Protein AF-0000000085069476 (afdb_homodimer)

Nearest PDB structures (foldseek):
  8sbf-assembly1_D  TM=5.264E-01  e=6.376E-17  Acinetobacter baylyi ADP1
  7yhj-assembly1_E  TM=8.141E-01  e=7.544E-13  Escherichia coli
  6g1d-assembly1_B  TM=4.824E-01  e=1.711E-16  Corynebacterium glutamicum
  6g1b-assembly1_J-2  TM=4.291E-01  e=4.234E-15  Corynebacterium glutamicum
  7l4s-assembly2_B  TM=7.242E-01  e=7.565E-10  Shewanella oneidensis MR-1

pLDDT: mean 84.02, std 13.68, range [27.53, 98.62]

Solvent-accessible surface area (backbone atoms only — not comparable to full-atom values): 31191 Å² total; per-residue (Å²): 131,90,49,66,68,35,42,49,47,45,50,35,25,62,73,55,28,27,59,60,57,19,10,61,73,68,74,47,52,43,68,55,43,53,48,35,43,51,50,46,23,59,73,72,70,45,68,34,64,44,79,55,98,87,35,48,43,72,33,73,58,22,53,55,45,50,54,48,39,52,49,51,53,33,47,52,48,34,53,49,38,69,70,36,76,67,77,74,68,44,74,46,31,38,35,32,36,59,84,42,51,64,57,46,40,73,69,46,48,50,56,47,49,65,44,37,73,54,31,27,39,33,42,44,66,41,48,32,47,53,46,52,54,36,32,75,71,61,70,25,36,33,34,41,34,59,32,73,60,80,64,53,89,90,67,37,43,83,64,46,65,39,54,49,37,42,29,28,17,49,91,48,55,28,79,70,41,75,60,29,31,25,33,38,45,42,84,52,19,56,67,38,47,43,42,59,71,46,49,52,87,90,33,56,50,75,38,64,37,36,31,29,70,45,62,65,56,50,49,51,39,15,58,66,35,57,15,25,30,77,37,49,59,74,71,65,49,90,53,39,36,81,50,57,32,76,84,65,37,44,46,60,68,68,60,32,29,38,28,40,36,70,30,85,89,55,74,42,72,66,53,50,49,51,52,51,50,50,65,72,56,36,77,65,67,66,46,68,63,85,78,67,65,44,99,130,89,50,67,68,37,42,50,45,45,50,35,25,62,72,55,29,27,58,62,54,19,10,61,73,67,73,47,52,42,67,56,44,53,48,34,44,50,50,47,22,60,74,70,71,42,70,34,65,44,79,54,100,88,34,49,43,71,34,73,58,22,54,56,46,50,54,48,40,51,48,50,54,32,48,52,48,33,53,47,38,68,70,35,75,67,77,73,67,44,74,46,32,37,33,31,36,61,85,41,50,64,59,44,41,72,67,46,49,52,56,48,48,65,43,37,74,55,31,26,41,33,41,44,66,41,49,31,46,54,46,54,53,37,33,74,71,60,70,26,37,32,34,42,34,59,32,72,60,80,64,54,88,89,66,37,42,85,64,46,68,39,53,50,38,42,30,28,18,49,92,50,55,28,78,70,40,75,59,29,31,25,34,40,46,41,84,52,19,56,67,39,47,43,41,59,71,47,48,52,87,91,34,57,52,74,39,64,36,35,30,30,72,46,62,66,55,49,50,51,40,14,58,66,36,57,16,25,29,76,37,50,59,73,72,65,50,91,53,40,36,80,48,58,30,76,85,65,37,46,46,60,68,67,60,33,29,36,29,40,36,71,30,86,89,56,74,41,73,67,51,50,50,52,51,50,49,51,66,72,55,34,78,64,66,66,46,67,62,85,75,68,64,50,93

Sequence (590 aa):
MLKIELLESFIAVVECGNLSKAAEKLCRTQSTISLQIKKLEESVGKPLLLRDNKGVTMTDAGKTLLNYAYKMLQLSSQAIDELKDCQNREVIRLGVPTDYINRYLGSFLLEFIREFTCIELVIDTDVSGNLYKRLHNGEFDVIVATHWQTPAAGHGELLFERRFHWVAAKGGSAHKRETVPMALYPENCPIRAQVFANHQISMRPMSVLLSTPSPTAMCMAVENDLVIAPIAEFRINDKMQIIDPIEHNIPPLPSFNESLYINPETQTAATNQLINLIKANVQGLGEVNKAQMLGMLKIELLESFIAVVECGNLSKAAEKLCRTQSTISLQIKKLEESVGKPLLLRDNKGVTMTDAGKTLLNYAYKMLQLSSQAIDELKDCQNREVIRLGVPTDYINRYLGSFLLEFIREFTCIELVIDTDVSGNLYKRLHNGEFDVIVATHWQTPAAGHGELLFERRFHWVAAKGGSAHKRETVPMALYPENCPIRAQVFANHQISMRPMSVLLSTPSPTAMCMAVENDLVIAPIAEFRINDKMQIIDPIEHNIPPLPSFNESLYINPETQTAATNQLINLIKANVQGLGEVNKAQMLG

Radius of gyration: 27.51 Å; Cα contacts (8 Å, |Δi|>4): 1085; chains: 2; bounding box: 66×81×61 Å

Structure (mmCIF, N/CA/C/O backbone):
data_AF-0000000085069476-model_v1
#
loop_
_entity.id
_entity.type
_entity.pdbx_description
1 polymer 'Transcriptional regulator, LysR family'
#
loop_
_atom_site.group_PDB
_atom_site.id
_atom_site.type_symbol
_atom_site.label_atom_id
_atom_site.label_alt_id
_atom_site.label_comp_id
_atom_site.label_asym_id
_atom_site.label_entity_id
_atom_site.label_seq_id
_atom_site.pdbx_PDB_ins_code
_atom_site.Cartn_x
_atom_site.Cartn_y
_atom_site.Cartn_z
_atom_site.occupancy
_atom_site.B_iso_or_equiv
_atom_site.auth_seq_id
_atom_site.auth_comp_id
_atom_site.auth_asym_id
_atom_site.auth_atom_id
_atom_site.pdbx_PDB_model_num
ATOM 1 N N . MET A 1 1 ? 5.152 -31.469 -30.922 1 54.22 1 MET A N 1
ATOM 2 C CA . MET A 1 1 ? 4.523 -31.297 -29.609 1 54.22 1 MET A CA 1
ATOM 3 C C . MET A 1 1 ? 5.57 -31.219 -28.5 1 54.22 1 MET A C 1
ATOM 5 O O . MET A 1 1 ? 6.559 -31.953 -28.531 1 54.22 1 MET A O 1
ATOM 9 N N . LEU A 1 2 ? 5.512 -30.188 -27.719 1 66.75 2 LEU A N 1
ATOM 10 C CA . LEU A 1 2 ? 6.492 -30.062 -26.641 1 66.75 2 LEU A CA 1
ATOM 11 C C . LEU A 1 2 ? 6.188 -31.031 -25.516 1 66.75 2 LEU A C 1
ATOM 13 O O . LEU A 1 2 ? 5.062 -31.078 -25 1 66.75 2 LEU A O 1
ATOM 17 N N . LYS A 1 3 ? 7.082 -32 -25.375 1 71.56 3 LYS A N 1
ATOM 18 C CA . LYS A 1 3 ? 6.922 -32.969 -24.297 1 71.56 3 LYS A CA 1
ATOM 19 C C . LYS A 1 3 ? 7.242 -32.375 -22.938 1 71.56 3 LYS A C 1
ATOM 21 O O . LYS A 1 3 ? 8.258 -31.688 -22.781 1 71.56 3 LYS A O 1
ATOM 26 N N . ILE A 1 4 ? 6.363 -32.688 -22.016 1 72.94 4 ILE A N 1
ATOM 27 C CA . ILE A 1 4 ? 6.465 -32.125 -20.672 1 72.94 4 ILE A CA 1
ATOM 28 C C . ILE A 1 4 ? 7.82 -32.5 -20.062 1 72.94 4 ILE A C 1
ATOM 30 O O . ILE A 1 4 ? 8.422 -31.703 -19.344 1 72.94 4 ILE A O 1
ATOM 34 N N . GLU A 1 5 ? 8.273 -33.688 -20.406 1 76.94 5 GLU A N 1
ATOM 35 C CA . GLU A 1 5 ? 9.539 -34.156 -19.859 1 76.94 5 GLU A CA 1
ATOM 36 C C . GLU A 1 5 ? 10.703 -33.281 -20.328 1 76.94 5 GLU A C 1
ATOM 38 O O . GLU A 1 5 ? 11.641 -33.031 -19.578 1 76.94 5 GLU A O 1
ATOM 43 N N . LEU A 1 6 ? 10.617 -32.906 -21.578 1 84.06 6 LEU A N 1
ATOM 44 C CA . LEU A 1 6 ? 11.664 -32.031 -22.125 1 84.06 6 LEU A CA 1
ATOM 45 C C . LEU A 1 6 ? 11.633 -30.656 -21.453 1 84.06 6 LEU A C 1
ATOM 47 O O . LEU A 1 6 ? 12.68 -30.094 -21.156 1 84.06 6 LEU A O 1
ATOM 51 N N . LEU A 1 7 ? 10.453 -30.234 -21.234 1 83.62 7 LEU A N 1
ATOM 52 C CA . LEU A 1 7 ? 10.297 -28.938 -20.594 1 83.62 7 LEU A CA 1
ATOM 53 C C . LEU A 1 7 ? 10.797 -28.969 -19.156 1 83.62 7 LEU A C 1
ATOM 55 O O . LEU A 1 7 ? 11.414 -28.016 -18.688 1 83.62 7 LEU A O 1
ATOM 59 N N . GLU A 1 8 ? 10.555 -30.016 -18.516 1 82.06 8 GLU A N 1
ATOM 60 C CA . GLU A 1 8 ? 11.039 -30.188 -17.141 1 82.06 8 GLU A CA 1
ATOM 61 C C . GLU A 1 8 ? 12.562 -30.156 -17.094 1 82.06 8 GLU A C 1
ATOM 63 O O . GLU A 1 8 ? 13.148 -29.547 -16.203 1 82.06 8 GLU A O 1
ATOM 68 N N . SER A 1 9 ? 13.156 -30.844 -18.031 1 86.88 9 SER A N 1
ATOM 69 C CA . SER A 1 9 ? 14.617 -30.844 -18.125 1 86.88 9 SER A CA 1
ATOM 70 C C . SER A 1 9 ? 15.156 -29.438 -18.375 1 86.88 9 SER A C 1
ATOM 72 O O . SER A 1 9 ? 16.141 -29.031 -17.75 1 86.88 9 SER A O 1
ATOM 74 N N . PHE A 1 10 ? 14.492 -28.766 -19.188 1 89.56 10 PHE A N 1
ATOM 75 C CA . PHE A 1 10 ? 14.875 -27.406 -19.516 1 89.56 10 PHE A CA 1
ATOM 76 C C . PHE A 1 10 ? 14.805 -26.5 -18.281 1 89.56 10 PHE A C 1
ATOM 78 O O . PHE A 1 10 ? 15.758 -25.781 -17.984 1 89.56 10 PHE A O 1
ATOM 85 N N . ILE A 1 11 ? 13.75 -26.625 -17.641 1 83.75 11 ILE A N 1
ATOM 86 C CA . ILE A 1 11 ? 13.539 -25.812 -16.438 1 83.75 11 ILE A CA 1
ATOM 87 C C . ILE A 1 11 ? 14.617 -26.141 -15.406 1 83.75 11 ILE A C 1
ATOM 89 O O . ILE A 1 11 ? 15.203 -25.25 -14.797 1 83.75 11 ILE A O 1
ATOM 93 N N . ALA A 1 12 ? 14.914 -27.391 -15.211 1 84 12 ALA A N 1
ATOM 94 C CA . ALA A 1 12 ? 15.906 -27.828 -14.234 1 84 12 ALA A CA 1
ATOM 95 C C . ALA A 1 12 ? 17.281 -27.25 -14.57 1 84 12 ALA A C 1
ATOM 97 O O . ALA A 1 12 ? 18.016 -26.812 -13.672 1 84 12 ALA A O 1
ATOM 98 N N . VAL A 1 13 ? 17.578 -27.25 -15.797 1 89.12 13 VAL A N 1
ATOM 99 C CA . VAL A 1 13 ? 18.891 -26.75 -16.203 1 89.12 13 VAL A CA 1
ATOM 100 C C . VAL A 1 13 ? 18.984 -25.25 -15.961 1 89.12 13 VAL A C 1
ATOM 102 O O . VAL A 1 13 ? 20 -24.75 -15.492 1 89.12 13 VAL A O 1
ATOM 105 N N . VAL A 1 14 ? 17.922 -24.594 -16.266 1 85.31 14 VAL A N 1
ATOM 106 C CA . VAL A 1 14 ? 17.906 -23.141 -16.094 1 85.31 14 VAL A CA 1
ATOM 107 C C . VAL A 1 14 ? 18 -22.797 -14.609 1 85.31 14 VAL A C 1
ATOM 109 O O . VAL A 1 14 ? 18.75 -21.906 -14.219 1 85.31 14 VAL A O 1
ATOM 112 N N . GLU A 1 15 ? 17.297 -23.531 -13.891 1 77.94 15 GLU A N 1
ATOM 113 C CA . GLU A 1 15 ? 17.25 -23.297 -12.453 1 77.94 15 GLU A CA 1
ATOM 114 C C . GLU A 1 15 ? 18.594 -23.578 -11.797 1 77.94 15 GLU A C 1
ATOM 116 O O . GLU A 1 15 ? 19.031 -22.844 -10.914 1 77.94 15 GLU A O 1
ATOM 121 N N . CYS A 1 16 ? 19.203 -24.594 -12.211 1 78.69 16 CYS A N 1
ATOM 122 C CA . CYS A 1 16 ? 20.453 -25.047 -11.594 1 78.69 16 CYS A CA 1
ATOM 123 C C . CYS A 1 16 ? 21.656 -24.344 -12.203 1 78.69 16 CYS A C 1
ATOM 125 O O . CYS A 1 16 ? 22.734 -24.312 -11.609 1 78.69 16 CYS A O 1
ATOM 127 N N . GLY A 1 17 ? 21.422 -23.734 -13.344 1 82.62 17 GLY A N 1
ATOM 128 C CA . GLY A 1 17 ? 22.5 -23.062 -14.062 1 82.62 17 GLY A CA 1
ATOM 129 C C . GLY A 1 17 ? 23.562 -24.016 -14.57 1 82.62 17 GLY A C 1
ATOM 130 O O . GLY A 1 17 ? 24.625 -23.578 -15.023 1 82.62 17 GLY A O 1
ATOM 131 N N . ASN A 1 18 ? 23.312 -25.281 -14.312 1 87.19 18 ASN A N 1
ATOM 132 C CA . ASN A 1 18 ? 24.266 -26.328 -14.68 1 87.19 18 ASN A CA 1
ATOM 133 C C . ASN A 1 18 ? 23.562 -27.625 -15.039 1 87.19 18 ASN A C 1
ATOM 135 O O . ASN A 1 18 ? 22.547 -27.984 -14.43 1 87.19 18 ASN A O 1
ATOM 139 N N . LEU A 1 19 ? 24.172 -28.344 -16.062 1 88.06 19 LEU A N 1
ATOM 140 C CA . LEU A 1 19 ? 23.547 -29.562 -16.547 1 88.06 19 LEU A CA 1
ATOM 141 C C . LEU A 1 19 ? 23.672 -30.688 -15.531 1 88.06 19 LEU A C 1
ATOM 143 O O . LEU A 1 19 ? 22.734 -31.453 -15.32 1 88.06 19 LEU A O 1
ATOM 147 N N . SER A 1 20 ? 24.875 -30.672 -14.875 1 88.5 20 SER A N 1
ATOM 148 C CA . SER A 1 20 ? 25.109 -31.75 -13.922 1 88.5 20 SER A CA 1
ATOM 149 C C . SER A 1 20 ? 24.188 -31.641 -12.711 1 88.5 20 SER A C 1
ATOM 151 O O . SER A 1 20 ? 23.609 -32.656 -12.281 1 88.5 20 SER A O 1
ATOM 153 N N . LYS A 1 21 ? 24.031 -30.531 -12.266 1 88.5 21 LYS A N 1
ATOM 154 C CA . LYS A 1 21 ? 23.156 -30.297 -11.117 1 88.5 21 LYS A CA 1
ATOM 155 C C . LYS A 1 21 ? 21.703 -30.562 -11.469 1 88.5 21 LYS A C 1
ATOM 157 O O . LYS A 1 21 ? 20.938 -31.094 -10.656 1 88.5 21 LYS A O 1
ATOM 162 N N . ALA A 1 22 ? 21.359 -30.172 -12.641 1 89.75 22 ALA A N 1
ATOM 163 C CA . ALA A 1 22 ? 20.016 -30.438 -13.117 1 89.75 22 ALA A CA 1
ATOM 164 C C . ALA A 1 22 ? 19.734 -31.938 -13.203 1 89.75 22 ALA A C 1
ATOM 166 O O . ALA A 1 22 ? 18.656 -32.406 -12.844 1 89.75 22 ALA A O 1
ATOM 167 N N . ALA A 1 23 ? 20.719 -32.688 -13.633 1 88.56 23 ALA A N 1
ATOM 168 C CA . ALA A 1 23 ? 20.609 -34.125 -13.734 1 88.56 23 ALA A CA 1
ATOM 169 C C . ALA A 1 23 ? 20.391 -34.75 -12.359 1 88.56 23 ALA A C 1
ATOM 171 O O . ALA A 1 23 ? 19.531 -35.625 -12.203 1 88.56 23 ALA A O 1
ATOM 172 N N . GLU A 1 24 ? 21.094 -34.25 -11.406 1 83.31 24 GLU A N 1
ATOM 173 C CA . GLU A 1 24 ? 20.938 -34.719 -10.031 1 83.31 24 GLU A CA 1
ATOM 174 C C . GLU A 1 24 ? 19.547 -34.406 -9.492 1 83.31 24 GLU A C 1
ATOM 176 O O . GLU A 1 24 ? 18.906 -35.281 -8.891 1 83.31 24 GLU A O 1
ATOM 181 N N . LYS A 1 25 ? 19.109 -33.25 -9.828 1 80.62 25 LYS A N 1
ATOM 182 C CA . LYS A 1 25 ? 17.797 -32.812 -9.344 1 80.62 25 LYS A CA 1
ATOM 183 C C . LYS A 1 25 ? 16.672 -33.656 -9.906 1 80.62 25 LYS A C 1
ATOM 185 O O . LYS A 1 25 ? 15.703 -33.969 -9.203 1 80.62 25 LYS A O 1
ATOM 190 N N . LEU A 1 26 ? 16.781 -34.094 -11.094 1 80.69 26 LEU A N 1
ATOM 191 C CA . LEU A 1 26 ? 15.727 -34.844 -11.773 1 80.69 26 LEU A CA 1
ATOM 192 C C . LEU A 1 26 ? 15.992 -36.344 -11.727 1 80.69 26 LEU A C 1
ATOM 194 O O . LEU A 1 26 ? 15.258 -37.125 -12.328 1 80.69 26 LEU A O 1
ATOM 198 N N . CYS A 1 27 ? 17.062 -36.719 -11 1 83.62 27 CYS A N 1
ATOM 199 C CA . CYS A 1 27 ? 17.453 -38.125 -10.875 1 83.62 27 CYS A CA 1
ATOM 200 C C . CYS A 1 27 ? 17.625 -38.75 -12.25 1 83.62 27 CYS A C 1
ATOM 202 O O . CYS A 1 27 ? 17.078 -39.812 -12.516 1 83.62 27 CYS A O 1
ATOM 204 N N . ARG A 1 28 ? 18.359 -38.031 -13.102 1 84 28 ARG A N 1
ATOM 205 C CA . ARG A 1 28 ? 18.719 -38.469 -14.438 1 84 28 ARG A CA 1
ATOM 206 C C . ARG A 1 28 ? 20.219 -38.281 -14.695 1 84 28 ARG A C 1
ATOM 208 O O . ARG A 1 28 ? 20.922 -37.688 -13.883 1 84 28 ARG A O 1
ATOM 215 N N . THR A 1 29 ? 20.75 -38.906 -15.703 1 85 29 THR A N 1
ATOM 216 C CA . THR A 1 29 ? 22.156 -38.688 -16.062 1 85 29 THR A CA 1
ATOM 217 C C . THR A 1 29 ? 22.328 -37.375 -16.828 1 85 29 THR A C 1
ATOM 219 O O . THR A 1 29 ? 21.391 -36.875 -17.453 1 85 29 THR A O 1
ATOM 222 N N . GLN A 1 30 ? 23.422 -36.781 -16.672 1 89.12 30 GLN A N 1
ATOM 223 C CA . GLN A 1 30 ? 23.734 -35.531 -17.391 1 89.12 30 GLN A CA 1
ATOM 224 C C . GLN A 1 30 ? 23.562 -35.719 -18.891 1 89.12 30 GLN A C 1
ATOM 226 O O . GLN A 1 30 ? 23.109 -34.781 -19.578 1 89.12 30 GLN A O 1
ATOM 231 N N . SER A 1 31 ? 23.969 -36.875 -19.422 1 90.69 31 SER A N 1
ATOM 232 C CA . SER A 1 31 ? 23.828 -37.156 -20.844 1 90.69 31 SER A CA 1
ATOM 233 C C . SER A 1 31 ? 22.359 -37.125 -21.266 1 90.69 31 SER A C 1
ATOM 235 O O . SER A 1 31 ? 22.031 -36.594 -22.328 1 90.69 31 SER A O 1
ATOM 237 N N . THR A 1 32 ? 21.531 -37.688 -20.438 1 87.62 32 THR A N 1
ATOM 238 C CA . THR A 1 32 ? 20.094 -37.688 -20.719 1 87.62 32 THR A CA 1
ATOM 239 C C . THR A 1 32 ? 19.531 -36.281 -20.75 1 87.62 32 THR A C 1
ATOM 241 O O . THR A 1 32 ? 18.781 -35.938 -21.656 1 87.62 32 THR A O 1
ATOM 244 N N . ILE A 1 33 ? 19.938 -35.5 -19.812 1 92 33 ILE A N 1
ATOM 245 C CA . ILE A 1 33 ? 19.469 -34.125 -19.75 1 92 33 ILE A CA 1
ATOM 246 C C . ILE A 1 33 ? 19.953 -33.344 -20.969 1 92 33 ILE A C 1
ATOM 248 O O . ILE A 1 33 ? 19.188 -32.594 -21.578 1 92 33 ILE A O 1
ATOM 252 N N . SER A 1 34 ? 21.219 -33.5 -21.312 1 90.88 34 SER A N 1
ATOM 253 C CA . SER A 1 34 ? 21.781 -32.844 -22.484 1 90.88 34 SER A CA 1
ATOM 254 C C . SER A 1 34 ? 21.031 -33.219 -23.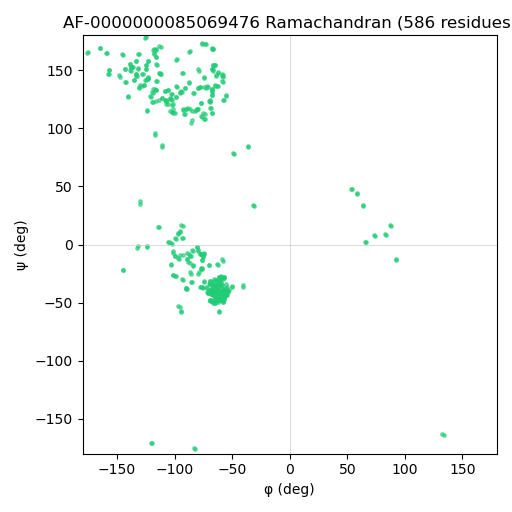75 1 90.88 34 SER A C 1
ATOM 256 O O . SER A 1 34 ? 20.719 -32.344 -24.578 1 90.88 34 SER A O 1
ATOM 258 N N . LEU A 1 35 ? 20.688 -34.469 -23.859 1 90.38 35 LEU A N 1
ATOM 259 C CA . LEU A 1 35 ? 19.953 -34.969 -25.016 1 90.38 35 LEU A CA 1
ATOM 260 C C . LEU A 1 35 ? 18.547 -34.375 -25.047 1 90.38 35 LEU A C 1
ATOM 262 O O . LEU A 1 35 ? 18.047 -34 -26.109 1 90.38 35 LEU A O 1
ATOM 266 N N . GLN A 1 36 ? 17.953 -34.344 -23.922 1 90 36 GLN A N 1
ATOM 267 C CA . GLN A 1 36 ? 16.609 -33.781 -23.844 1 90 36 GLN A CA 1
ATOM 268 C C . GLN A 1 36 ? 16.594 -32.312 -24.234 1 90 36 GLN A C 1
ATOM 270 O O . GLN A 1 36 ? 15.664 -31.859 -24.906 1 90 36 GLN A O 1
ATOM 275 N N . ILE A 1 37 ? 17.594 -31.609 -23.844 1 91.94 37 ILE A N 1
ATOM 276 C CA . ILE A 1 37 ? 17.703 -30.203 -24.188 1 91.94 37 ILE A CA 1
ATOM 277 C C . ILE A 1 37 ? 17.906 -30.062 -25.703 1 91.94 37 ILE A C 1
ATOM 279 O O . ILE A 1 37 ? 17.281 -29.203 -26.344 1 91.94 37 ILE A O 1
ATOM 283 N N . LYS A 1 38 ? 18.734 -30.891 -26.234 1 90.69 38 LYS A N 1
ATOM 284 C CA . LYS A 1 38 ? 18.969 -30.875 -27.672 1 90.69 38 LYS A CA 1
ATOM 285 C C . LYS A 1 38 ? 17.703 -31.172 -28.453 1 90.69 38 LYS A C 1
ATOM 287 O O . LYS A 1 38 ? 17.391 -30.5 -29.438 1 90.69 38 LYS A O 1
ATOM 292 N N . LYS A 1 39 ? 17 -32.125 -27.922 1 88.44 39 LYS A N 1
ATOM 293 C CA . LYS A 1 39 ? 15.742 -32.469 -28.562 1 88.44 39 LYS A CA 1
ATOM 294 C C . LYS A 1 39 ? 14.75 -31.312 -28.5 1 88.44 39 LYS A C 1
ATOM 296 O O . LYS A 1 39 ? 14.023 -31.062 -29.469 1 88.44 39 LYS A O 1
ATOM 301 N N . LEU A 1 40 ? 14.727 -30.734 -27.375 1 89.38 40 LEU A N 1
ATOM 302 C CA . LEU A 1 40 ? 13.844 -29.578 -27.188 1 89.38 40 LEU A CA 1
ATOM 303 C C . LEU A 1 40 ? 14.227 -28.453 -28.141 1 89.38 40 LEU A C 1
ATOM 305 O O . LEU A 1 40 ? 13.359 -27.844 -28.766 1 89.38 40 LEU A O 1
ATOM 309 N N . GLU A 1 41 ? 15.508 -28.156 -28.281 1 91.62 41 GLU A N 1
ATOM 310 C CA . GLU A 1 41 ? 16 -27.125 -29.172 1 91.62 41 GLU A CA 1
ATOM 311 C C . GLU A 1 41 ? 15.703 -27.453 -30.625 1 91.62 41 GLU A C 1
ATOM 313 O O . GLU A 1 41 ? 15.359 -26.562 -31.422 1 91.62 41 GLU A O 1
ATOM 318 N N . GLU A 1 42 ? 15.75 -28.719 -30.969 1 88.44 42 GLU A N 1
ATOM 319 C CA . GLU A 1 42 ? 15.414 -29.172 -32.312 1 88.44 42 GLU A CA 1
ATOM 320 C C . GLU A 1 42 ? 13.922 -28.984 -32.594 1 88.44 42 GLU A C 1
ATOM 322 O O . GLU A 1 42 ? 13.555 -28.594 -33.719 1 88.44 42 GLU A O 1
ATOM 327 N N . SER A 1 43 ? 13.18 -29.281 -31.594 1 84.31 43 SER A N 1
ATOM 328 C CA . SER A 1 43 ? 11.734 -29.141 -31.766 1 84.31 43 SER A CA 1
ATOM 329 C C . SER A 1 43 ? 11.336 -27.688 -31.953 1 84.31 43 SER A C 1
ATOM 331 O O . SER A 1 43 ? 10.422 -27.391 -32.75 1 84.31 43 SER A O 1
ATOM 333 N N . VAL A 1 44 ? 12.055 -26.812 -31.234 1 84.94 44 VAL A N 1
ATOM 334 C CA . VAL A 1 44 ? 11.742 -25.391 -31.266 1 84.94 44 VAL A CA 1
ATOM 335 C C . VAL A 1 44 ? 12.469 -24.734 -32.438 1 84.94 44 VAL A C 1
ATOM 337 O O . VAL A 1 44 ? 12.039 -23.688 -32.938 1 84.94 44 VAL A O 1
ATOM 340 N N . GLY A 1 45 ? 13.523 -25.312 -32.875 1 87.44 45 GLY A N 1
ATOM 341 C CA . GLY A 1 45 ? 14.289 -24.844 -34.031 1 87.44 45 GLY A CA 1
ATOM 342 C C . GLY A 1 45 ? 15.281 -23.75 -33.688 1 87.44 45 GLY A C 1
ATOM 343 O O . GLY A 1 45 ? 15.758 -23.031 -34.562 1 87.44 45 GLY A O 1
ATOM 344 N N . LYS A 1 46 ? 15.453 -23.484 -32.406 1 89 46 LYS A N 1
ATOM 345 C CA . LYS A 1 46 ? 16.375 -22.469 -31.938 1 89 46 LYS A CA 1
ATOM 346 C C . LYS A 1 46 ? 17.141 -22.953 -30.703 1 89 46 LYS A C 1
ATOM 348 O O . LYS A 1 46 ? 16.625 -23.75 -29.922 1 89 46 LYS A O 1
ATOM 353 N N . PRO A 1 47 ? 18.375 -22.422 -30.578 1 91.5 47 PRO A N 1
ATOM 354 C CA . PRO A 1 47 ? 19.062 -22.688 -29.312 1 91.5 47 PRO A CA 1
ATOM 355 C C . PRO A 1 47 ? 18.391 -22 -28.125 1 91.5 47 PRO A C 1
ATOM 357 O O . PRO A 1 47 ? 17.938 -20.859 -28.234 1 91.5 47 PRO A O 1
ATOM 360 N N . LEU A 1 48 ? 18.25 -22.797 -27.125 1 92.75 48 LEU A N 1
ATOM 361 C CA . LEU A 1 48 ? 17.578 -22.266 -25.938 1 92.75 48 LEU A CA 1
ATOM 362 C C . LEU A 1 48 ? 18.594 -21.906 -24.859 1 92.75 48 LEU A C 1
ATOM 364 O O . LEU A 1 48 ? 18.328 -21.031 -24.031 1 92.75 48 LEU A O 1
ATOM 368 N N . LEU A 1 49 ? 19.75 -22.578 -24.875 1 92.31 49 LEU A N 1
ATOM 369 C CA . LEU A 1 49 ? 20.781 -22.406 -23.844 1 92.31 49 LEU A CA 1
ATOM 370 C C . LEU A 1 49 ? 22.141 -22.125 -24.484 1 92.31 49 LEU A C 1
ATOM 372 O O . LEU A 1 49 ? 22.453 -22.672 -25.531 1 92.31 49 LEU A O 1
ATOM 376 N N . LEU A 1 50 ? 22.781 -21.156 -23.844 1 88.44 50 LEU A N 1
ATOM 377 C CA . LEU A 1 50 ? 24.188 -20.938 -24.172 1 88.44 50 LEU A CA 1
ATOM 378 C C . LEU A 1 50 ? 25.094 -21.531 -23.094 1 88.44 50 LEU A C 1
ATOM 380 O O . LEU A 1 50 ? 24.891 -21.297 -21.906 1 88.44 50 LEU A O 1
ATOM 384 N N . ARG A 1 51 ? 25.906 -22.453 -23.562 1 80.5 51 ARG A N 1
ATOM 385 C CA . ARG A 1 51 ? 26.797 -23.125 -22.625 1 80.5 51 ARG A CA 1
ATOM 386 C C . ARG A 1 51 ? 28.219 -22.578 -22.734 1 80.5 51 ARG A C 1
ATOM 388 O O . ARG A 1 51 ? 28.766 -22.453 -23.828 1 80.5 51 ARG A O 1
ATOM 395 N N . ASP A 1 52 ? 28.672 -21.891 -21.609 1 76.75 52 ASP A N 1
ATOM 396 C CA . ASP A 1 52 ? 30.062 -21.453 -21.547 1 76.75 52 ASP A CA 1
ATOM 397 C C . ASP A 1 52 ? 30.734 -21.984 -20.281 1 76.75 52 ASP A C 1
ATOM 399 O O . ASP A 1 52 ? 30.188 -22.828 -19.578 1 76.75 52 ASP A O 1
ATOM 40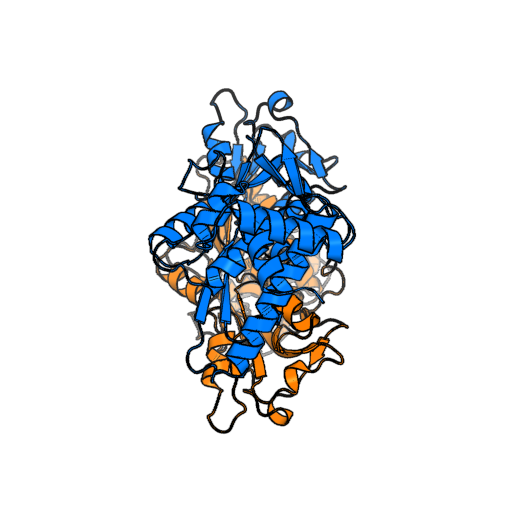3 N N . ASN A 1 53 ? 32.031 -21.672 -20.125 1 74.94 53 ASN A N 1
ATOM 404 C CA . ASN A 1 53 ? 32.844 -22.125 -19 1 74.94 53 ASN A CA 1
ATOM 405 C C . ASN A 1 53 ? 32.25 -21.672 -17.672 1 74.94 53 ASN A C 1
ATOM 407 O O . ASN A 1 53 ? 32.594 -22.234 -16.609 1 74.94 53 ASN A O 1
ATOM 411 N N . LYS A 1 54 ? 31.375 -20.797 -17.766 1 69.06 54 LYS A N 1
ATOM 412 C CA . LYS A 1 54 ? 30.859 -20.219 -16.531 1 69.06 54 LYS A CA 1
ATOM 413 C C . LYS A 1 54 ? 29.5 -20.812 -16.172 1 69.06 54 LYS A C 1
ATOM 415 O O . LYS A 1 54 ? 28.969 -20.562 -15.086 1 69.06 54 LYS A O 1
ATOM 420 N N . GLY A 1 55 ? 29 -21.625 -17.078 1 78.12 55 GLY A N 1
ATOM 421 C CA . GLY A 1 55 ? 27.703 -22.234 -16.797 1 78.12 55 GLY A CA 1
ATOM 422 C C . GLY A 1 55 ? 26.734 -22.141 -17.953 1 78.12 55 GLY A C 1
ATOM 423 O O . GLY A 1 55 ? 27.156 -22.094 -19.109 1 78.12 55 GLY A O 1
ATOM 424 N N . VAL A 1 56 ? 25.438 -22.359 -17.656 1 84.94 56 VAL A N 1
ATOM 425 C CA . VAL A 1 56 ? 24.375 -22.344 -18.656 1 84.94 56 VAL A CA 1
ATOM 426 C C . VAL A 1 56 ? 23.562 -21.062 -18.531 1 84.94 56 VAL A C 1
ATOM 428 O O . VAL A 1 56 ? 23.156 -20.688 -17.422 1 84.94 56 VAL A O 1
ATOM 431 N N . THR A 1 57 ? 23.531 -20.266 -19.641 1 85.75 57 THR A N 1
ATOM 432 C CA . THR A 1 57 ? 22.672 -19.094 -19.688 1 85.75 57 THR A CA 1
ATOM 433 C C . THR A 1 57 ? 21.594 -19.234 -20.75 1 85.75 57 THR A C 1
ATOM 435 O O . THR A 1 57 ? 21.766 -19.984 -21.719 1 85.75 57 THR A O 1
ATOM 438 N N . MET A 1 58 ? 20.5 -18.516 -20.531 1 85.25 58 MET A N 1
ATOM 439 C CA . MET A 1 58 ? 19.359 -18.641 -21.438 1 85.25 58 MET A CA 1
ATOM 440 C C . MET A 1 58 ? 19.516 -17.672 -22.609 1 85.25 58 MET A C 1
ATOM 442 O O . MET A 1 58 ? 19.969 -16.547 -22.438 1 85.25 58 MET A O 1
ATOM 446 N N . THR A 1 59 ? 19.141 -18.172 -23.859 1 86.62 59 THR A N 1
ATOM 447 C CA . THR A 1 59 ? 18.922 -17.297 -25 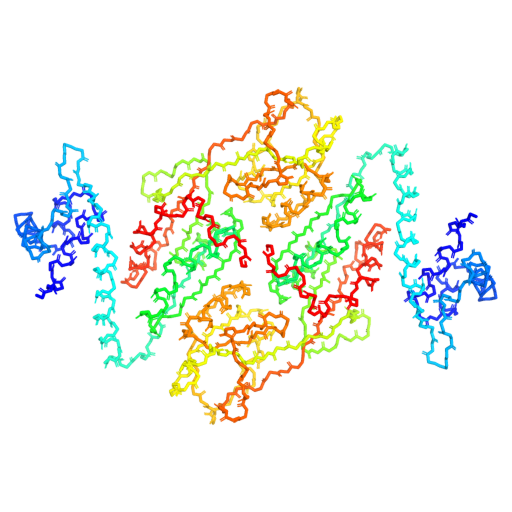1 86.62 59 THR A CA 1
ATOM 448 C C . THR A 1 59 ? 17.578 -16.578 -24.891 1 86.62 59 THR A C 1
ATOM 450 O O . THR A 1 59 ? 16.812 -16.844 -23.969 1 86.62 59 THR A O 1
ATOM 453 N N . ASP A 1 60 ? 17.328 -15.656 -25.766 1 81.38 60 ASP A N 1
ATOM 454 C CA . ASP A 1 60 ? 16.031 -15 -25.797 1 81.38 60 ASP A CA 1
ATOM 455 C C . ASP A 1 60 ? 14.906 -16.016 -26.031 1 81.38 60 ASP A C 1
ATOM 457 O O . ASP A 1 60 ? 13.836 -15.914 -25.422 1 81.38 60 ASP A O 1
ATOM 461 N N . ALA A 1 61 ? 15.234 -16.844 -26.891 1 85.44 61 ALA A N 1
ATOM 462 C CA . ALA A 1 61 ? 14.273 -17.906 -27.141 1 85.44 61 ALA A CA 1
ATOM 463 C C . ALA A 1 61 ? 14.078 -18.766 -25.906 1 85.44 61 ALA A C 1
ATOM 465 O O . ALA A 1 61 ? 12.969 -19.219 -25.625 1 85.44 61 ALA A O 1
ATOM 466 N N . GLY A 1 62 ? 15.156 -18.969 -25.188 1 86.62 62 GLY A N 1
ATOM 467 C CA . GLY A 1 62 ? 15.078 -19.703 -23.938 1 86.62 62 GLY A CA 1
ATOM 468 C C . GLY A 1 62 ? 14.188 -19.031 -22.906 1 86.62 62 GLY A C 1
ATOM 469 O O . GLY A 1 62 ? 13.375 -19.688 -22.266 1 86.62 62 GLY A O 1
ATOM 470 N N . LYS A 1 63 ? 14.289 -17.812 -22.859 1 79.69 63 LYS A N 1
ATOM 471 C CA . LYS A 1 63 ? 13.461 -17.031 -21.938 1 79.69 63 LYS A CA 1
ATOM 472 C C . LYS A 1 63 ? 11.984 -17.156 -22.297 1 79.69 63 LYS A C 1
ATOM 474 O O . LYS A 1 63 ? 11.148 -17.359 -21.406 1 79.69 63 LYS A O 1
ATOM 479 N N . THR A 1 64 ? 11.75 -17.031 -23.531 1 76.69 64 THR A N 1
ATOM 480 C CA . THR A 1 64 ? 10.375 -17.156 -24 1 76.69 64 THR A CA 1
ATOM 481 C C . THR A 1 64 ? 9.812 -18.547 -23.688 1 76.69 64 THR A C 1
ATOM 483 O O . THR A 1 64 ? 8.695 -18.672 -23.188 1 76.69 64 THR A O 1
ATOM 486 N N . LEU A 1 65 ? 10.617 -19.516 -24 1 81.31 65 LEU A N 1
ATOM 487 C CA . LEU A 1 65 ? 10.141 -20.891 -23.781 1 81.31 65 LEU A CA 1
ATOM 488 C C . LEU A 1 65 ? 9.961 -21.156 -22.297 1 81.31 65 LEU A C 1
ATOM 490 O O . LEU A 1 65 ? 9.039 -21.891 -21.906 1 81.31 65 LEU A O 1
ATOM 494 N N . LEU A 1 66 ? 10.891 -20.609 -21.547 1 80.44 66 LEU A N 1
ATOM 495 C CA . LEU A 1 66 ? 10.781 -20.828 -20.109 1 80.44 66 LEU A CA 1
ATOM 496 C C . LEU A 1 66 ? 9.422 -20.375 -19.578 1 80.44 66 LEU A C 1
ATOM 498 O O . LEU A 1 66 ? 8.781 -21.078 -18.812 1 80.44 66 LEU A O 1
ATOM 502 N N . ASN A 1 67 ? 8.984 -19.391 -20.078 1 71.31 67 ASN A N 1
ATOM 503 C CA . ASN A 1 67 ? 7.668 -18.875 -19.703 1 71.31 67 ASN A CA 1
ATOM 504 C C . ASN A 1 67 ? 6.559 -19.844 -20.094 1 71.31 67 ASN A C 1
ATOM 506 O O . ASN A 1 67 ? 5.656 -20.125 -19.297 1 71.31 67 ASN A O 1
ATOM 510 N N . TYR A 1 68 ? 6.684 -20.281 -21.25 1 71.06 68 TYR A N 1
ATOM 511 C CA . TYR A 1 68 ? 5.68 -21.203 -21.75 1 71.06 68 TYR A CA 1
ATOM 512 C C . TYR A 1 68 ? 5.785 -22.547 -21.047 1 71.06 68 TYR A C 1
ATOM 514 O O . TYR A 1 68 ? 4.77 -23.203 -20.781 1 71.06 68 TYR A O 1
ATOM 522 N N . ALA A 1 69 ? 7.043 -22.938 -20.828 1 77.69 69 ALA A N 1
ATOM 523 C CA . ALA A 1 69 ? 7.238 -24.203 -20.125 1 77.69 69 ALA A CA 1
ATOM 524 C C . ALA A 1 69 ? 6.543 -24.172 -18.766 1 77.69 69 ALA A C 1
ATOM 526 O O . ALA A 1 69 ? 5.852 -25.125 -18.391 1 77.69 69 ALA A O 1
ATOM 527 N N . TYR A 1 70 ? 6.762 -23.156 -18.172 1 69.5 70 TYR A N 1
ATOM 528 C CA . TYR A 1 70 ? 6.117 -23.016 -16.875 1 69.5 70 TYR A CA 1
ATOM 529 C C . TYR A 1 70 ? 4.602 -23.031 -17 1 69.5 70 TYR A C 1
ATOM 531 O O . TYR A 1 70 ? 3.906 -23.688 -16.219 1 69.5 70 TYR A O 1
ATOM 539 N N . LYS A 1 71 ? 4.129 -22.406 -17.969 1 64.06 71 LYS A N 1
ATOM 540 C CA . LYS A 1 71 ? 2.693 -22.391 -18.234 1 64.06 71 LYS A CA 1
ATOM 541 C C . LYS A 1 71 ? 2.17 -23.797 -18.5 1 64.06 71 LYS A C 1
ATOM 543 O O . LYS A 1 71 ? 1.106 -24.172 -18 1 64.06 71 LYS A O 1
ATOM 548 N N . MET A 1 72 ? 2.895 -24.469 -19.297 1 66.5 72 MET A N 1
ATOM 549 C CA . MET A 1 72 ? 2.49 -25.828 -19.656 1 66.5 72 MET A CA 1
ATOM 550 C C . MET A 1 72 ? 2.492 -26.734 -18.422 1 66.5 72 MET A C 1
ATOM 552 O O . MET A 1 72 ? 1.59 -27.562 -18.266 1 66.5 72 MET A O 1
ATOM 556 N N . LEU A 1 73 ? 3.521 -26.625 -17.672 1 64.81 73 LEU A N 1
ATOM 557 C CA . LEU A 1 73 ? 3.578 -27.422 -16.469 1 64.81 73 LEU A CA 1
ATOM 558 C C . LEU A 1 73 ? 2.424 -27.078 -15.531 1 64.81 73 LEU A C 1
ATOM 560 O O . LEU A 1 73 ? 1.839 -27.969 -14.898 1 64.81 73 LEU A O 1
ATOM 564 N N . GLN A 1 74 ? 2.172 -25.922 -15.641 1 60.19 74 GLN A N 1
ATOM 565 C CA . GLN A 1 74 ? 1.061 -25.422 -14.844 1 60.19 74 GLN A CA 1
ATOM 566 C C . GLN A 1 74 ? -0.266 -26.016 -15.312 1 60.19 74 GLN A C 1
ATOM 568 O O . GLN A 1 74 ? -1.093 -26.422 -14.5 1 60.19 74 GLN A O 1
ATOM 573 N N . LEU A 1 75 ? -0.458 -25.922 -16.531 1 59.03 75 LEU A N 1
ATOM 574 C CA . LEU A 1 75 ? -1.675 -26.484 -17.109 1 59.03 75 LEU A CA 1
ATOM 575 C C . LEU A 1 75 ? -1.803 -27.969 -16.781 1 59.03 75 LEU A C 1
ATOM 577 O O . LEU A 1 75 ? -2.902 -28.453 -16.516 1 59.03 75 LEU A O 1
ATOM 581 N N . SER A 1 76 ? -0.734 -28.578 -16.891 1 59.94 76 SER A N 1
ATOM 582 C CA . SER A 1 76 ? -0.728 -29.984 -16.547 1 59.94 76 SER A CA 1
ATOM 583 C C . SER A 1 76 ? -1.143 -30.203 -15.086 1 59.94 76 SER A C 1
ATOM 585 O O . SER A 1 76 ? -1.945 -31.078 -14.789 1 59.94 76 SER A O 1
ATOM 587 N N . SER A 1 77 ? -0.577 -29.375 -14.258 1 57.78 77 SER A N 1
ATOM 588 C CA . SER A 1 77 ? -0.933 -29.469 -12.844 1 57.78 77 SER A CA 1
ATOM 589 C C . SER A 1 77 ? -2.404 -29.141 -12.625 1 57.78 77 SER A C 1
ATOM 591 O O . SER A 1 77 ? -3.082 -29.797 -11.828 1 57.78 77 SER A O 1
ATOM 593 N N . GLN A 1 78 ? -2.789 -28.156 -13.32 1 55.91 78 GLN A N 1
ATOM 594 C CA . GLN A 1 78 ? -4.191 -27.75 -13.25 1 55.91 78 GLN A CA 1
ATOM 595 C C . GLN A 1 78 ? -5.109 -28.906 -13.656 1 55.91 78 GLN A C 1
ATOM 597 O O . GLN A 1 78 ? -6.148 -29.125 -13.031 1 55.91 78 GLN A O 1
ATOM 602 N N . ALA A 1 79 ? -4.762 -29.453 -14.742 1 55.81 79 ALA A N 1
ATOM 603 C CA . ALA A 1 79 ? -5.543 -30.594 -15.227 1 55.81 79 ALA A CA 1
ATOM 604 C C . ALA A 1 79 ? -5.652 -31.688 -14.164 1 55.81 79 ALA A C 1
ATOM 606 O O . ALA A 1 79 ? -6.73 -32.25 -13.953 1 55.81 79 ALA A O 1
ATOM 607 N N . ILE A 1 80 ? -4.574 -31.844 -13.57 1 51.78 80 ILE A N 1
ATOM 608 C CA . ILE A 1 80 ? -4.547 -32.875 -12.531 1 51.78 80 ILE A CA 1
ATOM 609 C C . ILE A 1 80 ? -5.402 -32.438 -11.344 1 51.78 80 ILE A C 1
ATOM 611 O O . ILE A 1 80 ? -6.168 -33.219 -10.789 1 51.78 80 ILE A O 1
ATOM 615 N N . ASP A 1 81 ? -5.121 -31.203 -11 1 51.16 81 ASP A N 1
ATOM 616 C CA . ASP A 1 81 ? -5.871 -30.672 -9.875 1 51.16 81 ASP A CA 1
ATOM 617 C C . ASP A 1 81 ? -7.371 -30.672 -10.156 1 51.16 81 ASP A C 1
ATOM 619 O O . ASP A 1 81 ? -8.172 -30.969 -9.266 1 51.16 81 ASP A O 1
ATOM 623 N N . GLU A 1 82 ? -7.664 -30.203 -11.281 1 51.72 82 GLU A N 1
ATOM 624 C CA . GLU A 1 82 ? -9.07 -30.234 -11.656 1 51.72 82 GLU A CA 1
ATOM 625 C C . GLU A 1 82 ? -9.641 -31.641 -11.57 1 51.72 82 GLU A C 1
ATOM 627 O O . GLU A 1 82 ? -10.812 -31.828 -11.25 1 51.72 82 GLU A O 1
ATOM 632 N N . LEU A 1 83 ? -8.789 -32.438 -12.078 1 52.03 83 LEU A N 1
ATOM 633 C CA . LEU A 1 83 ? -9.227 -33.812 -12.008 1 52.03 83 LEU A CA 1
ATOM 634 C C . LEU A 1 83 ? -9.219 -34.312 -10.57 1 52.03 83 LEU A C 1
ATOM 636 O O . LEU A 1 83 ? -9.977 -35.219 -10.219 1 52.03 83 LEU A O 1
ATOM 640 N N . LYS A 1 84 ? -8.25 -33.719 -9.812 1 48.81 84 LYS A N 1
ATOM 641 C CA . LYS A 1 84 ? -8.242 -34.031 -8.391 1 48.81 84 LYS A CA 1
ATOM 642 C C . LYS A 1 84 ? -9.234 -33.188 -7.613 1 48.81 84 LYS A C 1
ATOM 644 O O . LYS A 1 84 ? -9.484 -32.031 -7.988 1 48.81 84 LYS A O 1
ATOM 649 N N . ASP A 1 85 ? -10.164 -33.625 -7.066 1 49.84 85 ASP A N 1
ATOM 650 C CA . ASP A 1 85 ? -11.062 -32.906 -6.176 1 49.84 85 ASP A CA 1
ATOM 651 C C . ASP A 1 85 ? -10.305 -31.875 -5.336 1 49.84 85 ASP A C 1
ATOM 653 O O . ASP A 1 85 ? -9.352 -32.219 -4.637 1 49.84 85 ASP A O 1
ATOM 657 N N . CYS A 1 86 ? -10.031 -30.656 -5.836 1 53.72 86 CYS A N 1
ATOM 658 C CA . CYS A 1 86 ? -9.406 -29.547 -5.121 1 53.72 86 CYS A CA 1
ATOM 659 C C . CYS A 1 86 ? -9.758 -29.578 -3.641 1 53.72 86 CYS A C 1
ATOM 661 O O . CYS A 1 86 ? -10.461 -28.703 -3.143 1 53.72 86 CYS A O 1
ATOM 663 N N . GLN A 1 87 ? -9.93 -30.75 -3.062 1 52.34 87 GLN A N 1
ATOM 664 C CA . GLN A 1 87 ? -10.414 -30.828 -1.69 1 52.34 87 GLN A CA 1
ATOM 665 C C . GLN A 1 87 ? -9.531 -30.031 -0.743 1 52.34 87 GLN A C 1
ATOM 667 O O . GLN A 1 87 ? -10.016 -29.484 0.251 1 52.34 87 GLN A O 1
ATOM 672 N N . ASN A 1 88 ? -8.141 -30 -1.038 1 55.19 88 ASN A N 1
ATOM 673 C CA . ASN A 1 88 ? -7.301 -29.281 -0.092 1 55.19 88 ASN A CA 1
ATOM 674 C C . ASN A 1 88 ? -6.621 -28.078 -0.753 1 55.19 88 ASN A C 1
ATOM 676 O O . ASN A 1 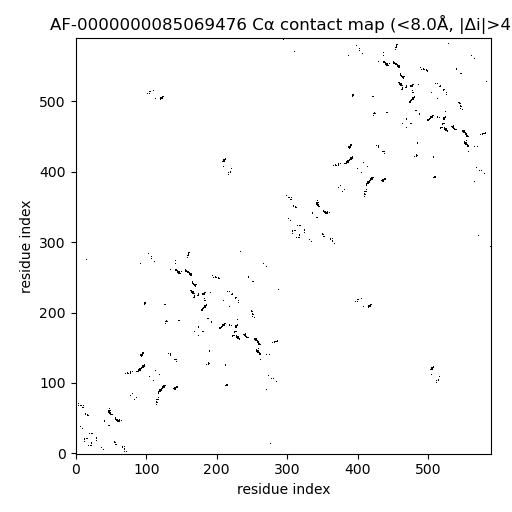88 ? -5.656 -28.25 -1.503 1 55.19 88 ASN A O 1
ATOM 680 N N . ARG A 1 89 ? -7.215 -26.938 -0.633 1 68.81 89 ARG A N 1
ATOM 681 C CA . ARG A 1 89 ? -6.672 -25.719 -1.221 1 68.81 89 ARG A CA 1
ATOM 682 C C . ARG A 1 89 ? -5.398 -25.297 -0.501 1 68.81 89 ARG A C 1
ATOM 684 O O . ARG A 1 89 ? -5.363 -25.234 0.73 1 68.81 89 ARG A O 1
ATOM 691 N N . GLU A 1 90 ? -4.305 -25.297 -1.318 1 85.12 90 GLU A N 1
ATOM 692 C CA . GLU A 1 90 ? -3.023 -24.812 -0.812 1 85.12 90 GLU A CA 1
ATOM 693 C C . GLU A 1 90 ? -2.975 -23.281 -0.787 1 85.12 90 GLU A C 1
ATOM 695 O O . GLU A 1 90 ? -3.543 -22.625 -1.66 1 85.12 90 GLU A O 1
ATOM 700 N N . VAL A 1 91 ? -2.455 -22.797 0.328 1 91 91 VAL A N 1
ATOM 701 C CA . VAL A 1 91 ? -2.281 -21.344 0.477 1 91 91 VAL A CA 1
ATOM 702 C C . VAL A 1 91 ? -0.799 -21 0.373 1 91 91 VAL A C 1
ATOM 704 O O . VAL A 1 91 ? 0.044 -21.625 1.01 1 91 91 VAL A O 1
ATOM 707 N N . ILE A 1 92 ? -0.49 -20.125 -0.542 1 93.69 92 ILE A N 1
ATOM 708 C CA . ILE A 1 92 ? 0.865 -19.594 -0.628 1 93.69 92 ILE A CA 1
ATOM 709 C C . ILE A 1 92 ? 0.878 -18.141 -0.162 1 93.69 92 ILE A C 1
ATOM 711 O O . ILE A 1 92 ? 0.139 -17.297 -0.689 1 93.69 92 ILE A O 1
ATOM 715 N N . ARG A 1 93 ? 1.702 -17.875 0.806 1 95.81 93 ARG A N 1
ATOM 716 C CA . ARG A 1 93 ? 1.846 -16.516 1.341 1 95.81 93 ARG A CA 1
ATOM 717 C C . ARG A 1 93 ? 3.104 -15.844 0.802 1 95.81 93 ARG A C 1
ATOM 719 O O . ARG A 1 93 ? 4.219 -16.25 1.127 1 95.81 93 ARG A O 1
ATOM 726 N N . LEU A 1 94 ? 2.852 -14.742 0.049 1 94.81 94 LEU A N 1
ATOM 727 C CA . LEU A 1 94 ? 3.928 -14.008 -0.609 1 94.81 94 LEU A CA 1
ATOM 728 C C . LEU A 1 94 ? 4.039 -12.594 -0.054 1 94.81 94 LEU A C 1
ATOM 730 O O . LEU A 1 94 ? 3.059 -11.852 -0.041 1 94.81 94 LEU A O 1
ATOM 734 N N . GLY A 1 95 ? 5.207 -12.227 0.44 1 95 95 GLY A N 1
ATOM 735 C CA . GLY A 1 95 ? 5.492 -10.867 0.866 1 95 95 GLY A CA 1
ATOM 736 C C . GLY A 1 95 ? 6.32 -10.086 -0.138 1 95 95 GLY A C 1
ATOM 737 O O . GLY A 1 95 ? 7.336 -10.586 -0.631 1 95 95 GLY A O 1
ATOM 738 N N . VAL A 1 96 ? 5.832 -8.898 -0.451 1 92.44 96 VAL A N 1
ATOM 739 C CA . VAL A 1 96 ? 6.582 -8.078 -1.394 1 92.44 96 VAL A CA 1
ATOM 740 C C . VAL A 1 96 ? 6.625 -6.633 -0.897 1 92.44 96 VAL A C 1
ATOM 742 O O . VAL A 1 96 ? 5.75 -6.203 -0.14 1 92.44 96 VAL A O 1
ATOM 745 N N . PRO A 1 97 ? 7.703 -5.93 -1.316 1 89.31 97 PRO A N 1
ATOM 746 C CA . PRO A 1 97 ? 7.68 -4.5 -1.003 1 89.31 97 PRO A CA 1
ATOM 747 C C . PRO A 1 97 ? 6.52 -3.766 -1.672 1 89.31 97 PRO A C 1
ATOM 749 O O . PRO A 1 97 ? 6.102 -4.137 -2.77 1 89.31 97 PRO A O 1
ATOM 752 N N . THR A 1 98 ? 6.059 -2.744 -0.958 1 79.44 98 THR A N 1
ATOM 753 C CA . THR A 1 98 ? 4.906 -1.981 -1.425 1 79.44 98 THR A CA 1
ATOM 754 C C . THR A 1 98 ? 5.164 -1.414 -2.818 1 79.44 98 THR A C 1
ATOM 756 O O . THR A 1 98 ? 4.25 -1.35 -3.645 1 79.44 98 THR A O 1
ATOM 759 N N . ASP A 1 99 ? 6.293 -1.169 -3.186 1 77.44 99 ASP A N 1
ATOM 760 C CA . ASP A 1 99 ? 6.676 -0.474 -4.41 1 77.44 99 ASP A CA 1
ATOM 761 C C . ASP A 1 99 ? 6.539 -1.389 -5.625 1 77.44 99 ASP A C 1
ATOM 763 O O . ASP A 1 99 ? 6.488 -0.916 -6.766 1 77.44 99 ASP A O 1
ATOM 767 N N . TYR A 1 100 ? 6.383 -2.656 -5.422 1 78 100 TYR A N 1
ATOM 768 C CA . TYR A 1 100 ? 6.512 -3.527 -6.586 1 78 100 TYR A CA 1
ATOM 769 C C . TYR A 1 100 ? 5.258 -4.371 -6.777 1 78 100 TYR A C 1
ATOM 771 O O . TYR A 1 100 ? 5.164 -5.145 -7.734 1 78 100 TYR A O 1
ATOM 779 N N . ILE A 1 101 ? 4.352 -4.246 -5.934 1 80.12 101 ILE A N 1
ATOM 780 C CA . ILE A 1 101 ? 3.217 -5.164 -6 1 80.12 101 ILE A CA 1
ATOM 781 C C . ILE A 1 101 ? 2.541 -5.051 -7.363 1 80.12 101 ILE A C 1
ATOM 783 O O . ILE A 1 101 ? 2.242 -6.066 -8 1 80.12 101 ILE A O 1
ATOM 787 N N . ASN A 1 102 ? 2.363 -3.895 -7.84 1 77.19 102 ASN A N 1
ATOM 788 C CA . ASN A 1 102 ? 1.664 -3.725 -9.109 1 77.19 102 ASN A CA 1
ATOM 789 C C . ASN A 1 102 ? 2.492 -4.25 -10.281 1 77.19 102 ASN A C 1
ATOM 791 O O . ASN A 1 102 ? 1.945 -4.828 -11.227 1 77.19 102 ASN A O 1
ATOM 795 N N . ARG A 1 103 ? 3.689 -4.102 -10.141 1 77.62 103 ARG A N 1
ATOM 796 C CA . ARG A 1 103 ? 4.574 -4.586 -11.195 1 77.62 103 ARG A CA 1
ATOM 797 C C . ARG A 1 103 ? 4.605 -6.109 -11.219 1 77.62 103 ARG A C 1
ATOM 799 O O . ARG A 1 103 ? 4.559 -6.719 -12.289 1 77.62 103 ARG A O 1
ATOM 806 N N . TYR A 1 104 ? 4.656 -6.621 -10.109 1 80.44 104 TYR A N 1
ATOM 807 C CA . TYR A 1 104 ? 4.668 -8.078 -10.023 1 80.44 104 TYR A CA 1
ATOM 808 C C . TYR A 1 104 ? 3.35 -8.664 -10.516 1 80.44 104 TYR A C 1
ATOM 810 O O . TYR A 1 104 ? 3.338 -9.648 -11.25 1 80.44 104 TYR A O 1
ATOM 818 N N . LEU A 1 105 ? 2.369 -8.039 -10.141 1 76.62 105 LEU A N 1
ATOM 819 C CA . LEU A 1 105 ? 1.048 -8.5 -10.547 1 76.62 105 LEU A CA 1
ATOM 820 C C . LEU A 1 105 ? 0.884 -8.406 -12.062 1 76.62 105 LEU A C 1
ATOM 822 O O . LEU A 1 105 ? 0.433 -9.352 -12.703 1 76.62 105 LEU A O 1
ATOM 826 N N . GLY A 1 106 ? 1.29 -7.324 -12.547 1 76 106 GLY A N 1
ATOM 827 C CA . GLY A 1 106 ? 1.138 -7.109 -13.977 1 76 106 GLY A CA 1
ATOM 828 C C . GLY A 1 106 ? 2.049 -7.984 -14.812 1 76 106 GLY A C 1
ATOM 829 O O . GLY A 1 106 ? 1.819 -8.164 -16.016 1 76 106 GLY A O 1
ATOM 830 N N . SER A 1 107 ? 2.996 -8.5 -14.25 1 73.75 107 SER A N 1
ATOM 831 C CA . SER A 1 107 ? 3.986 -9.258 -15.008 1 73.75 107 SER A CA 1
ATOM 832 C C . SER A 1 107 ? 3.684 -10.758 -14.961 1 73.75 107 SER A C 1
ATOM 834 O O . SER A 1 107 ? 3.434 -11.375 -16 1 73.75 107 SER A O 1
ATOM 836 N N . PHE A 1 108 ? 3.531 -11.297 -13.797 1 77.38 108 PHE A N 1
ATOM 837 C CA . PHE A 1 108 ? 3.514 -12.75 -13.789 1 77.38 108 PHE A CA 1
ATOM 838 C C . PHE A 1 108 ? 2.549 -13.273 -12.727 1 77.38 108 PHE A C 1
ATOM 840 O O . PHE A 1 108 ? 2.115 -14.43 -12.797 1 77.38 108 PHE A O 1
ATOM 847 N N . LEU A 1 109 ? 2.248 -12.523 -11.773 1 83.88 109 LEU A N 1
ATOM 848 C CA . LEU A 1 109 ? 1.422 -13.039 -10.688 1 83.88 109 LEU A CA 1
ATOM 849 C C . LEU A 1 109 ? -0.004 -13.289 -11.164 1 83.88 109 LEU A C 1
ATOM 851 O O . LEU A 1 109 ? -0.659 -14.234 -10.703 1 83.88 109 LEU A O 1
ATOM 855 N N . LEU A 1 110 ? -0.446 -12.492 -12.062 1 83.5 110 LEU A N 1
ATOM 856 C CA . LEU A 1 110 ? -1.776 -12.727 -12.609 1 83.5 110 LEU A CA 1
ATOM 857 C C . LEU A 1 110 ? -1.826 -14.055 -13.359 1 83.5 110 LEU A C 1
ATOM 859 O O . LEU A 1 110 ? -2.818 -14.781 -13.273 1 83.5 110 LEU A O 1
ATOM 863 N N . GLU A 1 111 ? -0.748 -14.266 -14.023 1 77.12 111 GLU A N 1
ATOM 864 C CA . GLU A 1 111 ? -0.66 -15.531 -14.742 1 77.12 111 GLU A CA 1
ATOM 865 C C . GLU A 1 111 ? -0.649 -16.719 -13.773 1 77.12 111 GLU A C 1
ATOM 867 O O . GLU A 1 111 ? -1.272 -17.75 -14.039 1 77.12 111 GLU A O 1
ATOM 872 N N . PHE A 1 112 ? 0.01 -16.578 -12.734 1 82.56 112 PHE A N 1
ATOM 873 C CA . PHE A 1 112 ? 0.045 -17.609 -11.719 1 82.56 112 PHE A CA 1
ATOM 874 C C . PHE A 1 112 ? -1.354 -17.891 -11.18 1 82.56 112 PHE A C 1
ATOM 876 O O . PHE A 1 112 ? -1.76 -19.047 -11.062 1 82.56 112 PHE A O 1
ATOM 883 N N . ILE A 1 113 ? -2.055 -16.875 -10.883 1 83.38 113 ILE A N 1
ATOM 884 C CA . ILE A 1 113 ? -3.402 -17 -10.336 1 83.38 113 ILE A CA 1
ATOM 885 C C . ILE A 1 113 ? -4.316 -17.656 -11.367 1 83.38 113 ILE A C 1
ATOM 887 O O . ILE A 1 113 ? -5.176 -18.469 -11.008 1 83.38 113 ILE A O 1
ATOM 891 N N . ARG A 1 114 ? -4.098 -17.312 -12.555 1 79 114 ARG A N 1
ATOM 892 C CA . ARG A 1 114 ? -4.898 -17.859 -13.648 1 79 114 ARG A CA 1
ATOM 893 C C . ARG A 1 114 ? -4.684 -19.359 -13.789 1 79 114 ARG A C 1
ATOM 895 O O . ARG A 1 114 ? -5.637 -20.109 -14.016 1 79 114 ARG A O 1
ATOM 902 N N . GLU A 1 115 ? -3.533 -19.672 -13.531 1 72.75 115 GLU A N 1
ATOM 903 C CA . GLU A 1 115 ? -3.148 -21.047 -13.844 1 72.75 115 GLU A CA 1
ATOM 904 C C . GLU A 1 115 ? -3.332 -21.953 -12.641 1 72.75 115 GLU A C 1
ATOM 906 O O . GLU A 1 115 ? -3.592 -23.156 -12.789 1 72.75 115 GLU A O 1
ATOM 911 N N . PHE A 1 116 ? -3.191 -21.375 -11.523 1 77.38 116 PHE A N 1
ATOM 912 C CA . PHE A 1 116 ? -3.258 -22.188 -10.312 1 77.38 116 PHE A CA 1
ATOM 913 C C . PHE A 1 116 ? -4.516 -21.875 -9.508 1 77.38 116 PHE A C 1
ATOM 915 O O . PHE A 1 116 ? -4.438 -21.25 -8.445 1 77.38 116 PHE A O 1
ATOM 922 N N . THR A 1 117 ? -5.555 -22.484 -9.867 1 76.94 117 THR A N 1
ATOM 923 C CA . THR A 1 117 ? -6.852 -22.109 -9.312 1 76.94 117 THR A CA 1
ATOM 924 C C . THR A 1 117 ? -7.125 -22.859 -8.016 1 76.94 117 THR A C 1
ATOM 926 O O . THR A 1 117 ? -8.086 -22.562 -7.301 1 76.94 117 THR A O 1
ATOM 929 N N . CYS A 1 118 ? -6.242 -23.828 -7.699 1 77.88 118 CYS A N 1
ATOM 930 C CA . CYS A 1 118 ? -6.395 -24.562 -6.445 1 77.88 118 CYS A CA 1
ATOM 931 C C . CYS A 1 118 ? -5.488 -23.969 -5.363 1 77.88 118 CYS A C 1
ATOM 933 O O . CYS A 1 118 ? -5.285 -24.594 -4.316 1 77.88 118 CYS A O 1
ATOM 935 N N . ILE A 1 119 ? -4.961 -22.891 -5.715 1 84.19 119 ILE A N 1
ATOM 936 C CA . ILE A 1 119 ? -4.082 -22.203 -4.773 1 84.19 119 ILE A CA 1
ATOM 937 C C . ILE A 1 119 ? -4.645 -20.828 -4.449 1 84.19 119 ILE A C 1
ATOM 939 O O . ILE A 1 119 ? -5.105 -20.109 -5.34 1 84.19 119 ILE A O 1
ATOM 943 N N . GLU A 1 120 ? -4.711 -20.562 -3.213 1 89.12 120 GLU A N 1
ATOM 944 C CA . GLU A 1 120 ? -4.938 -19.188 -2.789 1 89.12 120 GLU A CA 1
ATOM 945 C C . GLU A 1 120 ? -3.619 -18.438 -2.605 1 89.12 120 GLU A C 1
ATOM 947 O O . GLU A 1 120 ? -2.779 -18.844 -1.797 1 89.12 120 GLU A O 1
ATOM 952 N N . LEU A 1 121 ? -3.502 -17.453 -3.412 1 92.31 121 LEU A N 1
ATOM 953 C CA . LEU A 1 121 ? -2.32 -16.609 -3.26 1 92.31 121 LEU A CA 1
ATOM 954 C C . LEU A 1 121 ? -2.611 -15.43 -2.34 1 92.31 121 LEU A C 1
ATOM 956 O O . LEU A 1 121 ? -3.475 -14.602 -2.639 1 92.31 121 LEU A O 1
ATOM 960 N N . VAL A 1 122 ? -1.915 -15.414 -1.238 1 93.75 122 VAL A N 1
ATOM 961 C CA . VAL A 1 122 ? -1.999 -14.312 -0.291 1 93.75 122 VAL A CA 1
ATOM 962 C C . VAL A 1 122 ? -0.794 -13.391 -0.464 1 93.75 122 VAL A C 1
ATOM 964 O O . VAL A 1 122 ? 0.343 -13.789 -0.197 1 93.75 122 VAL A O 1
ATOM 967 N N . ILE A 1 123 ? -1.105 -12.211 -0.913 1 92.94 123 ILE A N 1
ATOM 968 C CA . ILE A 1 123 ? -0.028 -11.25 -1.119 1 92.94 123 ILE A CA 1
ATOM 969 C C . ILE A 1 123 ? -0.14 -10.125 -0.096 1 92.94 123 ILE A C 1
ATOM 971 O O . ILE A 1 123 ? -1.193 -9.492 0.032 1 92.94 123 ILE A O 1
ATOM 975 N N . ASP A 1 124 ? 0.893 -9.906 0.592 1 92.25 124 ASP A N 1
ATOM 976 C CA . ASP A 1 124 ? 0.96 -8.781 1.523 1 92.25 124 ASP A CA 1
ATOM 977 C C . ASP A 1 124 ? 2.166 -7.895 1.229 1 92.25 124 ASP A C 1
ATOM 979 O O . ASP A 1 124 ? 3.117 -8.328 0.573 1 92.25 124 ASP A O 1
ATOM 983 N N . THR A 1 125 ? 1.977 -6.656 1.65 1 89.38 125 THR A N 1
ATOM 984 C CA . THR A 1 125 ? 3.053 -5.699 1.416 1 89.38 125 THR A CA 1
ATOM 985 C C . THR A 1 125 ? 3.516 -5.078 2.729 1 89.38 125 THR A C 1
ATOM 987 O O . THR A 1 125 ? 2.715 -4.875 3.645 1 89.38 125 THR A O 1
ATOM 990 N N . ASP A 1 126 ? 4.855 -4.836 2.787 1 88.5 126 ASP A N 1
ATOM 991 C CA . ASP A 1 126 ? 5.48 -4.18 3.93 1 88.5 126 ASP A CA 1
ATOM 992 C C . ASP A 1 126 ? 6.891 -3.707 3.586 1 88.5 126 ASP A C 1
ATOM 994 O O . ASP A 1 126 ? 7.387 -3.957 2.484 1 88.5 126 ASP A O 1
ATOM 998 N N . VAL A 1 127 ? 7.375 -2.949 4.457 1 88.12 127 VAL A N 1
ATOM 999 C CA . VAL A 1 127 ? 8.797 -2.643 4.32 1 88.12 127 VAL A CA 1
ATOM 1000 C C . VAL A 1 127 ? 9.617 -3.908 4.543 1 88.12 127 VAL A C 1
ATOM 1002 O O . VAL A 1 127 ? 9.219 -4.789 5.309 1 88.12 127 VAL A O 1
ATOM 1005 N N . SER A 1 128 ? 10.742 -3.957 3.996 1 91.56 128 SER A N 1
ATOM 1006 C CA . SER A 1 128 ? 11.508 -5.195 3.898 1 91.56 128 SER A CA 1
ATOM 1007 C C . SER A 1 128 ? 11.953 -5.68 5.273 1 91.56 128 SER A C 1
ATOM 1009 O O . SER A 1 128 ? 12.008 -6.883 5.527 1 91.56 128 SER A O 1
ATOM 1011 N N . GLY A 1 129 ? 12.305 -4.762 6.129 1 89.88 129 GLY A N 1
ATOM 1012 C CA . GLY A 1 129 ? 12.656 -5.191 7.473 1 89.88 129 GLY A CA 1
ATOM 1013 C C . GLY A 1 129 ? 11.562 -6.012 8.141 1 89.88 129 GLY A C 1
ATOM 1014 O O . GLY A 1 129 ? 11.852 -7.012 8.805 1 89.88 129 GLY A O 1
ATOM 1015 N N . ASN A 1 130 ? 10.391 -5.574 7.996 1 90.19 130 ASN A N 1
ATOM 1016 C CA . ASN A 1 130 ? 9.25 -6.301 8.539 1 90.19 130 ASN A CA 1
ATOM 1017 C C . ASN A 1 130 ? 9.016 -7.613 7.801 1 90.19 130 ASN A C 1
ATOM 1019 O O . ASN A 1 130 ? 8.664 -8.625 8.414 1 90.19 130 ASN A O 1
ATOM 1023 N N . LEU A 1 131 ? 9.195 -7.574 6.539 1 93.19 131 LEU A N 1
ATOM 1024 C CA . LEU A 1 131 ? 9.008 -8.781 5.742 1 93.19 131 LEU A CA 1
ATOM 1025 C C . LEU A 1 131 ? 9.945 -9.891 6.211 1 93.19 131 LEU A C 1
ATOM 1027 O O . LEU A 1 131 ? 9.523 -11.039 6.355 1 93.19 131 LEU A O 1
ATOM 1031 N N . TYR A 1 132 ? 11.18 -9.531 6.508 1 91.88 132 TYR A N 1
ATOM 1032 C CA . TYR A 1 132 ? 12.156 -10.5 6.984 1 91.88 132 TYR A CA 1
ATOM 1033 C C . TYR A 1 132 ? 11.719 -11.109 8.312 1 91.88 132 TYR A C 1
ATOM 1035 O O . TYR A 1 132 ? 11.734 -12.328 8.477 1 91.88 132 TYR A O 1
ATOM 1043 N N . LYS A 1 133 ? 11.375 -10.227 9.148 1 91.12 133 LYS A N 1
ATOM 1044 C CA . LYS A 1 133 ? 10.938 -10.664 10.469 1 91.12 133 LYS A CA 1
ATOM 1045 C C . LYS A 1 133 ? 9.734 -11.602 10.375 1 91.12 133 LYS A C 1
ATOM 1047 O O . LYS A 1 133 ? 9.711 -12.656 11.008 1 91.12 133 LYS A O 1
ATOM 1052 N N . ARG A 1 134 ? 8.828 -11.273 9.594 1 93.38 134 ARG A N 1
ATOM 1053 C CA . ARG A 1 134 ? 7.598 -12.047 9.445 1 93.38 134 ARG A CA 1
ATOM 1054 C C . ARG A 1 134 ? 7.863 -13.375 8.742 1 93.38 134 ARG A C 1
ATOM 1056 O O . ARG A 1 134 ? 7.191 -14.367 9.016 1 93.38 134 ARG A O 1
ATOM 1063 N N . LEU A 1 135 ? 8.812 -13.375 7.816 1 94.25 135 LEU A N 1
ATOM 1064 C CA . LEU A 1 135 ? 9.22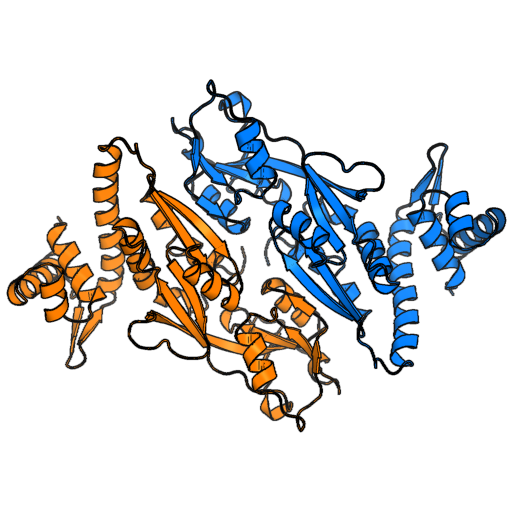7 -14.625 7.199 1 94.25 135 LEU A CA 1
ATOM 1065 C C . LEU A 1 135 ? 9.805 -15.578 8.242 1 94.25 135 LEU A C 1
ATOM 1067 O O . LEU A 1 135 ? 9.445 -16.766 8.273 1 94.25 135 LEU A O 1
ATOM 1071 N N . HIS A 1 136 ? 10.648 -15.047 9.062 1 90.88 136 HIS A N 1
ATOM 1072 C CA . HIS A 1 136 ? 11.289 -15.844 10.094 1 90.88 136 HIS A CA 1
ATOM 1073 C C . HIS A 1 136 ? 10.266 -16.375 11.094 1 90.88 136 HIS A C 1
ATOM 1075 O O . HIS A 1 136 ? 10.422 -17.484 11.625 1 90.88 136 HIS A O 1
ATOM 1081 N N . ASN A 1 137 ? 9.234 -15.633 11.289 1 92.44 137 ASN A N 1
ATOM 1082 C CA . ASN A 1 137 ? 8.164 -16.031 12.195 1 92.44 137 ASN A CA 1
ATOM 1083 C C . ASN A 1 137 ? 7.223 -17.047 11.539 1 92.44 137 ASN A C 1
ATOM 1085 O O . ASN A 1 137 ? 6.242 -17.469 12.148 1 92.44 137 ASN A O 1
ATOM 1089 N N . GLY A 1 138 ? 7.453 -17.281 10.297 1 93.12 138 GLY A N 1
ATOM 1090 C CA . GLY A 1 138 ? 6.652 -18.266 9.594 1 93.12 138 GLY A CA 1
ATOM 1091 C C . GLY A 1 138 ? 5.383 -17.688 8.992 1 93.12 138 GLY A C 1
ATOM 1092 O O . GLY A 1 138 ? 4.477 -18.438 8.617 1 93.12 138 GLY A O 1
ATOM 1093 N N . GLU A 1 139 ? 5.34 -16.406 8.898 1 93.5 139 GLU A N 1
ATOM 1094 C CA . GLU A 1 139 ? 4.121 -15.758 8.422 1 93.5 139 GLU A CA 1
ATOM 1095 C C . GLU A 1 139 ? 4.07 -15.719 6.898 1 93.5 139 GLU A C 1
ATOM 1097 O O . GLU A 1 139 ? 3.014 -15.461 6.316 1 93.5 139 GLU A O 1
ATOM 1102 N N . PHE A 1 140 ? 5.215 -15.914 6.293 1 95.81 140 PHE A N 1
ATOM 1103 C CA . PHE A 1 140 ? 5.305 -15.961 4.84 1 95.81 140 PHE A CA 1
ATOM 1104 C C . PHE A 1 140 ? 5.953 -17.266 4.379 1 95.81 140 PHE A C 1
ATOM 1106 O O . PHE A 1 140 ? 6.746 -17.859 5.113 1 95.81 140 PHE A O 1
ATOM 1113 N N . ASP A 1 141 ? 5.586 -17.719 3.186 1 95.5 141 ASP A N 1
ATOM 1114 C CA . ASP A 1 141 ? 6.254 -18.844 2.523 1 95.5 141 ASP A CA 1
ATOM 1115 C C . ASP A 1 141 ? 7.406 -18.344 1.65 1 95.5 141 ASP A C 1
ATOM 1117 O O . ASP A 1 141 ? 8.422 -19.031 1.518 1 95.5 141 ASP A O 1
ATOM 1121 N N . VAL A 1 142 ? 7.18 -17.234 1.031 1 94.75 142 VAL A N 1
ATOM 1122 C CA . VAL A 1 142 ? 8.156 -16.578 0.155 1 94.75 142 VAL A CA 1
ATOM 1123 C C . VAL A 1 142 ? 8.078 -15.07 0.323 1 94.75 142 VAL A C 1
ATOM 1125 O O . VAL A 1 142 ? 6.988 -14.508 0.461 1 94.75 142 VAL A O 1
ATOM 1128 N N . ILE A 1 143 ? 9.242 -14.414 0.327 1 94.81 143 ILE A N 1
ATOM 1129 C CA . ILE A 1 143 ? 9.219 -12.961 0.279 1 94.81 143 ILE A CA 1
ATOM 1130 C C . ILE A 1 143 ? 10.227 -12.461 -0.751 1 94.81 143 ILE A C 1
ATOM 1132 O O . ILE A 1 143 ? 11.219 -13.133 -1.032 1 94.81 143 ILE A O 1
ATOM 1136 N N . VAL A 1 144 ? 9.898 -11.414 -1.364 1 92.88 144 VAL A N 1
ATOM 1137 C CA . VAL A 1 144 ? 10.852 -10.57 -2.076 1 92.88 144 VAL A CA 1
ATOM 1138 C C . VAL A 1 144 ? 11.141 -9.312 -1.257 1 92.88 144 VAL A C 1
ATOM 1140 O O . VAL A 1 144 ? 10.219 -8.602 -0.851 1 92.88 144 VAL A O 1
ATOM 1143 N N . ALA A 1 145 ? 12.367 -9.078 -0.999 1 92.94 145 ALA A N 1
ATOM 1144 C CA . ALA A 1 145 ? 12.703 -7.969 -0.109 1 92.94 145 ALA A CA 1
ATOM 1145 C C . ALA A 1 145 ? 13.906 -7.191 -0.626 1 92.94 145 ALA A C 1
ATOM 1147 O O . ALA A 1 145 ? 14.75 -7.742 -1.337 1 92.94 145 ALA A O 1
ATOM 1148 N N . THR A 1 146 ? 13.953 -5.957 -0.212 1 91.25 146 THR A N 1
ATOM 1149 C CA . THR A 1 146 ? 15.031 -5.039 -0.577 1 91.25 146 THR A CA 1
ATOM 1150 C C . THR A 1 146 ? 16.156 -5.098 0.446 1 91.25 146 THR A C 1
ATOM 1152 O O . THR A 1 146 ? 15.914 -5.125 1.653 1 91.25 146 THR A O 1
ATOM 1155 N N . HIS A 1 147 ? 17.359 -5.164 -0.08 1 89.38 147 HIS A N 1
ATOM 1156 C CA . HIS A 1 147 ? 18.547 -5.141 0.767 1 89.38 147 HIS A CA 1
ATOM 1157 C C . HIS A 1 147 ? 19.688 -4.359 0.109 1 89.38 147 HIS A C 1
ATOM 1159 O O . HIS A 1 147 ? 19.734 -4.246 -1.118 1 89.38 147 HIS A O 1
ATOM 1165 N N . TRP A 1 148 ? 20.5 -3.789 1.013 1 87.38 148 TRP A N 1
ATOM 1166 C CA . TRP A 1 148 ? 21.609 -3.029 0.467 1 87.38 148 TRP A CA 1
ATOM 1167 C C . TRP A 1 148 ? 22.828 -3.926 0.262 1 87.38 148 TRP A C 1
ATOM 1169 O O . TRP A 1 148 ? 23.828 -3.506 -0.332 1 87.38 148 TRP A O 1
ATOM 1179 N N . GLN A 1 149 ? 22.766 -5.062 0.812 1 85.94 149 GLN A N 1
ATOM 1180 C CA . GLN A 1 149 ? 23.797 -6.062 0.591 1 85.94 149 GLN A CA 1
ATOM 1181 C C . GLN A 1 149 ? 23.25 -7.262 -0.182 1 85.94 149 GLN A C 1
ATOM 1183 O O . GLN A 1 149 ? 22.078 -7.625 -0.028 1 85.94 149 GLN A O 1
ATOM 1188 N N . THR A 1 150 ? 24.078 -7.855 -0.98 1 84.19 150 THR A N 1
ATOM 1189 C CA . THR A 1 150 ? 23.703 -9.102 -1.633 1 84.19 150 THR A CA 1
ATOM 1190 C C . THR A 1 150 ? 23.578 -10.227 -0.611 1 84.19 150 THR A C 1
ATOM 1192 O O . THR A 1 150 ? 24.406 -10.352 0.292 1 84.19 150 THR A O 1
ATOM 1195 N N . PRO A 1 151 ? 22.469 -10.891 -0.783 1 83.62 151 PRO A N 1
ATOM 1196 C CA . PRO A 1 151 ? 22.328 -11.992 0.169 1 83.62 151 PRO A CA 1
ATOM 1197 C C . PRO A 1 151 ? 23.484 -12.992 0.07 1 83.62 151 PRO A C 1
ATOM 1199 O O . PRO A 1 151 ? 24.016 -13.227 -1.021 1 83.62 151 PRO A O 1
ATOM 1202 N N . ALA A 1 152 ? 23.781 -13.492 1.31 1 77.06 152 ALA A N 1
ATOM 1203 C CA . ALA A 1 152 ? 24.781 -14.562 1.323 1 77.06 152 ALA A CA 1
ATOM 1204 C C . ALA A 1 152 ? 24.266 -15.797 0.603 1 77.06 152 ALA A C 1
ATOM 1206 O O . ALA A 1 152 ? 23.047 -16 0.491 1 77.06 152 ALA A O 1
ATOM 1207 N N . ALA A 1 153 ? 25.234 -16.578 0.111 1 70.5 153 ALA A N 1
ATOM 1208 C CA . ALA A 1 153 ? 24.875 -17.812 -0.567 1 70.5 153 ALA A CA 1
ATOM 1209 C C . ALA A 1 153 ? 24.016 -18.688 0.335 1 70.5 153 ALA A C 1
ATOM 1211 O O . ALA A 1 153 ? 24.328 -18.891 1.508 1 70.5 153 ALA A O 1
ATOM 1212 N N . GLY A 1 154 ? 22.891 -19.125 -0.162 1 73.75 154 GLY A N 1
ATOM 1213 C CA . GLY A 1 154 ? 22.016 -20.031 0.578 1 73.75 154 GLY A CA 1
ATOM 1214 C C . GLY A 1 154 ? 20.953 -19.297 1.382 1 73.75 154 GLY A C 1
ATOM 1215 O O . GLY A 1 154 ? 20.016 -19.922 1.892 1 73.75 154 GLY A O 1
ATOM 1216 N N . HIS A 1 155 ? 21.016 -18.062 1.574 1 80.06 155 HIS A N 1
ATOM 1217 C CA . HIS A 1 155 ? 20.078 -17.344 2.426 1 80.06 155 HIS A CA 1
ATOM 1218 C C . HIS A 1 155 ? 19.047 -16.594 1.595 1 80.06 155 HIS A C 1
ATOM 1220 O O . HIS A 1 155 ? 17.953 -16.297 2.07 1 80.06 155 HIS A O 1
ATOM 1226 N N . GLY A 1 156 ? 19.422 -16.422 0.3 1 87.62 156 GLY A N 1
ATOM 1227 C CA . GLY A 1 156 ? 18.562 -15.695 -0.624 1 87.62 156 GLY A CA 1
ATOM 1228 C C . GLY A 1 156 ? 19.078 -15.703 -2.051 1 87.62 156 GLY A C 1
ATOM 1229 O O . GLY A 1 156 ? 20.203 -16.156 -2.309 1 87.62 156 GLY A O 1
ATOM 1230 N N . GLU A 1 157 ? 18.219 -15.336 -2.922 1 88.69 157 GLU A N 1
ATOM 1231 C CA . GLU A 1 157 ? 18.594 -15.281 -4.332 1 88.69 157 GLU A CA 1
ATOM 1232 C C . GLU A 1 157 ? 18.406 -13.875 -4.898 1 88.69 157 GLU A C 1
ATOM 1234 O O . GLU A 1 157 ? 17.312 -13.297 -4.789 1 88.69 157 GLU A O 1
ATOM 1239 N N . LEU A 1 158 ? 19.453 -13.375 -5.504 1 90.06 158 LEU A N 1
ATOM 1240 C CA . LEU A 1 158 ? 19.406 -12.047 -6.121 1 90.06 158 LEU A CA 1
ATOM 1241 C C . LEU A 1 158 ? 18.516 -12.055 -7.359 1 90.06 158 LEU A C 1
ATOM 1243 O O . LEU A 1 158 ? 18.672 -12.906 -8.234 1 90.06 158 LEU A O 1
ATOM 1247 N N . LEU A 1 159 ? 17.547 -11.18 -7.309 1 88.38 159 LEU A N 1
ATOM 1248 C CA . LEU A 1 159 ? 16.672 -11.07 -8.477 1 88.38 159 LEU A CA 1
ATOM 1249 C C . LEU A 1 159 ? 17.156 -9.953 -9.406 1 88.38 159 LEU A C 1
ATOM 1251 O O . LEU A 1 159 ? 17.422 -10.203 -10.578 1 88.38 159 LEU A O 1
ATOM 1255 N N . PHE A 1 160 ? 17.25 -8.727 -8.922 1 86.38 160 PHE A N 1
ATOM 1256 C CA . PHE A 1 160 ? 17.734 -7.594 -9.711 1 86.38 160 PHE A CA 1
ATOM 1257 C C . PHE A 1 160 ? 18.219 -6.469 -8.805 1 86.38 160 PHE A C 1
ATOM 1259 O O . PHE A 1 160 ? 17.953 -6.477 -7.602 1 86.38 160 PHE A O 1
ATOM 1266 N N . GLU A 1 161 ? 18.953 -5.559 -9.438 1 88.44 161 GLU A N 1
ATOM 1267 C CA . GLU A 1 161 ? 19.469 -4.402 -8.719 1 88.44 161 GLU A CA 1
ATOM 1268 C C . GLU A 1 161 ? 18.516 -3.209 -8.82 1 88.44 161 GLU A C 1
ATOM 1270 O O . GLU A 1 161 ? 17.797 -3.078 -9.805 1 88.44 161 GLU A O 1
ATOM 1275 N N . ARG A 1 162 ? 18.562 -2.477 -7.723 1 87.25 162 ARG A N 1
ATOM 1276 C CA . ARG A 1 162 ? 17.734 -1.275 -7.652 1 87.25 162 ARG A CA 1
ATOM 1277 C C . ARG A 1 162 ? 18.578 -0.054 -7.293 1 87.25 162 ARG A C 1
ATOM 1279 O O . ARG A 1 162 ? 19.469 -0.132 -6.438 1 87.25 162 ARG A O 1
ATOM 1286 N N . ARG A 1 163 ? 18.234 0.997 -8.023 1 91.56 163 ARG A N 1
ATOM 1287 C CA . ARG A 1 163 ? 18.938 2.248 -7.719 1 91.56 163 ARG A CA 1
ATOM 1288 C C . ARG A 1 163 ? 17.953 3.314 -7.254 1 91.56 163 ARG A C 1
ATOM 1290 O O . ARG A 1 163 ? 16.844 3.441 -7.805 1 91.56 163 ARG A O 1
ATOM 1297 N N . PHE A 1 164 ? 18.344 3.947 -6.191 1 94.69 164 PHE A N 1
ATOM 1298 C CA . PHE A 1 164 ? 17.609 5.102 -5.688 1 94.69 164 PHE A CA 1
ATOM 1299 C C . PHE A 1 164 ? 18.422 6.379 -5.848 1 94.69 164 PHE A C 1
ATOM 1301 O O . PHE A 1 164 ? 19.656 6.344 -5.797 1 94.69 164 PHE A O 1
ATOM 1308 N N . HIS A 1 165 ? 17.734 7.457 -6.082 1 97.19 165 HIS A N 1
ATOM 1309 C CA . HIS A 1 165 ? 18.344 8.773 -6.18 1 97.19 165 HIS A CA 1
ATOM 1310 C C . HIS A 1 165 ? 17.672 9.773 -5.258 1 97.19 165 HIS A C 1
ATOM 1312 O O . HIS A 1 165 ? 16.469 9.664 -4.992 1 97.19 165 HIS A O 1
ATOM 1318 N N . TRP A 1 166 ? 18.516 10.68 -4.766 1 98.31 166 TRP A N 1
ATOM 1319 C CA . TRP A 1 166 ? 17.891 11.852 -4.172 1 98.31 166 TRP A CA 1
ATOM 1320 C C . TRP A 1 166 ? 17.188 12.688 -5.234 1 98.31 166 TRP A C 1
ATOM 1322 O O . TRP A 1 166 ? 17.797 13.023 -6.262 1 98.31 166 TRP A O 1
ATOM 1332 N N . VAL A 1 167 ? 15.969 12.969 -4.949 1 98.62 167 VAL A N 1
ATOM 1333 C CA . VAL A 1 167 ? 15.172 13.656 -5.957 1 98.62 167 VAL A CA 1
ATOM 1334 C C . VAL A 1 167 ? 14.469 14.859 -5.332 1 98.62 167 VAL A C 1
ATOM 1336 O O . VAL A 1 167 ? 13.961 14.781 -4.211 1 98.62 167 VAL A O 1
ATOM 1339 N N . ALA A 1 168 ? 14.516 15.953 -6.023 1 98.31 168 ALA A N 1
ATOM 1340 C CA . ALA A 1 168 ? 13.773 17.172 -5.711 1 98.31 168 ALA A CA 1
ATOM 1341 C C . ALA A 1 168 ? 12.805 17.516 -6.836 1 98.31 168 ALA A C 1
ATOM 1343 O O . ALA A 1 168 ? 12.82 16.906 -7.902 1 98.31 168 ALA A O 1
ATOM 1344 N N . ALA A 1 169 ? 11.906 18.469 -6.535 1 97.62 169 ALA A N 1
ATOM 1345 C CA . ALA A 1 169 ? 11.039 18.984 -7.594 1 97.62 169 ALA A CA 1
ATOM 1346 C C . ALA A 1 169 ? 11.852 19.719 -8.656 1 97.62 169 ALA A C 1
ATOM 1348 O O . ALA A 1 169 ? 12.781 20.469 -8.336 1 97.62 169 ALA A O 1
ATOM 1349 N N . LYS A 1 170 ? 11.453 19.406 -9.859 1 97.5 170 LYS A N 1
ATOM 1350 C CA . LYS A 1 170 ? 12.094 20.156 -10.922 1 97.5 170 LYS A CA 1
ATOM 1351 C C . LYS A 1 170 ? 11.883 21.656 -10.742 1 97.5 170 LYS A C 1
ATOM 1353 O O . LYS A 1 170 ? 10.75 22.125 -10.625 1 97.5 170 LYS A O 1
ATOM 1358 N N . GLY A 1 171 ? 12.977 22.375 -10.703 1 95.19 171 GLY A N 1
ATOM 1359 C CA . GLY A 1 171 ? 12.891 23.812 -10.508 1 95.19 171 GLY A CA 1
ATOM 1360 C C . GLY A 1 171 ? 12.531 24.203 -9.086 1 95.19 171 GLY A C 1
ATOM 1361 O O . GLY A 1 171 ? 12.273 25.375 -8.812 1 95.19 171 GLY A O 1
ATOM 1362 N N . GLY A 1 172 ? 12.508 23.234 -8.203 1 95.38 172 GLY A N 1
ATOM 1363 C CA . GLY A 1 172 ? 12.109 23.516 -6.828 1 95.38 172 GLY A CA 1
ATOM 1364 C C . GLY A 1 172 ? 13.234 24.062 -5.977 1 95.38 172 GLY A C 1
ATOM 1365 O O . GLY A 1 172 ? 14.312 24.375 -6.488 1 95.38 172 GLY A O 1
ATOM 1366 N N . SER A 1 173 ? 12.898 24.234 -4.645 1 93.62 173 SER A N 1
ATOM 1367 C CA . SER A 1 173 ? 13.875 24.859 -3.762 1 93.62 173 SER A CA 1
ATOM 1368 C C . SER A 1 173 ? 14.055 24.078 -2.473 1 93.62 173 SER A C 1
ATOM 1370 O O . SER A 1 173 ? 14.891 24.406 -1.638 1 93.62 173 SER A O 1
ATOM 1372 N N . ALA A 1 174 ? 13.328 23.016 -2.311 1 93.94 174 ALA A N 1
ATOM 1373 C CA . ALA A 1 174 ? 13.43 22.234 -1.08 1 93.94 174 ALA A CA 1
ATOM 1374 C C . ALA A 1 174 ? 14.875 21.844 -0.804 1 93.94 174 ALA A C 1
ATOM 1376 O O . ALA A 1 174 ? 15.336 21.891 0.341 1 93.94 174 ALA A O 1
ATOM 1377 N N . HIS A 1 175 ? 15.609 21.484 -1.857 1 95.19 175 HIS A N 1
ATOM 1378 C CA . HIS A 1 175 ? 16.969 21 -1.734 1 95.19 175 HIS A CA 1
ATOM 1379 C C . HIS A 1 175 ? 17.938 22.125 -1.422 1 95.19 175 HIS A C 1
ATOM 1381 O O . HIS A 1 175 ? 19.109 21.891 -1.099 1 95.19 175 HIS A O 1
ATOM 1387 N N . LYS A 1 176 ? 17.484 23.344 -1.462 1 93.31 176 LYS A N 1
ATOM 1388 C CA . LYS A 1 176 ? 18.344 24.516 -1.261 1 93.31 176 LYS A CA 1
ATOM 1389 C C . LYS A 1 176 ? 18.281 25 0.184 1 93.31 176 LYS A C 1
ATOM 1391 O O . LYS A 1 176 ? 19.094 25.828 0.597 1 93.31 176 LYS A O 1
ATOM 1396 N N . ARG A 1 177 ? 17.359 24.516 0.905 1 90.25 177 ARG A N 1
ATOM 1397 C CA . ARG A 1 177 ? 17.203 24.953 2.287 1 90.25 177 ARG A CA 1
ATOM 1398 C C . ARG A 1 177 ? 18.375 24.5 3.148 1 90.25 177 ARG A C 1
ATOM 1400 O O . ARG A 1 177 ? 19.016 23.484 2.863 1 90.25 177 ARG A O 1
ATOM 1407 N N . GLU A 1 178 ? 18.656 25.297 4.188 1 87.62 178 GLU A N 1
ATOM 1408 C CA . GLU A 1 178 ? 19.766 24.984 5.086 1 87.62 178 GLU A CA 1
ATOM 1409 C C . GLU A 1 178 ? 19.547 23.641 5.77 1 87.62 178 GLU A C 1
ATOM 1411 O O . GLU A 1 178 ? 20.438 22.766 5.738 1 87.62 178 GLU A O 1
ATOM 1416 N N . THR A 1 179 ? 18.484 23.531 6.445 1 90 179 THR A N 1
ATOM 1417 C CA . THR A 1 179 ? 18.031 22.219 6.891 1 90 179 THR A CA 1
ATOM 1418 C C . THR A 1 179 ? 17.172 21.547 5.824 1 90 179 THR A C 1
ATOM 1420 O O . THR A 1 179 ? 16.109 22.062 5.469 1 90 179 THR A O 1
ATOM 1423 N N . VAL A 1 180 ? 17.641 20.453 5.32 1 93.88 180 VAL A N 1
ATOM 1424 C CA . VAL A 1 180 ? 17 19.828 4.16 1 93.88 180 VAL A CA 1
ATOM 1425 C C . VAL A 1 180 ? 15.766 19.047 4.605 1 93.88 180 VAL A C 1
ATOM 1427 O O . VAL A 1 180 ? 15.875 18.094 5.375 1 93.88 180 VAL A O 1
ATOM 1430 N N . PRO A 1 181 ? 14.602 19.469 4.137 1 94.5 181 PRO A N 1
ATOM 1431 C CA . PRO A 1 181 ? 13.398 18.672 4.422 1 94.5 181 PRO A CA 1
ATOM 1432 C C . PRO A 1 181 ? 13.359 17.375 3.637 1 94.5 181 PRO A C 1
ATOM 1434 O O . PRO A 1 181 ? 13.594 17.359 2.428 1 94.5 181 PRO A O 1
ATOM 1437 N N . MET A 1 182 ? 12.953 16.266 4.383 1 95.94 182 MET A N 1
ATOM 1438 C CA . MET A 1 182 ? 13.016 14.961 3.74 1 95.94 182 MET A CA 1
ATOM 1439 C C . MET A 1 182 ? 11.727 14.172 3.979 1 95.94 182 MET A C 1
ATOM 1441 O O . MET A 1 182 ? 11.055 14.367 4.996 1 95.94 182 MET A O 1
ATOM 1445 N N . ALA A 1 183 ? 11.414 13.453 2.979 1 96.62 183 ALA A N 1
ATOM 1446 C CA . ALA A 1 183 ? 10.484 12.344 3.162 1 96.62 183 ALA A CA 1
ATOM 1447 C C . ALA A 1 183 ? 11.219 11.008 3.117 1 96.62 183 ALA A C 1
ATOM 1449 O O . ALA A 1 183 ? 12.055 10.781 2.242 1 96.62 183 ALA A O 1
ATOM 1450 N N . LEU A 1 184 ? 10.898 10.164 4.098 1 96.25 184 LEU A N 1
ATOM 1451 C CA . LEU A 1 184 ? 11.578 8.875 4.18 1 96.25 184 LEU A CA 1
ATOM 1452 C C . LEU A 1 184 ? 10.578 7.746 4.41 1 96.25 184 LEU A C 1
ATOM 1454 O O . LEU A 1 184 ? 9.453 7.988 4.855 1 96.25 184 LEU A O 1
ATOM 1458 N N . TYR A 1 185 ? 11.023 6.59 4.043 1 94.12 185 TYR A N 1
ATOM 1459 C CA . TYR A 1 185 ? 10.289 5.387 4.422 1 94.12 185 TYR A CA 1
ATOM 1460 C C . TYR A 1 185 ? 10.352 5.168 5.93 1 94.12 185 TYR A C 1
ATOM 1462 O O . TYR A 1 185 ? 11.133 5.812 6.625 1 94.12 185 TYR A O 1
ATOM 1470 N N . PRO A 1 186 ? 9.516 4.246 6.391 1 91.94 186 PRO A N 1
ATOM 1471 C CA . PRO A 1 186 ? 9.516 3.992 7.836 1 91.94 186 PRO A CA 1
ATOM 1472 C C . PRO A 1 186 ? 10.82 3.377 8.328 1 91.94 186 PRO A C 1
ATOM 1474 O O . PRO A 1 186 ? 11.672 3 7.52 1 91.94 186 PRO A O 1
ATOM 1477 N N . GLU A 1 187 ? 11.008 3.334 9.664 1 86.5 187 GLU A N 1
ATOM 1478 C CA . GLU A 1 187 ? 12.258 2.973 10.336 1 86.5 187 GLU A CA 1
ATOM 1479 C C . GLU A 1 187 ? 12.727 1.581 9.922 1 86.5 187 GLU A C 1
ATOM 1481 O O . GLU A 1 187 ? 13.93 1.322 9.836 1 86.5 187 GLU A O 1
ATOM 1486 N N . ASN A 1 188 ? 11.906 0.672 9.562 1 87.69 188 ASN A N 1
ATOM 1487 C CA . ASN A 1 188 ? 12.328 -0.688 9.242 1 87.69 188 ASN A CA 1
ATOM 1488 C C . ASN A 1 188 ? 12.57 -0.854 7.742 1 87.69 188 ASN A C 1
ATOM 1490 O O . ASN A 1 188 ? 12.766 -1.972 7.262 1 87.69 188 ASN A O 1
ATOM 1494 N N . CYS A 1 189 ? 12.688 0.212 7.129 1 92.31 189 CYS A N 1
ATOM 1495 C CA . CYS A 1 189 ? 13.016 0.194 5.707 1 92.31 189 CYS A CA 1
ATOM 1496 C C . CYS A 1 189 ? 14.516 0.326 5.492 1 92.31 189 CYS A C 1
ATOM 1498 O O . CYS A 1 189 ? 15.148 1.232 6.035 1 92.31 189 CYS A O 1
ATOM 1500 N N . PRO A 1 190 ? 15.125 -0.523 4.66 1 92.25 190 PRO A N 1
ATOM 1501 C CA . PRO A 1 190 ? 16.562 -0.473 4.418 1 92.25 190 PRO A CA 1
ATOM 1502 C C . PRO A 1 190 ? 17.016 0.85 3.801 1 92.25 190 PRO A C 1
ATOM 1504 O O . PRO A 1 190 ? 18.125 1.317 4.074 1 92.25 190 PRO A O 1
ATOM 1507 N N . ILE A 1 191 ? 16.234 1.44 3.033 1 93.62 191 ILE A N 1
ATOM 1508 C CA . ILE A 1 191 ? 16.594 2.703 2.396 1 93.62 191 ILE A CA 1
ATOM 1509 C C . ILE A 1 191 ? 16.766 3.789 3.459 1 93.62 191 ILE A C 1
ATOM 1511 O O . ILE A 1 191 ? 17.766 4.512 3.465 1 93.62 191 ILE A O 1
ATOM 1515 N N . ARG A 1 192 ? 15.758 3.881 4.305 1 94.25 192 ARG A N 1
ATOM 1516 C CA . ARG A 1 192 ? 15.852 4.832 5.41 1 94.25 192 ARG A CA 1
ATOM 1517 C C . ARG A 1 192 ? 17.078 4.559 6.266 1 94.25 192 ARG A C 1
ATOM 1519 O O . ARG A 1 192 ? 17.812 5.484 6.637 1 94.25 192 ARG A O 1
ATOM 1526 N N . ALA A 1 193 ? 17.281 3.277 6.57 1 91.94 193 ALA A N 1
ATOM 1527 C CA . ALA A 1 193 ? 18.422 2.887 7.406 1 91.94 193 ALA A CA 1
ATOM 1528 C C . ALA A 1 193 ? 19.734 3.371 6.805 1 91.94 193 ALA A C 1
ATOM 1530 O O . ALA A 1 193 ? 20.609 3.871 7.52 1 91.94 193 ALA A O 1
ATOM 1531 N N . GLN A 1 194 ? 19.875 3.293 5.57 1 93.31 194 GLN A N 1
ATOM 1532 C CA . GLN A 1 194 ? 21.109 3.664 4.898 1 93.31 194 GLN A CA 1
ATOM 1533 C C . GLN A 1 194 ? 21.281 5.18 4.836 1 93.31 194 GLN A C 1
ATOM 1535 O O . GLN A 1 194 ? 22.391 5.691 4.867 1 93.31 194 GLN A O 1
ATOM 1540 N N . VAL A 1 195 ? 20.156 5.914 4.73 1 94.75 195 VAL A N 1
ATOM 1541 C CA . VAL A 1 195 ? 20.219 7.371 4.781 1 94.75 195 VAL A CA 1
ATOM 1542 C C . VAL A 1 195 ? 20.875 7.816 6.086 1 94.75 195 VAL A C 1
ATOM 1544 O O . VAL A 1 195 ? 21.812 8.617 6.078 1 94.75 195 VAL A O 1
ATOM 1547 N N . PHE A 1 196 ? 20.422 7.246 7.148 1 92.94 196 PHE A N 1
ATOM 1548 C CA . PHE A 1 196 ? 20.922 7.676 8.445 1 92.94 196 PHE A CA 1
ATOM 1549 C C . PHE A 1 196 ? 22.297 7.098 8.719 1 92.94 196 PHE A C 1
ATOM 1551 O O . PHE A 1 196 ? 23.141 7.742 9.352 1 92.94 196 PHE A O 1
ATOM 1558 N N . ALA A 1 197 ? 22.5 5.898 8.281 1 91.62 197 ALA A N 1
ATOM 1559 C CA . ALA A 1 197 ? 23.812 5.27 8.453 1 91.62 197 ALA A CA 1
ATOM 1560 C C . ALA A 1 197 ? 24.906 6.066 7.734 1 91.62 197 ALA A C 1
ATOM 1562 O O . ALA A 1 197 ? 26.047 6.098 8.18 1 91.62 197 ALA A O 1
ATOM 1563 N N . ASN A 1 198 ? 24.531 6.75 6.691 1 93.75 198 ASN A N 1
ATOM 1564 C CA . ASN A 1 198 ? 25.516 7.445 5.859 1 93.75 198 ASN A CA 1
ATOM 1565 C C . ASN A 1 198 ? 25.516 8.945 6.137 1 93.75 198 ASN A C 1
ATOM 1567 O O . ASN A 1 198 ? 26.25 9.703 5.488 1 93.75 198 ASN A O 1
ATOM 1571 N N . HIS A 1 199 ? 24.688 9.328 7.059 1 93.31 199 HIS A N 1
ATOM 1572 C CA . HIS A 1 199 ? 24.672 10.734 7.445 1 93.31 199 HIS A CA 1
ATOM 1573 C C . HIS A 1 199 ? 25.75 11.031 8.469 1 93.31 199 HIS A C 1
ATOM 1575 O O . HIS A 1 199 ? 25.906 10.305 9.453 1 93.31 199 HIS A O 1
ATOM 1581 N N . GLN A 1 200 ? 26.5 12.086 8.172 1 89.06 200 GLN A N 1
ATOM 1582 C CA . GLN A 1 200 ? 27.578 12.531 9.062 1 89.06 200 GLN A CA 1
ATOM 1583 C C . GLN A 1 200 ? 27.281 13.922 9.609 1 89.06 200 GLN A C 1
ATOM 1585 O O . GLN A 1 200 ? 26.562 14.703 9 1 89.06 200 GLN A O 1
ATOM 1590 N N . ILE A 1 201 ? 27.938 14.25 10.664 1 88.19 201 ILE A N 1
ATOM 1591 C CA . ILE A 1 201 ? 27.719 15.508 11.359 1 88.19 201 ILE A CA 1
ATOM 1592 C C . ILE A 1 201 ? 28.141 16.672 10.453 1 88.19 201 ILE A C 1
ATOM 1594 O O . ILE A 1 201 ? 27.547 17.75 10.523 1 88.19 201 ILE A O 1
ATOM 1598 N N . SER A 1 202 ? 29.078 16.422 9.633 1 89.94 202 SER A N 1
ATOM 1599 C CA . SER A 1 202 ? 29.609 17.453 8.758 1 89.94 202 SER A CA 1
ATOM 1600 C C . SER A 1 202 ? 28.641 17.75 7.613 1 89.94 202 SER A C 1
ATOM 1602 O O . SER A 1 202 ? 28.781 18.75 6.914 1 89.94 202 SER A O 1
ATOM 1604 N N . MET A 1 203 ? 27.688 16.906 7.539 1 93.5 203 MET A N 1
ATOM 1605 C CA . MET A 1 203 ? 26.719 17.062 6.457 1 93.5 203 MET A CA 1
ATOM 1606 C C . MET A 1 203 ? 25.578 18 6.871 1 93.5 203 MET A C 1
ATOM 1608 O O . MET A 1 203 ? 25.453 18.344 8.047 1 93.5 203 MET A O 1
ATOM 1612 N N . ARG A 1 204 ? 24.828 18.438 5.879 1 94.19 204 ARG A N 1
ATOM 1613 C CA . ARG A 1 204 ? 23.688 19.312 6.152 1 94.19 204 ARG A CA 1
ATOM 1614 C C . ARG A 1 204 ? 22.688 18.641 7.098 1 94.19 204 ARG A C 1
ATOM 1616 O O . ARG A 1 204 ? 22.438 17.453 6.988 1 94.19 204 ARG A O 1
ATOM 1623 N N . PRO A 1 205 ? 22.172 19.469 7.988 1 92.56 205 PRO A N 1
ATOM 1624 C CA . PRO A 1 205 ? 21.109 18.906 8.82 1 92.56 205 PRO A CA 1
ATOM 1625 C C . PRO A 1 205 ? 19.875 18.516 8.016 1 92.56 205 PRO A C 1
ATOM 1627 O O . PRO A 1 205 ? 19.531 19.172 7.035 1 92.56 205 PRO A O 1
ATOM 1630 N N . MET A 1 206 ? 19.266 17.453 8.477 1 91.12 206 MET A N 1
ATOM 1631 C CA . MET A 1 206 ? 18.078 16.922 7.816 1 91.12 206 MET A CA 1
ATOM 1632 C C . MET A 1 206 ? 16.844 17.016 8.727 1 91.12 206 MET A C 1
ATOM 1634 O O . MET A 1 206 ? 16.953 16.828 9.938 1 91.12 206 MET A O 1
ATOM 1638 N N . SER A 1 207 ? 15.758 17.344 8.117 1 90.94 207 SER A N 1
ATOM 1639 C CA . SER A 1 207 ? 14.484 17.359 8.828 1 90.94 207 SER A CA 1
ATOM 1640 C C . SER A 1 207 ? 13.461 16.469 8.133 1 90.94 207 SER A C 1
ATOM 1642 O O . SER A 1 207 ? 13.016 16.766 7.023 1 90.94 207 SER A O 1
ATOM 1644 N N . VAL A 1 208 ? 13.07 15.414 8.859 1 93.38 208 VAL A N 1
ATOM 1645 C CA . VAL A 1 208 ? 12.07 14.516 8.289 1 93.38 208 VAL A CA 1
ATOM 1646 C C . VAL A 1 208 ? 10.672 15.102 8.484 1 93.38 208 VAL A C 1
ATOM 1648 O O . VAL A 1 208 ? 10.203 15.219 9.617 1 93.38 208 VAL A O 1
ATOM 1651 N N . LEU A 1 209 ? 10.023 15.414 7.395 1 92.44 209 LEU A N 1
ATOM 1652 C CA . LEU A 1 209 ? 8.695 16 7.469 1 92.44 209 LEU A CA 1
ATOM 1653 C C . LEU A 1 209 ? 7.621 14.945 7.25 1 92.44 209 LEU A C 1
ATOM 1655 O O . LEU A 1 209 ? 6.488 15.094 7.723 1 92.44 209 LEU A O 1
ATOM 1659 N N . LEU A 1 210 ? 8.008 13.914 6.52 1 93.44 210 LEU A N 1
ATOM 1660 C CA . LEU A 1 210 ? 7.066 12.859 6.172 1 93.44 210 LEU A CA 1
ATOM 1661 C C . LEU A 1 210 ? 7.73 11.492 6.242 1 93.44 210 LEU A C 1
ATOM 1663 O O . LEU A 1 210 ? 8.828 11.297 5.703 1 93.44 210 LEU A O 1
ATOM 1667 N N . SER A 1 211 ? 7.164 10.586 6.941 1 94.31 211 SER A N 1
ATOM 1668 C CA . SER A 1 211 ? 7.512 9.172 6.949 1 94.31 211 SER A CA 1
ATOM 1669 C C . SER A 1 211 ? 6.336 8.312 6.508 1 94.31 211 SER A C 1
ATOM 1671 O O . SER A 1 211 ? 5.25 8.391 7.086 1 94.31 211 SER A O 1
ATOM 1673 N N . THR A 1 212 ? 6.562 7.512 5.453 1 92.62 212 THR A N 1
ATOM 1674 C CA . THR A 1 212 ? 5.457 6.742 4.895 1 92.62 212 THR A CA 1
ATOM 1675 C C . THR A 1 212 ? 5.977 5.535 4.117 1 92.62 212 THR A C 1
ATOM 1677 O O . THR A 1 212 ? 7.031 5.605 3.484 1 92.62 212 THR A O 1
ATOM 1680 N N . PRO A 1 213 ? 5.199 4.445 4.16 1 89.75 213 PRO A N 1
ATOM 1681 C CA . PRO A 1 213 ? 5.574 3.307 3.318 1 89.75 213 PRO A CA 1
ATOM 1682 C C . PRO A 1 213 ? 5.129 3.475 1.867 1 89.75 213 PRO A C 1
ATOM 1684 O O . PRO A 1 213 ? 5.461 2.645 1.017 1 89.75 213 PRO A O 1
ATOM 1687 N N . SER A 1 214 ? 4.465 4.492 1.511 1 87.31 214 SER A N 1
ATOM 1688 C CA . SER A 1 214 ? 3.898 4.699 0.181 1 87.31 214 SER A CA 1
ATOM 1689 C C . SER A 1 214 ? 4.871 5.445 -0.724 1 87.31 214 SER A C 1
ATOM 1691 O O . SER A 1 214 ? 5.082 6.648 -0.559 1 87.31 214 SER A O 1
ATOM 1693 N N . PRO A 1 215 ? 5.359 4.758 -1.722 1 90.06 215 PRO A N 1
ATOM 1694 C CA . PRO A 1 215 ? 6.219 5.465 -2.676 1 90.06 215 PRO A CA 1
ATOM 1695 C C . PRO A 1 215 ? 5.496 6.602 -3.395 1 90.06 215 PRO A C 1
ATOM 1697 O O . PRO A 1 215 ? 6.098 7.641 -3.674 1 90.06 215 PRO A O 1
ATOM 1700 N N . THR A 1 216 ? 4.27 6.398 -3.635 1 88 216 THR A N 1
ATOM 1701 C CA . THR A 1 216 ? 3.492 7.426 -4.316 1 88 216 THR A CA 1
ATOM 1702 C C . THR A 1 216 ? 3.404 8.688 -3.463 1 88 216 THR A C 1
ATOM 1704 O O . THR A 1 216 ? 3.521 9.805 -3.979 1 88 216 THR A O 1
ATOM 1707 N N . ALA A 1 217 ? 3.186 8.461 -2.209 1 89.44 217 ALA A N 1
ATOM 1708 C CA . ALA A 1 217 ? 3.123 9.602 -1.298 1 89.44 217 ALA A CA 1
ATOM 1709 C C . ALA A 1 217 ? 4.445 10.367 -1.282 1 89.44 217 ALA A C 1
ATOM 1711 O O . ALA A 1 217 ? 4.461 11.594 -1.279 1 89.44 217 ALA A O 1
ATOM 1712 N N . MET A 1 218 ? 5.504 9.664 -1.278 1 93.31 218 MET A N 1
ATOM 1713 C CA . MET A 1 218 ? 6.828 10.281 -1.312 1 93.31 218 MET A CA 1
ATOM 1714 C C . MET A 1 218 ? 7.008 11.109 -2.578 1 93.31 218 MET A C 1
ATOM 1716 O O . MET A 1 218 ? 7.457 12.258 -2.516 1 93.31 218 MET A O 1
ATOM 1720 N N . CYS A 1 219 ? 6.586 10.547 -3.652 1 94.44 219 CYS A N 1
ATOM 1721 C CA . CYS A 1 219 ? 6.711 11.234 -4.93 1 94.44 219 CYS A CA 1
ATOM 1722 C C . CYS A 1 219 ? 5.875 12.508 -4.945 1 94.44 219 CYS A C 1
ATOM 1724 O O . CYS A 1 219 ? 6.332 13.555 -5.41 1 94.44 219 CYS A O 1
ATOM 1726 N N . MET A 1 220 ? 4.707 12.391 -4.422 1 92.06 220 MET A N 1
ATOM 1727 C CA . MET A 1 220 ? 3.822 13.555 -4.395 1 92.06 220 MET A CA 1
ATOM 1728 C C . MET A 1 220 ? 4.434 14.688 -3.58 1 92.06 220 MET A C 1
ATOM 1730 O O . MET A 1 220 ? 4.367 15.852 -3.979 1 92.06 220 MET A O 1
ATOM 1734 N N . ALA A 1 221 ? 4.98 14.367 -2.48 1 94.12 221 ALA A N 1
ATOM 1735 C CA . ALA A 1 221 ? 5.605 15.375 -1.63 1 94.12 221 ALA A CA 1
ATOM 1736 C C . ALA A 1 221 ? 6.777 16.047 -2.344 1 94.12 221 ALA A C 1
ATOM 1738 O O . ALA A 1 221 ? 6.969 17.25 -2.23 1 94.12 221 ALA A O 1
ATOM 1739 N N . VAL A 1 222 ? 7.535 15.25 -3.094 1 97.06 222 VAL A N 1
ATOM 1740 C CA . VAL A 1 222 ? 8.672 15.758 -3.854 1 97.06 222 VAL A CA 1
ATOM 1741 C C . VAL A 1 222 ? 8.172 16.672 -4.973 1 97.06 222 VAL A C 1
ATOM 1743 O O . VAL A 1 222 ? 8.656 17.797 -5.117 1 97.06 222 VAL A O 1
ATOM 1746 N N . GLU A 1 223 ? 7.207 16.188 -5.691 1 95.44 223 GLU A N 1
ATOM 1747 C CA . GLU A 1 223 ? 6.672 16.922 -6.836 1 95.44 223 GLU A CA 1
ATOM 1748 C C . GLU A 1 223 ? 6.121 18.281 -6.41 1 95.44 223 GLU A C 1
ATOM 1750 O O . GLU A 1 223 ? 6.133 19.234 -7.191 1 95.44 223 GLU A O 1
ATOM 1755 N N . ASN A 1 224 ? 5.711 18.344 -5.223 1 90.62 224 ASN A N 1
ATOM 1756 C CA . ASN A 1 224 ? 5.121 19.578 -4.715 1 90.62 224 ASN A CA 1
ATOM 1757 C C . ASN A 1 224 ? 6.152 20.438 -3.986 1 90.62 224 ASN A C 1
ATOM 1759 O O . ASN A 1 224 ? 5.789 21.344 -3.242 1 90.62 224 ASN A O 1
ATOM 1763 N N . ASP A 1 225 ? 7.348 20.125 -4.094 1 94.19 225 ASP A N 1
ATOM 1764 C CA . ASP A 1 225 ? 8.5 20.891 -3.615 1 94.19 225 ASP A CA 1
ATOM 1765 C C . ASP A 1 225 ? 8.469 21.016 -2.096 1 94.19 225 ASP A C 1
ATOM 1767 O O . ASP A 1 225 ? 8.844 22.062 -1.557 1 94.19 225 ASP A O 1
ATOM 1771 N N . LEU A 1 226 ? 7.977 20.016 -1.441 1 91.75 226 LEU A N 1
ATOM 1772 C CA . LEU A 1 226 ? 7.926 20.047 0.016 1 91.75 226 LEU A CA 1
ATOM 1773 C C . LEU A 1 226 ? 9.195 19.453 0.614 1 91.75 226 LEU A C 1
ATOM 1775 O O . LEU A 1 226 ? 9.648 19.875 1.676 1 91.75 226 LEU A O 1
ATOM 1779 N N . VAL A 1 227 ? 9.672 18.422 -0.019 1 96.81 227 VAL A N 1
ATOM 1780 C CA . VAL A 1 227 ? 10.773 17.625 0.512 1 96.81 227 VAL A CA 1
ATOM 1781 C C . VAL A 1 227 ? 11.656 17.125 -0.635 1 96.81 227 VAL A C 1
ATOM 1783 O O . VAL A 1 227 ? 11.273 17.219 -1.804 1 96.81 227 VAL A O 1
ATOM 1786 N N . ILE A 1 228 ? 12.875 16.688 -0.279 1 98.06 228 ILE A N 1
ATOM 1787 C CA . ILE A 1 228 ? 13.602 15.742 -1.12 1 98.06 228 ILE A CA 1
ATOM 1788 C C . ILE A 1 228 ? 13.422 14.328 -0.576 1 98.06 228 ILE A C 1
ATOM 1790 O O . ILE A 1 228 ? 13.023 14.148 0.576 1 98.06 228 ILE A O 1
ATOM 1794 N N . ALA A 1 229 ? 13.633 13.328 -1.384 1 98.44 229 ALA A N 1
ATOM 1795 C CA . ALA A 1 229 ? 13.438 11.953 -0.946 1 98.44 229 ALA A CA 1
ATOM 1796 C C . ALA A 1 229 ? 14.242 10.984 -1.807 1 98.44 229 ALA A C 1
ATOM 1798 O O . ALA A 1 229 ? 14.609 11.305 -2.938 1 98.44 229 ALA A O 1
ATOM 1799 N N . PRO A 1 230 ? 14.672 9.836 -1.215 1 97.62 230 PRO A N 1
ATOM 1800 C CA . PRO A 1 230 ? 15.172 8.758 -2.07 1 97.62 230 PRO A CA 1
ATOM 1801 C C . PRO A 1 230 ? 14.078 8.141 -2.936 1 97.62 230 PRO A C 1
ATOM 1803 O O . PRO A 1 230 ? 13.172 7.484 -2.414 1 97.62 230 PRO A O 1
ATOM 1806 N N . ILE A 1 231 ? 14.195 8.336 -4.191 1 96.56 231 ILE A N 1
ATOM 1807 C CA . ILE A 1 231 ? 13.195 7.84 -5.125 1 96.56 231 ILE A CA 1
ATOM 1808 C C . ILE A 1 231 ? 13.812 6.801 -6.055 1 96.56 231 ILE A C 1
ATOM 1810 O O . ILE A 1 231 ? 14.938 6.984 -6.539 1 96.56 231 ILE A O 1
ATOM 1814 N N . ALA A 1 232 ? 13.062 5.695 -6.18 1 92.44 232 ALA A N 1
ATOM 1815 C CA . ALA A 1 232 ? 13.523 4.684 -7.125 1 92.44 232 ALA A CA 1
ATOM 1816 C C . ALA A 1 232 ? 13.648 5.262 -8.531 1 92.44 232 ALA A C 1
ATOM 1818 O O . ALA A 1 232 ? 12.797 6.047 -8.961 1 92.44 232 ALA A O 1
ATOM 1819 N N . GLU A 1 233 ? 14.594 4.805 -9.273 1 91.44 233 GLU A N 1
ATOM 1820 C CA . GLU A 1 233 ? 14.922 5.34 -10.594 1 91.44 233 GLU A CA 1
ATOM 1821 C C . GLU A 1 233 ? 13.719 5.273 -11.531 1 91.44 233 GLU A C 1
ATOM 1823 O O . GLU A 1 233 ? 13.445 6.23 -12.266 1 91.44 233 GLU A O 1
ATOM 1828 N N . PHE A 1 234 ? 12.984 4.273 -11.477 1 84 234 PHE A N 1
ATOM 1829 C CA . PHE A 1 234 ? 11.906 4.051 -12.43 1 84 234 PHE A CA 1
ATOM 1830 C C . PHE A 1 234 ? 10.703 4.934 -12.109 1 84 234 PHE A C 1
ATOM 1832 O O . PHE A 1 234 ? 9.773 5.039 -12.906 1 84 234 PHE A O 1
ATOM 1839 N N . ARG A 1 235 ? 10.734 5.609 -10.969 1 90.12 235 ARG A N 1
ATOM 1840 C CA . ARG A 1 235 ? 9.617 6.465 -10.578 1 90.12 235 ARG A CA 1
ATOM 1841 C C . ARG A 1 235 ? 9.914 7.926 -10.898 1 90.12 235 ARG A C 1
ATOM 1843 O O . ARG A 1 235 ? 9.039 8.789 -10.766 1 90.12 235 ARG A O 1
ATOM 1850 N N . ILE A 1 236 ? 11.109 8.188 -11.242 1 94.88 236 ILE A N 1
ATOM 1851 C CA . ILE A 1 236 ? 11.5 9.562 -11.516 1 94.88 236 ILE A CA 1
ATOM 1852 C C . ILE A 1 236 ? 10.828 10.047 -12.805 1 94.88 236 ILE A C 1
ATOM 1854 O O . ILE A 1 236 ? 10.891 9.359 -13.828 1 94.88 236 ILE A O 1
ATOM 1858 N N . ASN A 1 237 ? 10.125 11.117 -12.664 1 95.06 237 ASN A N 1
ATOM 1859 C CA . ASN A 1 237 ? 9.391 11.656 -13.805 1 95.06 237 ASN A CA 1
ATOM 1860 C C . ASN A 1 237 ? 9.844 13.07 -14.148 1 95.06 237 ASN A C 1
ATOM 1862 O O . ASN A 1 237 ? 10.844 13.555 -13.617 1 95.06 237 ASN A O 1
ATOM 1866 N N . ASP A 1 238 ? 9.086 13.719 -15.062 1 95.62 238 ASP A N 1
ATOM 1867 C CA . ASP A 1 238 ? 9.531 14.984 -15.641 1 95.62 238 ASP A CA 1
ATOM 1868 C C . ASP A 1 238 ? 9.312 16.141 -14.664 1 95.62 238 ASP A C 1
ATOM 1870 O O . ASP A 1 238 ? 9.805 17.25 -14.883 1 95.62 238 ASP A O 1
ATOM 1874 N N . LYS A 1 239 ? 8.656 15.883 -13.609 1 97.25 239 LYS A N 1
ATOM 1875 C CA . LYS A 1 239 ? 8.438 16.922 -12.609 1 97.25 239 LYS A CA 1
ATOM 1876 C C . LYS A 1 239 ? 9.523 16.891 -11.539 1 97.25 239 LYS A C 1
ATOM 1878 O O . LYS A 1 239 ? 9.5 17.688 -10.594 1 97.25 239 LYS A O 1
ATOM 1883 N N . MET A 1 240 ? 10.477 16.031 -11.781 1 97.94 240 MET A N 1
ATOM 1884 C CA . MET A 1 240 ? 11.484 15.766 -10.766 1 97.94 240 MET A CA 1
ATOM 1885 C C . MET A 1 240 ? 12.891 16.031 -11.305 1 97.94 240 MET A C 1
ATOM 1887 O O . MET A 1 240 ? 13.094 16.062 -12.523 1 97.94 240 MET A O 1
ATOM 1891 N N . GLN A 1 241 ? 13.797 16.266 -10.453 1 98.06 241 GLN A N 1
ATOM 1892 C CA . GLN A 1 241 ? 15.203 16.375 -10.805 1 98.06 241 GLN A CA 1
ATOM 1893 C C . GLN A 1 241 ? 16.078 15.602 -9.812 1 98.06 241 GLN A C 1
ATOM 1895 O O . GLN A 1 241 ? 15.797 15.602 -8.609 1 98.06 241 GLN A O 1
ATOM 1900 N N . ILE A 1 242 ? 17.094 14.961 -10.312 1 98.12 242 ILE A N 1
ATOM 1901 C CA . ILE A 1 242 ? 18.031 14.227 -9.484 1 98.12 242 ILE A CA 1
ATOM 1902 C C . ILE A 1 242 ? 19.031 15.195 -8.852 1 98.12 242 ILE A C 1
ATOM 1904 O O . ILE A 1 242 ? 19.547 16.094 -9.523 1 98.12 242 ILE A O 1
ATOM 1908 N N . ILE A 1 243 ? 19.25 14.992 -7.547 1 97.06 243 ILE A N 1
ATOM 1909 C CA . ILE A 1 243 ? 20.203 15.812 -6.805 1 97.06 243 ILE A CA 1
ATOM 1910 C C . ILE A 1 243 ? 21.453 14.984 -6.473 1 97.06 243 ILE A C 1
ATOM 1912 O O . ILE A 1 243 ? 21.344 13.867 -5.977 1 97.06 243 ILE A O 1
ATOM 1916 N N . ASP A 1 244 ? 22.578 15.602 -6.762 1 96.69 244 ASP A N 1
ATOM 1917 C CA . ASP A 1 244 ? 23.828 14.945 -6.434 1 96.69 244 ASP A CA 1
ATOM 1918 C C . ASP A 1 244 ? 24.125 15.047 -4.938 1 96.69 244 ASP A C 1
ATOM 1920 O O . ASP A 1 244 ? 24.219 16.141 -4.391 1 96.69 244 ASP A O 1
ATOM 1924 N N . PRO A 1 245 ? 24.266 13.906 -4.332 1 96.56 245 PRO A N 1
ATOM 1925 C CA . PRO A 1 245 ? 24.469 13.938 -2.883 1 96.56 245 PRO A CA 1
ATOM 1926 C C . PRO A 1 245 ? 25.734 14.672 -2.473 1 96.56 245 PRO A C 1
ATOM 1928 O O . PRO A 1 245 ? 25.766 15.336 -1.436 1 96.56 245 PRO A O 1
ATOM 1931 N N . ILE A 1 246 ? 26.781 14.602 -3.191 1 94.81 246 ILE A N 1
ATOM 1932 C CA . ILE A 1 246 ? 28.047 15.25 -2.875 1 94.81 246 ILE A CA 1
ATOM 1933 C C . ILE A 1 246 ? 27.906 16.766 -3.01 1 94.81 246 ILE A C 1
ATOM 1935 O O . ILE A 1 246 ? 28.266 17.516 -2.1 1 94.81 246 ILE A O 1
ATOM 1939 N N . GLU A 1 247 ? 27.344 17.156 -4.102 1 94.75 247 GLU A N 1
ATOM 1940 C CA . GLU A 1 247 ? 27.156 18.578 -4.359 1 94.75 247 GLU A CA 1
ATOM 1941 C C . GLU A 1 247 ? 26.297 19.219 -3.279 1 94.75 247 GLU A C 1
ATOM 1943 O O . GLU A 1 247 ? 26.5 20.375 -2.924 1 94.75 247 GLU A O 1
ATOM 1948 N N . HIS A 1 248 ? 25.406 18.516 -2.75 1 95.56 248 HIS A N 1
ATOM 1949 C CA . HIS A 1 248 ? 24.453 19.094 -1.81 1 95.56 248 HIS A CA 1
ATOM 1950 C C . HIS A 1 248 ? 24.781 18.703 -0.375 1 95.56 248 HIS A C 1
ATOM 1952 O O . HIS A 1 248 ? 24.016 18.984 0.546 1 95.56 248 HIS A O 1
ATOM 1958 N N . ASN A 1 249 ? 25.844 17.969 -0.199 1 96.38 249 ASN A N 1
ATOM 1959 C CA . ASN A 1 249 ? 26.359 17.594 1.114 1 96.38 249 ASN A CA 1
ATOM 1960 C C . ASN A 1 249 ? 25.328 16.828 1.93 1 96.38 249 ASN A C 1
ATOM 1962 O O . ASN A 1 249 ? 25.062 17.172 3.082 1 96.38 249 ASN A O 1
ATOM 1966 N N . ILE A 1 250 ? 24.656 15.891 1.288 1 96.5 250 ILE A N 1
ATOM 1967 C CA . ILE A 1 250 ? 23.719 14.969 1.927 1 96.5 250 ILE A CA 1
ATOM 1968 C C . ILE A 1 250 ? 24.203 13.531 1.764 1 96.5 250 ILE A C 1
ATOM 1970 O O . ILE A 1 250 ? 25.109 13.266 0.973 1 96.5 250 ILE A O 1
ATOM 1974 N N . PRO A 1 251 ? 23.656 12.586 2.535 1 96.62 251 PRO A N 1
ATOM 1975 C CA . PRO A 1 251 ? 24.188 11.219 2.525 1 96.62 251 PRO A CA 1
ATOM 1976 C C . PRO A 1 251 ? 24.047 10.547 1.16 1 96.62 251 PRO A C 1
ATOM 1978 O O . PRO A 1 251 ? 23.031 10.688 0.49 1 96.62 251 PRO A O 1
ATOM 1981 N N . PRO A 1 252 ? 25.125 9.859 0.729 1 96.31 252 PRO A N 1
ATOM 1982 C CA . PRO A 1 252 ? 24.969 9.055 -0.482 1 96.31 252 PRO A CA 1
ATOM 1983 C C . PRO A 1 252 ? 24.016 7.871 -0.29 1 96.31 252 PRO A C 1
ATOM 1985 O O . PRO A 1 252 ? 23.844 7.391 0.833 1 96.31 252 PRO A O 1
ATOM 1988 N N . LEU A 1 253 ? 23.406 7.504 -1.33 1 95.75 253 LEU A N 1
ATOM 1989 C CA . LEU A 1 253 ? 22.562 6.32 -1.338 1 95.75 253 LEU A CA 1
ATOM 1990 C C . LEU A 1 253 ? 23.266 5.148 -2.02 1 95.75 253 LEU A C 1
ATOM 1992 O O . LEU A 1 253 ? 23.734 5.277 -3.154 1 95.75 253 LEU A O 1
ATOM 1996 N N . PRO A 1 254 ? 23.359 4.066 -1.317 1 93.62 254 PRO A N 1
ATOM 1997 C CA . PRO A 1 254 ? 23.953 2.902 -1.97 1 93.62 254 PRO A CA 1
ATOM 1998 C C . PRO A 1 254 ? 23.031 2.262 -3.004 1 93.62 254 PRO A C 1
ATOM 2000 O O . PRO A 1 254 ? 21.906 2.707 -3.184 1 93.62 254 PRO A O 1
ATOM 2003 N N . SER A 1 255 ? 23.625 1.306 -3.705 1 92.69 255 SER A N 1
ATOM 2004 C CA . SER A 1 255 ? 22.781 0.431 -4.52 1 92.69 255 SER A CA 1
ATOM 2005 C C . SER A 1 255 ? 22.031 -0.574 -3.652 1 92.69 255 SER A C 1
ATOM 2007 O O . SER A 1 255 ? 22.516 -0.987 -2.602 1 92.69 255 SER A O 1
ATOM 2009 N N . PHE A 1 256 ? 20.844 -0.796 -4.117 1 93.12 256 PHE A N 1
ATOM 2010 C CA . PHE A 1 256 ? 20.031 -1.805 -3.443 1 93.12 256 PHE A CA 1
ATOM 2011 C C . PHE A 1 256 ? 19.734 -2.973 -4.375 1 93.12 256 PHE A C 1
ATOM 2013 O O . PHE A 1 256 ? 20.094 -2.939 -5.555 1 93.12 256 PHE A O 1
ATOM 2020 N N . ASN A 1 257 ? 19.234 -4.02 -3.797 1 90.94 257 ASN A N 1
ATOM 2021 C CA . ASN A 1 257 ? 18.812 -5.164 -4.59 1 90.94 257 ASN A CA 1
ATOM 2022 C C . ASN A 1 257 ? 17.484 -5.73 -4.082 1 90.94 257 ASN A C 1
ATOM 2024 O O . ASN A 1 257 ? 17.125 -5.523 -2.922 1 90.94 257 ASN A O 1
ATOM 2028 N N . GLU A 1 258 ? 16.781 -6.324 -4.996 1 91.06 258 GLU A N 1
ATOM 2029 C CA . GLU A 1 258 ? 15.648 -7.18 -4.645 1 91.06 258 GLU A CA 1
ATOM 2030 C C . GLU A 1 258 ? 16.047 -8.648 -4.668 1 91.06 258 GLU A C 1
ATOM 2032 O O . GLU A 1 258 ? 16.625 -9.133 -5.641 1 91.06 258 GLU A O 1
ATOM 2037 N N . SER A 1 259 ? 15.75 -9.266 -3.531 1 92.81 259 SER A N 1
ATOM 2038 C CA . SER A 1 259 ? 16.141 -10.672 -3.42 1 92.81 259 SER A CA 1
ATOM 2039 C C . SER A 1 259 ? 14.977 -11.523 -2.914 1 92.81 259 SER A C 1
ATOM 2041 O O . SER A 1 259 ? 14.078 -11.023 -2.23 1 92.81 259 SER A O 1
ATOM 2043 N N . LEU A 1 260 ? 15.07 -12.727 -3.355 1 93.25 260 LEU A N 1
ATOM 2044 C CA . LEU A 1 260 ? 14.055 -13.711 -2.988 1 93.25 260 LEU A CA 1
ATOM 2045 C C . LEU A 1 260 ? 14.5 -14.523 -1.777 1 93.25 260 LEU A C 1
ATOM 2047 O O . LEU A 1 260 ? 15.648 -14.969 -1.709 1 93.25 260 LEU A O 1
ATOM 2051 N N . TYR A 1 261 ? 13.609 -14.625 -0.797 1 94.06 261 TYR A N 1
ATOM 2052 C CA . TYR A 1 261 ? 13.828 -15.438 0.391 1 94.06 261 TYR A CA 1
ATOM 2053 C C . TYR A 1 261 ? 12.695 -16.438 0.59 1 94.06 261 TYR A C 1
ATOM 2055 O O . TYR A 1 261 ? 11.523 -16.109 0.375 1 94.06 261 TYR A O 1
ATOM 2063 N N . ILE A 1 262 ? 13.078 -17.609 1.016 1 93.44 262 ILE A N 1
ATOM 2064 C CA . ILE A 1 262 ? 12.086 -18.672 1.119 1 93.44 262 ILE A CA 1
ATOM 2065 C C . ILE A 1 262 ? 12.039 -19.203 2.551 1 93.44 262 ILE A C 1
ATOM 2067 O O . ILE A 1 262 ? 13.055 -19.203 3.246 1 93.44 262 ILE A O 1
ATOM 2071 N N . ASN A 1 263 ? 10.82 -19.516 2.957 1 92.81 263 ASN A N 1
ATOM 2072 C CA . ASN A 1 263 ? 10.641 -20.297 4.176 1 92.81 263 ASN A CA 1
ATOM 2073 C C . ASN A 1 263 ? 10.945 -21.766 3.947 1 92.81 263 ASN A C 1
ATOM 2075 O O . ASN A 1 263 ? 10.211 -22.453 3.23 1 92.81 263 ASN A O 1
ATOM 2079 N N . PRO A 1 264 ? 12.008 -22.266 4.504 1 86.75 264 PRO A N 1
ATOM 2080 C CA . PRO A 1 264 ? 12.406 -23.641 4.23 1 86.75 264 PRO A CA 1
ATOM 2081 C C . PRO A 1 264 ? 11.367 -24.656 4.703 1 86.75 264 PRO A C 1
ATOM 2083 O O . PRO A 1 264 ? 11.336 -25.797 4.211 1 86.75 264 PRO A O 1
ATOM 2086 N N . GLU A 1 265 ? 10.438 -24.312 5.566 1 85.94 265 GLU A N 1
ATOM 2087 C CA . GLU A 1 265 ? 9.477 -25.234 6.156 1 85.94 265 GLU A CA 1
ATOM 2088 C C . GLU A 1 265 ? 8.242 -25.391 5.27 1 85.94 265 GLU A C 1
ATOM 2090 O O . GLU A 1 265 ? 7.426 -26.281 5.492 1 85.94 265 GLU A O 1
ATOM 2095 N N . THR A 1 266 ? 8.141 -24.594 4.297 1 82.25 266 THR A N 1
ATOM 2096 C CA . THR A 1 266 ? 6.891 -24.609 3.545 1 82.25 266 THR A CA 1
ATOM 2097 C C . THR A 1 266 ? 7.16 -24.719 2.049 1 82.25 266 THR A C 1
ATOM 2099 O O . THR A 1 266 ? 6.441 -24.141 1.234 1 82.25 266 THR A O 1
ATOM 2102 N N . GLN A 1 267 ? 8.094 -25.438 1.67 1 81.19 267 GLN A N 1
ATOM 2103 C CA . GLN A 1 267 ? 8.406 -25.625 0.255 1 81.19 267 GLN A CA 1
ATOM 2104 C C . GLN A 1 267 ? 7.57 -26.734 -0.359 1 81.19 267 GLN A C 1
ATOM 2106 O O . GLN A 1 267 ? 7.727 -27.906 0.003 1 81.19 267 GLN A O 1
ATOM 2111 N N . THR A 1 268 ? 6.609 -26.297 -1.104 1 82.12 268 THR A N 1
ATOM 2112 C CA . THR A 1 268 ? 5.75 -27.203 -1.854 1 82.12 268 THR A CA 1
ATOM 2113 C C . THR A 1 268 ? 5.992 -27.062 -3.355 1 82.12 268 THR A C 1
ATOM 2115 O O . THR A 1 268 ? 6.762 -26.203 -3.787 1 82.12 268 THR A O 1
ATOM 2118 N N . ALA A 1 269 ? 5.441 -27.953 -4.125 1 77.38 269 ALA A N 1
ATOM 2119 C CA . ALA A 1 269 ? 5.547 -27.859 -5.578 1 77.38 269 ALA A CA 1
ATOM 2120 C C . ALA A 1 269 ? 5 -26.531 -6.09 1 77.38 269 ALA A C 1
ATOM 2122 O O . ALA A 1 269 ? 5.598 -25.906 -6.969 1 77.38 269 ALA A O 1
ATOM 2123 N N . ALA A 1 270 ? 3.928 -26.125 -5.453 1 77.94 270 ALA A N 1
ATOM 2124 C CA . ALA A 1 270 ? 3.295 -24.875 -5.871 1 77.94 270 ALA A CA 1
ATOM 2125 C C . ALA A 1 270 ? 4.188 -23.672 -5.555 1 77.94 270 ALA A C 1
ATOM 2127 O O . ALA A 1 270 ? 4.336 -22.766 -6.379 1 77.94 270 ALA A O 1
ATOM 2128 N N . THR A 1 271 ? 4.777 -23.688 -4.41 1 86.62 271 THR A N 1
ATOM 2129 C CA . THR A 1 271 ? 5.672 -22.594 -4.023 1 86.62 271 THR A CA 1
ATOM 2130 C C . THR A 1 271 ? 6.887 -22.547 -4.945 1 86.62 271 THR A C 1
ATOM 2132 O O . THR A 1 271 ? 7.328 -21.469 -5.344 1 86.62 271 THR A O 1
ATOM 2135 N N . ASN A 1 272 ? 7.371 -23.734 -5.27 1 82.62 272 ASN A N 1
ATOM 2136 C CA . ASN A 1 272 ? 8.508 -23.797 -6.176 1 82.62 272 ASN A CA 1
ATOM 2137 C C . ASN A 1 272 ? 8.156 -23.266 -7.562 1 82.62 272 ASN A C 1
ATOM 2139 O O . ASN A 1 272 ? 8.977 -22.609 -8.203 1 82.62 272 ASN A O 1
ATOM 2143 N N . GLN A 1 273 ? 7.02 -23.531 -7.945 1 76.12 273 GLN A N 1
ATOM 2144 C CA . GLN A 1 273 ? 6.566 -23.016 -9.234 1 76.12 273 GLN A CA 1
ATOM 2145 C C . GLN A 1 273 ? 6.465 -21.484 -9.211 1 76.12 273 GLN A C 1
ATOM 2147 O O . GLN A 1 273 ? 6.836 -20.828 -10.18 1 76.12 273 GLN A O 1
ATOM 2152 N N . LEU A 1 274 ? 5.914 -21 -8.133 1 85.31 274 LEU A N 1
ATOM 2153 C CA . LEU A 1 274 ? 5.844 -19.547 -7.977 1 85.31 274 LEU A CA 1
ATOM 2154 C C . LEU A 1 274 ? 7.234 -18.922 -8.031 1 85.31 274 LEU A C 1
ATOM 2156 O O . LEU A 1 274 ? 7.445 -17.922 -8.727 1 85.31 274 LEU A O 1
ATOM 2160 N N . ILE A 1 275 ? 8.148 -19.547 -7.367 1 85.06 275 ILE A N 1
ATOM 2161 C CA . ILE A 1 275 ? 9.523 -19.062 -7.305 1 85.06 275 ILE A CA 1
ATOM 2162 C C . ILE A 1 275 ? 10.133 -19.047 -8.703 1 85.06 275 ILE A C 1
ATOM 2164 O O . ILE A 1 275 ? 10.766 -18.078 -9.109 1 85.06 275 ILE A O 1
ATOM 2168 N N . ASN A 1 276 ? 9.883 -20.031 -9.383 1 76.56 276 ASN A N 1
ATOM 2169 C CA . ASN A 1 276 ? 10.414 -20.141 -10.734 1 76.56 276 ASN A CA 1
ATOM 2170 C C . ASN A 1 276 ? 9.82 -19.078 -11.656 1 76.56 276 ASN A C 1
ATOM 2172 O O . ASN A 1 276 ? 10.516 -18.516 -12.5 1 76.56 276 ASN A O 1
ATOM 2176 N N . LEU A 1 277 ? 8.602 -18.859 -11.5 1 76.31 277 LEU A N 1
ATOM 2177 C CA . LEU A 1 277 ? 7.934 -17.828 -12.297 1 76.31 277 LEU A CA 1
ATOM 2178 C C . LEU A 1 277 ? 8.5 -16.453 -11.984 1 76.31 277 LEU A C 1
ATOM 2180 O O . LEU A 1 277 ? 8.703 -15.641 -12.891 1 76.31 277 LEU A O 1
ATOM 2184 N N . ILE A 1 278 ? 8.711 -16.219 -10.719 1 83.06 278 ILE A N 1
ATOM 2185 C CA . ILE A 1 278 ? 9.281 -14.945 -10.305 1 83.06 278 ILE A CA 1
ATOM 2186 C C . ILE A 1 278 ? 10.648 -14.75 -10.953 1 83.06 278 ILE A C 1
ATOM 2188 O O . ILE A 1 278 ? 10.906 -13.711 -11.562 1 83.06 278 ILE A O 1
ATOM 2192 N N . LYS A 1 279 ? 11.391 -15.742 -10.93 1 79.31 279 LYS A N 1
ATOM 2193 C CA . LYS A 1 279 ? 12.758 -15.672 -11.445 1 79.31 279 LYS A CA 1
ATOM 2194 C C . LYS A 1 279 ? 12.766 -15.484 -12.953 1 79.31 279 LYS A C 1
ATOM 2196 O O . LYS A 1 279 ? 13.617 -14.766 -13.492 1 79.31 279 LYS A O 1
ATOM 2201 N N . ALA A 1 280 ? 11.805 -16.016 -13.578 1 71.06 280 ALA A N 1
ATOM 2202 C CA . ALA A 1 280 ? 11.742 -15.977 -15.039 1 71.06 280 ALA A CA 1
ATOM 2203 C C . ALA A 1 280 ? 11.297 -14.602 -15.523 1 71.06 280 ALA A C 1
ATOM 2205 O O . ALA A 1 280 ? 11.539 -14.234 -16.672 1 71.06 280 ALA A O 1
ATOM 2206 N N . ASN A 1 281 ? 10.641 -13.836 -14.648 1 71.44 281 ASN A N 1
ATOM 2207 C CA . ASN A 1 281 ? 10.031 -12.594 -15.109 1 71.44 281 ASN A CA 1
ATOM 2208 C C . ASN A 1 281 ? 10.695 -11.375 -14.469 1 71.44 281 ASN A C 1
ATOM 2210 O O . ASN A 1 281 ? 10.141 -10.273 -14.508 1 71.44 281 ASN A O 1
ATOM 2214 N N . VAL A 1 282 ? 11.82 -11.539 -13.891 1 71.12 282 VAL A N 1
ATOM 2215 C CA . VAL A 1 282 ? 12.469 -10.461 -13.148 1 71.12 282 VAL A CA 1
ATOM 2216 C C . VAL A 1 282 ? 13.07 -9.453 -14.117 1 71.12 282 VAL A C 1
ATOM 2218 O O . VAL A 1 282 ? 13.219 -8.273 -13.781 1 71.12 282 VAL A O 1
ATOM 2221 N N . GLN A 1 283 ? 13.602 -9.883 -15.211 1 59.97 283 GLN A N 1
ATOM 2222 C CA . GLN A 1 283 ? 14.32 -8.984 -16.109 1 59.97 283 GLN A CA 1
ATOM 2223 C C . GLN A 1 283 ? 13.492 -7.742 -16.422 1 59.97 283 GLN A C 1
ATOM 2225 O O . GLN A 1 283 ? 14.031 -6.637 -16.5 1 59.97 283 GLN A O 1
ATOM 2230 N N . GLY A 1 284 ? 12.211 -7.797 -16.562 1 59.56 284 GLY A N 1
ATOM 2231 C CA . GLY A 1 284 ? 11.422 -6.617 -16.891 1 59.56 284 GLY A CA 1
ATOM 2232 C C . GLY A 1 284 ? 11.062 -5.785 -15.672 1 59.56 284 GLY A C 1
ATOM 2233 O O . GLY A 1 284 ? 10.562 -4.668 -15.805 1 59.56 284 GLY A O 1
ATOM 2234 N N . LEU A 1 285 ? 11.414 -6.305 -14.508 1 60.97 285 LEU A N 1
ATOM 2235 C CA . LEU A 1 285 ? 10.945 -5.645 -13.297 1 60.97 285 LEU A CA 1
ATOM 2236 C C . LEU A 1 285 ? 11.875 -4.508 -12.898 1 60.97 285 LEU A C 1
ATOM 2238 O O . LEU A 1 285 ? 11.445 -3.535 -12.273 1 60.97 285 LEU A O 1
ATOM 2242 N N . GLY A 1 286 ? 13.18 -4.695 -13.211 1 58.06 286 GLY A N 1
ATOM 2243 C CA . GLY A 1 286 ? 14.109 -3.627 -12.883 1 58.06 286 GLY A CA 1
ATOM 2244 C C . GLY A 1 286 ? 14.039 -2.459 -13.852 1 58.06 286 GLY A C 1
ATOM 2245 O O . GLY A 1 286 ? 14.555 -1.376 -13.562 1 58.06 286 GLY A O 1
ATOM 2246 N N . GLU A 1 287 ? 13.445 -2.723 -15.148 1 53.62 287 GLU A N 1
ATOM 2247 C CA . GLU A 1 287 ? 13.492 -1.719 -16.203 1 53.62 287 GLU A CA 1
ATOM 2248 C C . GLU A 1 287 ? 12.18 -0.944 -16.297 1 53.62 287 GLU A C 1
ATOM 2250 O O . GLU A 1 287 ? 11.125 -1.443 -15.883 1 53.62 287 GLU A O 1
ATOM 2255 N N . VAL A 1 288 ? 12.281 0.43 -16.453 1 47.66 288 VAL A N 1
ATOM 2256 C CA . VAL A 1 288 ? 11.219 1.404 -16.672 1 47.66 288 VAL A CA 1
ATOM 2257 C C . VAL A 1 288 ? 10.305 0.926 -17.797 1 47.66 288 VAL A C 1
ATOM 2259 O O . VAL A 1 288 ? 10.758 0.708 -18.922 1 47.66 288 VAL A O 1
ATOM 2262 N N . ASN A 1 289 ? 9.469 0.096 -17.609 1 39.75 289 ASN A N 1
ATOM 2263 C CA . ASN A 1 289 ? 8.578 0.079 -18.766 1 39.75 289 ASN A CA 1
ATOM 2264 C C . ASN A 1 289 ? 7.641 1.281 -18.766 1 39.75 289 ASN A C 1
ATOM 2266 O O . ASN A 1 289 ? 6.934 1.523 -17.781 1 39.75 289 ASN A O 1
ATOM 2270 N N . LYS A 1 290 ? 7.816 2.303 -19.672 1 36.91 290 LYS A N 1
ATOM 2271 C CA . LYS A 1 290 ? 7.051 3.52 -19.938 1 36.91 290 LYS A CA 1
ATOM 2272 C C . LYS A 1 290 ? 5.551 3.25 -19.875 1 36.91 290 LYS A C 1
ATOM 2274 O O . LYS A 1 290 ? 4.746 4.18 -19.953 1 36.91 290 LYS A O 1
ATOM 2279 N N . ALA A 1 291 ? 5.078 2.188 -20.281 1 35.03 291 ALA A N 1
ATOM 2280 C CA . ALA A 1 291 ? 3.652 2.018 -20.547 1 35.03 291 ALA A CA 1
ATOM 2281 C C . ALA A 1 291 ? 2.855 1.982 -19.25 1 35.03 291 ALA A C 1
ATOM 2283 O O . ALA A 1 291 ? 1.651 2.244 -19.234 1 35.03 291 ALA A O 1
ATOM 2284 N N . GLN A 1 292 ? 3.197 1.391 -18.172 1 36.72 292 GLN A N 1
ATOM 2285 C CA . GLN A 1 292 ? 2.332 0.951 -17.078 1 36.72 292 GLN A CA 1
ATOM 2286 C C . GLN A 1 292 ? 2.268 1.998 -15.969 1 36.72 292 GLN A C 1
ATOM 2288 O O . GLN A 1 292 ? 1.627 1.779 -14.938 1 36.72 292 GLN A O 1
ATOM 2293 N N . MET A 1 293 ? 2.969 3.006 -15.898 1 34.47 293 MET A N 1
ATOM 2294 C CA . MET A 1 293 ? 3.004 4.051 -14.875 1 34.47 293 MET A CA 1
ATOM 2295 C C . MET A 1 293 ? 1.665 4.773 -14.797 1 34.47 293 MET A C 1
ATOM 2297 O O . MET A 1 293 ? 1.458 5.605 -13.906 1 34.47 293 MET A O 1
ATOM 2301 N N . LEU A 1 294 ? 0.893 4.898 -15.82 1 31.25 294 LEU A N 1
ATOM 2302 C CA . LEU A 1 294 ? -0.271 5.773 -15.914 1 31.25 294 LEU A CA 1
ATOM 2303 C C . LEU A 1 294 ? -1.474 5.156 -15.211 1 31.25 294 LEU A C 1
ATOM 2305 O O . LEU A 1 294 ? -2.539 5.77 -15.141 1 31.25 294 LEU A O 1
ATOM 2309 N N . GLY A 1 295 ? -1.508 3.82 -15.055 1 28.02 295 GLY A N 1
ATOM 2310 C CA . GLY A 1 295 ? -2.799 3.365 -14.562 1 28.02 295 GLY A CA 1
ATOM 2311 C C . GLY A 1 295 ? -2.908 3.404 -13.047 1 28.02 295 GLY A C 1
ATOM 2312 O O . GLY A 1 295 ? -1.9 3.299 -12.344 1 28.02 295 GLY A O 1
ATOM 2313 N N . MET B 1 1 ? -8.672 42.969 6.684 1 54.06 1 MET B N 1
ATOM 2314 C CA . MET B 1 1 ? -7.746 41.938 7.156 1 54.06 1 MET B CA 1
ATOM 2315 C C . MET B 1 1 ? -8.469 40.906 8.008 1 54.06 1 MET B C 1
ATOM 2317 O O . MET B 1 1 ? -9.336 41.25 8.812 1 54.06 1 MET B O 1
ATOM 2321 N N . LEU B 1 2 ? -8.312 39.656 7.668 1 66.25 2 LEU B N 1
ATOM 2322 C CA . LEU B 1 2 ? -8.992 38.625 8.445 1 66.25 2 LEU B CA 1
ATOM 2323 C C . LEU B 1 2 ? -8.289 38.406 9.789 1 66.25 2 LEU B C 1
ATOM 2325 O O . LEU B 1 2 ? -7.078 38.188 9.836 1 66.25 2 LEU B O 1
ATOM 2329 N N . LYS B 1 3 ? -9.023 38.781 10.836 1 71.31 3 LYS B N 1
ATOM 2330 C CA . LYS B 1 3 ? -8.477 38.625 12.18 1 71.31 3 LYS B CA 1
ATOM 2331 C C . LYS B 1 3 ? -8.5 37.156 12.594 1 71.31 3 LYS B C 1
ATOM 2333 O O . LYS B 1 3 ? -9.508 36.469 12.414 1 71.31 3 LYS B O 1
ATOM 2338 N N . ILE B 1 4 ? -7.379 36.75 13.172 1 72.56 4 ILE B N 1
ATOM 2339 C CA . ILE B 1 4 ? -7.191 35.344 13.562 1 72.56 4 ILE B CA 1
ATOM 2340 C C . ILE B 1 4 ? -8.289 34.938 14.531 1 72.56 4 ILE B C 1
ATOM 2342 O O . ILE B 1 4 ? -8.773 33.812 14.492 1 72.56 4 ILE B O 1
ATOM 2346 N N . GLU B 1 5 ? -8.688 35.875 15.352 1 76.75 5 GLU B N 1
ATOM 2347 C CA . GLU B 1 5 ? -9.703 35.594 16.359 1 76.75 5 GLU B CA 1
ATOM 2348 C C . GLU B 1 5 ? -11.039 35.25 15.695 1 76.75 5 GLU B C 1
ATOM 2350 O O . GLU B 1 5 ? -11.773 34.375 16.188 1 76.75 5 GLU B O 1
ATOM 2355 N N . LEU B 1 6 ? -11.312 35.969 14.641 1 83.88 6 LEU B N 1
ATOM 2356 C CA . LEU B 1 6 ? -12.555 35.719 13.914 1 83.88 6 LEU B CA 1
ATOM 2357 C C . LEU B 1 6 ? -12.508 34.344 13.25 1 83.88 6 LEU B C 1
ATOM 2359 O O . LEU B 1 6 ? -13.508 33.594 13.25 1 83.88 6 LEU B O 1
ATOM 2363 N N . LEU B 1 7 ? -11.375 34.062 12.758 1 83.5 7 LEU B N 1
ATOM 2364 C CA . LEU B 1 7 ? -11.203 32.75 12.102 1 83.5 7 LEU B CA 1
ATOM 2365 C C . LEU B 1 7 ? -11.305 31.625 13.102 1 83.5 7 LEU B C 1
ATOM 2367 O O . LEU B 1 7 ? -11.891 30.578 12.805 1 83.5 7 LEU B O 1
ATOM 2371 N N . GLU B 1 8 ? -10.797 31.828 14.211 1 81.81 8 GLU B N 1
ATOM 2372 C CA . GLU B 1 8 ? -10.891 30.828 15.273 1 81.81 8 GLU B CA 1
ATOM 2373 C C . GLU B 1 8 ? -12.344 30.562 15.664 1 81.81 8 GLU B C 1
ATOM 2375 O O . GLU B 1 8 ? -12.742 29.422 15.875 1 81.81 8 GLU B O 1
ATOM 2380 N N . SER B 1 9 ? -13.062 31.625 15.773 1 86.75 9 SER B N 1
ATOM 2381 C CA . SER B 1 9 ? -14.484 31.5 16.094 1 86.75 9 SER B CA 1
ATOM 2382 C C . SER B 1 9 ? -15.227 30.734 15 1 86.75 9 SER B C 1
ATOM 2384 O O . SER B 1 9 ? -16.062 29.875 15.305 1 86.75 9 SER B O 1
ATOM 2386 N N . PHE B 1 10 ? -14.883 31.016 13.836 1 89.25 10 PHE B N 1
ATOM 2387 C CA . PHE B 1 10 ? -15.492 30.359 12.688 1 89.25 10 PHE B CA 1
ATOM 2388 C C . PHE B 1 10 ? -15.203 28.875 12.703 1 89.25 10 PHE B C 1
ATOM 2390 O O . PHE B 1 10 ? -16.109 28.047 12.57 1 89.25 10 PHE B O 1
ATOM 2397 N N . ILE B 1 11 ? -14.008 28.594 12.914 1 83.5 11 ILE B N 1
ATOM 2398 C CA . ILE B 1 11 ? -13.594 27.203 12.961 1 83.5 11 ILE B CA 1
ATOM 2399 C C . ILE B 1 11 ? -14.32 26.469 14.086 1 83.5 11 ILE B C 1
ATOM 2401 O O . ILE B 1 11 ? -14.828 25.359 13.898 1 83.5 11 ILE B O 1
ATOM 2405 N N . ALA B 1 12 ? -14.422 27.062 15.227 1 83.5 12 ALA B N 1
ATOM 2406 C CA . ALA B 1 12 ? -15.078 26.469 16.391 1 83.5 12 ALA B CA 1
ATOM 2407 C C . ALA B 1 12 ? -16.547 26.188 16.094 1 83.5 12 ALA B C 1
ATOM 2409 O O . ALA B 1 12 ? -17.062 25.125 16.469 1 83.5 12 ALA B O 1
ATOM 2410 N N . VAL B 1 13 ? -17.141 27.078 15.438 1 89 13 VAL B N 1
ATOM 2411 C CA . VAL B 1 13 ? -18.547 26.922 15.141 1 89 13 VAL B CA 1
ATOM 2412 C C . VAL B 1 13 ? -18.75 25.766 14.148 1 89 13 VAL B C 1
ATOM 2414 O O . VAL B 1 13 ? -19.672 24.953 14.297 1 89 13 VAL B O 1
ATOM 2417 N N . VAL B 1 14 ? -17.906 25.719 13.203 1 85.19 14 VAL B N 1
ATOM 2418 C CA . VAL B 1 14 ? -18 24.672 12.188 1 85.19 14 VAL B CA 1
ATOM 2419 C C . VAL B 1 14 ? -17.75 23.312 12.828 1 85.19 14 VAL B C 1
ATOM 2421 O O . VAL B 1 14 ? -18.469 22.344 12.555 1 85.19 14 VAL B O 1
ATOM 2424 N N . GLU B 1 15 ? -16.797 23.328 13.648 1 77.75 15 GLU B N 1
ATOM 2425 C CA . GLU B 1 15 ? -16.406 22.078 14.297 1 77.75 15 GLU B CA 1
ATOM 2426 C C . GLU B 1 15 ? -17.5 21.578 15.234 1 77.75 15 GLU B C 1
ATOM 2428 O O . GLU B 1 15 ? -17.781 20.375 15.297 1 77.75 15 GLU B O 1
ATOM 2433 N N . CYS B 1 16 ? -18.094 22.469 15.914 1 78.38 16 CYS B N 1
ATOM 2434 C CA . CYS B 1 16 ? -19.062 22.109 16.938 1 78.38 16 CYS B CA 1
ATOM 2435 C C . CYS B 1 16 ? -20.453 21.984 16.344 1 78.38 16 CYS B C 1
ATOM 2437 O O . CYS B 1 16 ? -21.344 21.359 16.938 1 78.38 16 CYS B O 1
ATOM 2439 N N . GLY B 1 17 ? -20.594 22.5 15.148 1 82.69 17 GLY B N 1
ATOM 2440 C CA . GLY B 1 17 ? -21.891 22.484 14.469 1 82.69 17 GLY B CA 1
ATOM 2441 C C . GLY B 1 17 ? -22.938 23.344 15.164 1 82.69 17 GLY B C 1
ATOM 2442 O O . GLY B 1 17 ? -24.125 23.266 14.828 1 82.69 17 GLY B O 1
ATOM 2443 N N . ASN B 1 18 ? -22.484 23.969 16.203 1 87.12 18 ASN B N 1
ATOM 2444 C CA . ASN B 1 18 ? -23.391 24.797 17.016 1 87.12 18 ASN B CA 1
ATOM 2445 C C . ASN B 1 18 ? -22.656 25.984 17.641 1 87.12 18 ASN B C 1
ATOM 2447 O O . ASN B 1 18 ? -21.484 25.875 18.031 1 87.12 18 ASN B O 1
ATOM 2451 N N . LEU B 1 19 ? -23.422 27.109 17.75 1 87.88 19 LEU B N 1
ATOM 2452 C CA . LEU B 1 19 ? -22.812 28.344 18.25 1 87.88 19 LEU B CA 1
ATOM 2453 C C . LEU B 1 19 ? -22.547 28.25 19.75 1 87.88 19 LEU B C 1
ATOM 2455 O O . LEU B 1 19 ? -21.5 28.703 20.219 1 87.88 19 LEU B O 1
ATOM 2459 N N . SER B 1 20 ? -23.5 27.578 20.422 1 88.25 20 SER B N 1
ATOM 2460 C CA . SER B 1 20 ? -23.375 27.5 21.875 1 88.25 20 SER B CA 1
ATOM 2461 C C . SER B 1 20 ? -22.172 26.625 22.266 1 88.25 20 SER B C 1
ATOM 2463 O O . SER B 1 20 ? -21.406 27 23.156 1 88.25 20 SER B O 1
ATOM 2465 N N . LYS B 1 21 ? -22.031 25.609 21.625 1 88.38 21 LYS B N 1
ATOM 2466 C CA . LYS B 1 21 ? -20.938 24.703 21.906 1 88.38 21 LYS B CA 1
ATOM 2467 C C . LYS B 1 21 ? -19.594 25.328 21.547 1 88.38 21 LYS B C 1
ATOM 2469 O O . LYS B 1 21 ? -18.594 25.141 22.25 1 88.38 21 LYS B O 1
ATOM 2474 N N . ALA B 1 22 ? -19.625 26.016 20.469 1 89.56 22 ALA B N 1
ATOM 2475 C CA . ALA B 1 22 ? -18.422 26.734 20.062 1 89.56 22 ALA B CA 1
ATOM 2476 C C . ALA B 1 22 ? -18.016 27.766 21.109 1 89.56 22 ALA B C 1
ATOM 2478 O O . ALA B 1 22 ? -16.828 27.938 21.406 1 89.56 22 ALA B O 1
ATOM 2479 N N . ALA B 1 23 ? -18.984 28.438 21.656 1 88.44 23 ALA B N 1
ATOM 2480 C CA . ALA B 1 23 ? -18.75 29.453 22.688 1 88.44 23 ALA B CA 1
ATOM 2481 C C . ALA B 1 23 ? -18.109 28.828 23.922 1 88.44 23 ALA B C 1
ATOM 2483 O O . ALA B 1 23 ? -17.141 29.359 24.484 1 88.44 23 ALA B O 1
ATOM 2484 N N . GLU B 1 24 ? -18.578 27.672 24.281 1 83.12 24 GLU B N 1
ATOM 2485 C CA . GLU B 1 24 ? -18.031 26.938 25.422 1 83.12 24 GLU B CA 1
ATOM 2486 C C . GLU B 1 24 ? -16.578 26.531 25.156 1 83.12 24 GLU B C 1
ATOM 2488 O O . GLU B 1 24 ? -15.719 26.703 26.016 1 83.12 24 GLU B O 1
ATOM 2493 N N . LYS B 1 25 ? -16.391 26.109 23.953 1 80.5 25 LYS B N 1
ATOM 2494 C CA . LYS B 1 25 ? -15.062 25.625 23.562 1 80.5 25 LYS B CA 1
ATOM 2495 C C . LYS B 1 25 ? -14.031 26.734 23.625 1 80.5 25 LYS B C 1
ATOM 2497 O O . LYS B 1 25 ? -12.883 26.516 24.016 1 80.5 25 LYS B O 1
ATOM 2502 N N . LEU B 1 26 ? -14.406 27.906 23.281 1 80.5 26 LEU B N 1
ATOM 2503 C CA . LEU B 1 26 ? -13.477 29.031 23.188 1 80.5 26 LEU B CA 1
ATOM 2504 C C . LEU B 1 26 ? -13.547 29.906 24.422 1 80.5 26 LEU B C 1
ATOM 2506 O O . LEU B 1 26 ? -12.914 30.969 24.484 1 80.5 26 LEU B O 1
ATOM 2510 N N . CYS B 1 27 ? -14.344 29.438 25.406 1 83.31 27 CYS B N 1
ATOM 2511 C CA . CYS B 1 27 ? -14.531 30.188 26.656 1 83.31 27 CYS B CA 1
ATOM 2512 C C . CYS B 1 27 ? -14.969 31.609 26.375 1 83.31 27 CYS B C 1
ATOM 2514 O O . CYS B 1 27 ? -14.391 32.562 26.906 1 83.31 27 CYS B O 1
ATOM 2516 N N . ARG B 1 28 ? -15.977 31.703 25.5 1 83.88 28 ARG B N 1
ATOM 2517 C CA . ARG B 1 28 ? -16.625 32.969 25.141 1 83.88 28 ARG B CA 1
ATOM 2518 C C . ARG B 1 28 ? -18.141 32.844 25.203 1 83.88 28 ARG B C 1
ATOM 2520 O O . ARG B 1 28 ? -18.672 31.75 25.391 1 83.88 28 ARG B O 1
ATOM 2527 N N . THR B 1 29 ? -18.844 33.938 25.219 1 84.75 29 THR B N 1
ATOM 2528 C CA . THR B 1 29 ? -20.297 33.875 25.203 1 84.75 29 THR B CA 1
ATOM 2529 C C . THR B 1 29 ? -20.812 33.625 23.781 1 84.75 29 THR B C 1
ATOM 2531 O O . THR B 1 29 ? -20.125 33.906 22.797 1 84.75 29 THR B O 1
ATOM 2534 N N . GLN B 1 30 ? -21.906 33 23.688 1 89 30 GLN B N 1
ATOM 2535 C CA . GLN B 1 30 ? -22.531 32.719 22.391 1 89 30 GLN B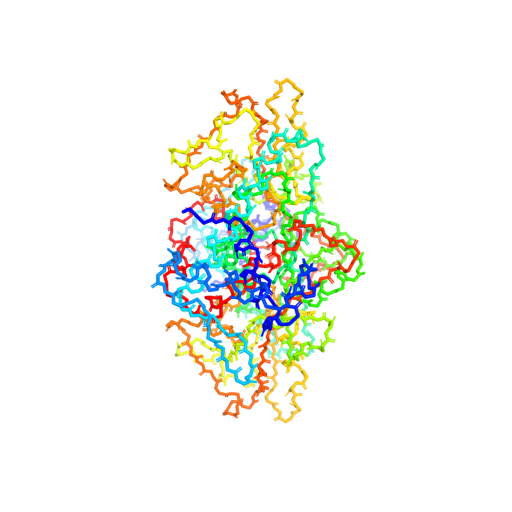 CA 1
ATOM 2536 C C . GLN B 1 30 ? -22.734 34 21.578 1 89 30 GLN B C 1
ATOM 2538 O O . GLN B 1 30 ? -22.562 34 20.359 1 89 30 GLN B O 1
ATOM 2543 N N . SER B 1 31 ? -23.125 35.062 22.266 1 90.5 31 SER B N 1
ATOM 2544 C CA . SER B 1 31 ? -23.328 36.375 21.609 1 90.5 31 SER B CA 1
ATOM 2545 C C . SER B 1 31 ? -22.031 36.844 20.969 1 90.5 31 SER B C 1
ATOM 2547 O O . SER B 1 31 ? -22.047 37.375 19.844 1 90.5 31 SER B O 1
ATOM 2549 N N . THR B 1 32 ? -20.953 36.688 21.672 1 87.62 32 THR B N 1
ATOM 2550 C CA . THR B 1 32 ? -19.656 37.094 21.172 1 87.62 32 THR B CA 1
ATOM 2551 C C . THR B 1 32 ? -19.281 36.312 19.922 1 87.62 32 THR B C 1
ATOM 2553 O O . THR B 1 32 ? -18.828 36.875 18.922 1 87.62 32 THR B O 1
ATOM 2556 N N . ILE B 1 33 ? -19.516 35.031 19.984 1 91.94 33 ILE B N 1
ATOM 2557 C CA . ILE B 1 33 ? -19.203 34.188 18.844 1 91.94 33 ILE B CA 1
ATOM 2558 C C . ILE B 1 33 ? -20.062 34.562 17.656 1 91.94 33 ILE B C 1
ATOM 2560 O O . ILE B 1 33 ? -19.578 34.656 16.531 1 91.94 33 ILE B O 1
ATOM 2564 N N . SER B 1 34 ? -21.344 34.75 17.875 1 90.69 34 SER B N 1
ATOM 2565 C CA . SER B 1 34 ? -22.266 35.156 16.828 1 90.69 34 SER B CA 1
ATOM 2566 C C . SER B 1 34 ? -21.828 36.469 16.172 1 90.69 34 SER B C 1
ATOM 2568 O O . SER B 1 34 ? -21.844 36.594 14.938 1 90.69 34 SER B O 1
ATOM 2570 N N . LEU B 1 35 ? -21.391 37.375 17 1 90.19 35 LEU B N 1
ATOM 2571 C CA . LEU B 1 35 ? -20.922 38.656 16.516 1 90.19 35 LEU B CA 1
ATOM 2572 C C . LEU B 1 35 ? -19.641 38.5 15.688 1 90.19 35 LEU B C 1
ATOM 2574 O O . LEU B 1 35 ? -19.484 39.156 14.656 1 90.19 35 LEU B O 1
ATOM 2578 N N . GLN B 1 36 ? -18.797 37.719 16.188 1 89.88 36 GLN B N 1
ATOM 2579 C CA . GLN B 1 36 ? -17.547 37.469 15.484 1 89.88 36 GLN B CA 1
ATOM 2580 C C . GLN B 1 36 ? -17.797 36.844 14.117 1 89.88 36 GLN B C 1
ATOM 2582 O O . GLN B 1 36 ? -17.141 37.188 13.133 1 89.88 36 GLN B O 1
ATOM 2587 N N . ILE B 1 37 ? -18.734 35.969 14.047 1 91.88 37 ILE B N 1
ATOM 2588 C CA . ILE B 1 37 ? -19.094 35.344 12.789 1 91.88 37 ILE B CA 1
ATOM 2589 C C . ILE B 1 37 ? -19.688 36.375 11.836 1 91.88 37 ILE B C 1
ATOM 2591 O O . ILE B 1 37 ? -19.344 36.406 10.648 1 91.88 37 ILE B O 1
ATOM 2595 N N . LYS B 1 38 ? -20.516 37.188 12.367 1 90.56 38 LYS B N 1
ATOM 2596 C CA . LYS B 1 38 ? -21.125 38.25 11.562 1 90.56 38 LYS B CA 1
ATOM 2597 C C . LYS B 1 38 ? -20.062 39.188 11.016 1 90.56 38 LYS B C 1
ATOM 2599 O O . LYS B 1 38 ? -20.109 39.562 9.836 1 90.56 38 LYS B O 1
ATOM 2604 N N . LYS B 1 39 ? -19.172 39.5 11.883 1 88.31 39 LYS B N 1
ATOM 2605 C CA . LYS B 1 39 ? -18.078 40.375 11.461 1 88.31 39 LYS B CA 1
ATOM 2606 C C . LYS B 1 39 ? -17.25 39.719 10.359 1 88.31 39 LYS B C 1
ATOM 2608 O O . LYS B 1 39 ? -16.828 40.406 9.414 1 88.31 39 LYS B O 1
ATOM 2613 N N . LEU B 1 40 ? -17 38.5 10.562 1 89.19 40 LEU B N 1
ATOM 2614 C CA . LEU B 1 40 ? -16.234 37.75 9.57 1 89.19 40 LEU B CA 1
ATOM 2615 C C . LEU B 1 40 ? -16.969 37.688 8.234 1 89.19 40 LEU B C 1
ATOM 2617 O O . LEU B 1 40 ? -16.375 37.906 7.184 1 89.19 40 LEU B O 1
ATOM 2621 N N . GLU B 1 41 ? -18.266 37.469 8.25 1 91.56 41 GLU B N 1
ATOM 2622 C CA . GLU B 1 41 ? -19.094 37.406 7.051 1 91.56 41 GLU B CA 1
ATOM 2623 C C . GLU B 1 41 ? -19.141 38.781 6.371 1 91.56 41 GLU B C 1
ATOM 2625 O O . GLU B 1 41 ? -19.125 38.875 5.141 1 91.56 41 GLU B O 1
ATOM 2630 N N . GLU B 1 42 ? -19.141 39.812 7.152 1 88.38 42 GLU B N 1
ATOM 2631 C CA . GLU B 1 42 ? -19.109 41.188 6.629 1 88.38 42 GLU B CA 1
ATOM 2632 C C . GLU B 1 42 ? -17.781 41.5 5.941 1 88.38 42 GLU B C 1
ATOM 2634 O O . GLU B 1 42 ? -17.75 42.125 4.887 1 88.38 42 GLU B O 1
ATOM 2639 N N . SER B 1 43 ? -16.766 41 6.57 1 84.12 43 SER B N 1
ATOM 2640 C CA . SER B 1 43 ? -15.438 41.219 6.008 1 84.12 43 SER B CA 1
ATOM 2641 C C . SER B 1 43 ? -15.266 40.5 4.672 1 84.12 43 SER B C 1
ATOM 2643 O O . SER B 1 43 ? -14.633 41.031 3.758 1 84.12 43 SER B O 1
ATOM 2645 N N . VAL B 1 44 ? -15.867 39.312 4.609 1 84.62 44 VAL B N 1
ATOM 2646 C CA . VAL B 1 44 ? -15.742 38.469 3.414 1 84.62 44 VAL B CA 1
ATOM 2647 C C . VAL B 1 44 ? -16.812 38.875 2.398 1 84.62 44 VAL B C 1
ATOM 2649 O O . VAL B 1 44 ? -16.641 38.656 1.196 1 84.62 44 VAL B O 1
ATOM 2652 N N . GLY B 1 45 ? -17.875 39.438 2.857 1 87.38 45 GLY B N 1
ATOM 2653 C CA . GLY B 1 45 ? -18.969 39.906 2.016 1 87.38 45 GLY B CA 1
ATOM 2654 C C . GLY B 1 45 ? -19.953 38.844 1.62 1 87.38 45 GLY B C 1
ATOM 2655 O O . GLY B 1 45 ? -20.703 39 0.667 1 87.38 45 GLY B O 1
ATOM 2656 N N . LYS B 1 46 ? -19.812 37.688 2.215 1 88.88 46 LYS B N 1
ATOM 2657 C CA . LYS B 1 46 ? -20.688 36.531 1.944 1 88.88 46 LYS B CA 1
ATOM 2658 C C . LYS B 1 46 ? -21.062 35.812 3.234 1 88.88 46 LYS B C 1
ATOM 2660 O O . LYS B 1 46 ? -20.266 35.781 4.176 1 88.88 46 LYS B O 1
ATOM 2665 N N . PRO B 1 47 ? -22.266 35.219 3.203 1 91.44 47 PRO B N 1
ATOM 2666 C CA . PRO B 1 47 ? -22.562 34.344 4.324 1 91.44 47 PRO B CA 1
ATOM 2667 C C . PRO B 1 47 ? -21.688 33.094 4.332 1 91.44 47 PRO B C 1
ATOM 2669 O O . PRO B 1 47 ? -21.422 32.5 3.275 1 91.44 47 PRO B O 1
ATOM 2672 N N . LEU B 1 48 ? -21.203 32.844 5.496 1 92.81 48 LEU B N 1
ATOM 2673 C CA . LEU B 1 48 ? -20.312 31.688 5.629 1 92.81 48 LEU B CA 1
ATOM 2674 C C . LEU B 1 48 ? -21.047 30.5 6.234 1 92.81 48 LEU B C 1
ATOM 2676 O O . LEU B 1 48 ? -20.688 29.344 5.988 1 92.81 48 LEU B O 1
ATOM 2680 N N . LEU B 1 49 ? -22.109 30.781 7.027 1 92.31 49 LEU B N 1
ATOM 2681 C CA . LEU B 1 49 ? -22.844 29.75 7.746 1 92.31 49 LEU B CA 1
ATOM 2682 C C . LEU B 1 49 ? -24.344 29.891 7.512 1 92.31 49 LEU B C 1
ATOM 2684 O O . LEU B 1 49 ? -24.859 31 7.387 1 92.31 49 LEU B O 1
ATOM 2688 N N . LEU B 1 50 ? -24.906 28.719 7.301 1 88.38 50 LEU B N 1
ATOM 2689 C CA . LEU B 1 50 ? -26.359 28.641 7.289 1 88.38 50 LEU B CA 1
ATOM 2690 C C . LEU B 1 50 ? -26.875 28.078 8.609 1 88.38 50 LEU B C 1
ATOM 2692 O O . LEU B 1 50 ? -26.406 27.047 9.086 1 88.38 50 LEU B O 1
ATOM 2696 N N . ARG B 1 51 ? -27.688 28.906 9.242 1 80.5 51 ARG B N 1
ATOM 2697 C CA . ARG B 1 51 ? -28.219 28.484 10.531 1 80.5 51 ARG B CA 1
ATOM 2698 C C . ARG B 1 51 ? -29.672 28.047 10.406 1 80.5 51 ARG B C 1
ATOM 2700 O O . ARG B 1 51 ? -30.484 28.734 9.797 1 80.5 51 ARG B O 1
ATOM 2707 N N . ASP B 1 52 ? -29.891 26.719 10.672 1 76.88 52 ASP B N 1
ATOM 2708 C CA . ASP B 1 52 ? -31.266 26.203 10.727 1 76.88 52 ASP B CA 1
ATOM 2709 C C . ASP B 1 52 ? -31.531 25.484 12.039 1 76.88 52 ASP B C 1
ATOM 2711 O O . ASP B 1 52 ? -30.719 25.547 12.969 1 76.88 52 ASP B O 1
ATOM 2715 N N . ASN B 1 53 ? -32.781 25 12.219 1 75 53 ASN B N 1
ATOM 2716 C CA . ASN B 1 53 ? -33.188 24.328 13.43 1 75 53 ASN B CA 1
ATOM 2717 C C . ASN B 1 53 ? -32.344 23.094 13.719 1 75 53 ASN B C 1
ATOM 2719 O O . ASN B 1 53 ? -32.312 22.594 14.844 1 75 53 ASN B O 1
ATOM 2723 N N . LYS B 1 54 ? -31.625 22.734 12.758 1 69.25 54 LYS B N 1
ATOM 2724 C CA . LYS B 1 54 ? -30.875 21.5 12.898 1 69.25 54 LYS B CA 1
ATOM 2725 C C . LYS B 1 54 ? -29.406 21.766 13.234 1 69.25 54 LYS B C 1
ATOM 2727 O O . LYS B 1 54 ? -28.656 20.828 13.531 1 69.25 54 LYS B O 1
ATOM 2732 N N . GLY B 1 55 ? -29.078 23.031 13.188 1 78.12 55 GLY B N 1
ATOM 2733 C CA . GLY B 1 55 ? -27.688 23.344 13.492 1 78.12 55 GLY B CA 1
ATOM 2734 C C . GLY B 1 55 ? -27.062 24.312 12.5 1 78.12 55 GLY B C 1
ATOM 2735 O O . GLY B 1 55 ? -27.766 25.125 11.891 1 78.12 55 GLY B O 1
ATOM 2736 N N . VAL B 1 56 ? -25.719 24.375 12.516 1 84.81 56 VAL B N 1
ATOM 2737 C CA . VAL B 1 56 ? -24.969 25.281 11.656 1 84.81 56 VAL B CA 1
ATOM 2738 C C . VAL B 1 56 ? -24.281 24.484 10.539 1 84.81 56 VAL B C 1
ATOM 2740 O O . VAL B 1 56 ? -23.656 23.453 10.797 1 84.81 56 VAL B O 1
ATOM 2743 N N . THR B 1 57 ? -24.625 24.844 9.266 1 85.81 57 THR B N 1
ATOM 2744 C CA . THR B 1 57 ? -23.953 24.234 8.117 1 85.81 57 THR B CA 1
ATOM 2745 C C . THR B 1 57 ? -23.172 25.297 7.336 1 85.81 57 THR B C 1
ATOM 2747 O O . THR B 1 57 ? -23.5 26.484 7.395 1 85.81 57 THR B O 1
ATOM 2750 N N . MET B 1 58 ? -22.141 24.797 6.633 1 85.31 58 MET B N 1
ATOM 2751 C CA . MET B 1 58 ? -21.281 25.719 5.902 1 85.31 58 MET B CA 1
ATOM 2752 C C . MET B 1 58 ? -21.828 26 4.508 1 85.31 58 MET B C 1
ATOM 2754 O O . MET B 1 58 ? -22.344 25.094 3.854 1 85.31 58 MET B O 1
ATOM 2758 N N . THR B 1 59 ? -21.734 27.312 4.086 1 87 59 THR B N 1
ATOM 2759 C CA . THR B 1 59 ? -21.922 27.656 2.684 1 87 59 THR B CA 1
ATOM 2760 C C . THR B 1 59 ? -20.688 27.297 1.867 1 87 59 THR B C 1
ATOM 2762 O O . THR B 1 59 ? -19.672 26.844 2.422 1 87 59 THR B O 1
ATOM 2765 N N . ASP B 1 60 ? -20.75 27.422 0.58 1 81.44 60 ASP B N 1
ATOM 2766 C CA . ASP B 1 60 ? -19.594 27.203 -0.269 1 81.44 60 ASP B CA 1
ATOM 2767 C C . ASP B 1 60 ? -18.453 28.172 0.09 1 81.44 60 ASP B C 1
ATOM 2769 O O . ASP B 1 60 ? -17.297 27.781 0.107 1 81.44 60 ASP B O 1
ATOM 2773 N N . ALA B 1 61 ? -18.906 29.297 0.303 1 85.31 61 ALA B N 1
ATOM 2774 C CA . ALA B 1 61 ? -17.938 30.297 0.745 1 85.31 61 ALA B CA 1
ATOM 2775 C C . ALA B 1 61 ? -17.328 29.906 2.09 1 85.31 61 ALA B C 1
ATOM 2777 O O . ALA B 1 61 ? -16.141 30.125 2.324 1 85.31 61 ALA B O 1
ATOM 2778 N N . GLY B 1 62 ? -18.156 29.344 2.918 1 86.75 62 GLY B N 1
ATOM 2779 C CA . GLY B 1 62 ? -17.672 28.859 4.203 1 86.75 62 GLY B CA 1
ATOM 2780 C C . GLY B 1 62 ? -16.641 27.766 4.07 1 86.75 62 GLY B C 1
ATOM 2781 O O . GLY B 1 62 ? -15.609 27.781 4.758 1 86.75 62 GLY B O 1
ATOM 2782 N N . LYS B 1 63 ? -16.844 26.953 3.197 1 80 63 LYS B N 1
ATOM 2783 C CA . LYS B 1 63 ? -15.898 25.859 2.939 1 80 63 LYS B CA 1
ATOM 2784 C C . LYS B 1 63 ? -14.555 26.406 2.465 1 80 63 LYS B C 1
ATOM 2786 O O . LYS B 1 63 ? -13.5 25.969 2.936 1 80 63 LYS B O 1
ATOM 2791 N N . THR B 1 64 ? -14.664 27.297 1.576 1 76.75 64 THR B N 1
ATOM 2792 C CA . THR B 1 64 ? -13.461 27.922 1.046 1 76.75 64 THR B CA 1
ATOM 2793 C C . THR B 1 64 ? -12.688 28.625 2.154 1 76.75 64 THR B C 1
ATOM 2795 O O . THR B 1 64 ? -11.469 28.469 2.273 1 76.75 64 THR B O 1
ATOM 2798 N N . LEU B 1 65 ? -13.422 29.375 2.922 1 81.19 65 LEU B N 1
ATOM 2799 C CA . LEU B 1 65 ? -12.758 30.141 3.979 1 81.19 65 LEU B CA 1
ATOM 2800 C C . LEU B 1 65 ? -12.164 29.203 5.027 1 81.19 65 LEU B C 1
ATOM 2802 O O . LEU B 1 65 ? -11.102 29.484 5.59 1 81.19 65 LEU B O 1
ATOM 2806 N N . LEU B 1 66 ? -12.922 28.141 5.277 1 80.62 66 LEU B N 1
ATOM 2807 C CA . LEU B 1 66 ? -12.43 27.203 6.27 1 80.62 66 LEU B CA 1
ATOM 2808 C C . LEU B 1 66 ? -11.039 26.688 5.891 1 80.62 66 LEU B C 1
ATOM 2810 O O . LEU B 1 66 ? -10.148 26.625 6.734 1 80.62 66 LEU B O 1
ATOM 2814 N N . ASN B 1 67 ? -10.859 26.484 4.734 1 71.12 67 ASN B N 1
ATOM 2815 C CA . ASN B 1 67 ? -9.562 26.047 4.238 1 71.12 67 ASN B CA 1
ATOM 2816 C C . ASN B 1 67 ? -8.492 27.109 4.469 1 71.12 67 ASN B C 1
ATOM 2818 O O . ASN B 1 67 ? -7.387 26.812 4.922 1 71.12 67 ASN B O 1
ATOM 2822 N N . TYR B 1 68 ? -8.867 28.266 4.152 1 70.56 68 TYR B N 1
ATOM 2823 C CA . TYR B 1 68 ? -7.93 29.375 4.32 1 70.56 68 TYR B CA 1
ATOM 2824 C C . TYR B 1 68 ? -7.688 29.656 5.797 1 70.56 68 TYR B C 1
ATOM 2826 O O . TYR B 1 68 ? -6.578 30.016 6.195 1 70.56 68 TYR B O 1
ATOM 2834 N N . ALA B 1 69 ? -8.797 29.578 6.531 1 77.25 69 ALA B N 1
ATOM 2835 C CA . ALA B 1 69 ? -8.656 29.812 7.969 1 77.25 69 ALA B CA 1
ATOM 2836 C C . ALA B 1 69 ? -7.637 28.844 8.57 1 77.25 69 ALA B C 1
ATOM 2838 O O . ALA B 1 69 ? -6.77 29.25 9.344 1 77.25 69 ALA B O 1
ATOM 2839 N N . TYR B 1 70 ? -7.797 27.719 8.195 1 69.25 70 TYR B N 1
ATOM 2840 C CA . TYR B 1 70 ? -6.855 26.719 8.703 1 69.25 70 TYR B CA 1
ATOM 2841 C C . TYR B 1 70 ? -5.434 27.031 8.25 1 69.25 70 TYR B C 1
ATOM 2843 O O . TYR B 1 70 ? -4.492 26.938 9.039 1 69.25 70 TYR B O 1
ATOM 2851 N N . LYS B 1 71 ? -5.301 27.438 7.07 1 64 71 LYS B N 1
ATOM 2852 C CA . LYS B 1 71 ? -3.992 27.812 6.547 1 64 71 LYS B CA 1
ATOM 2853 C C . LYS B 1 71 ? -3.4 28.969 7.34 1 64 71 LYS B C 1
ATOM 2855 O O . LYS B 1 71 ? -2.209 28.969 7.652 1 64 71 LYS B O 1
ATOM 2860 N N . MET B 1 72 ? -4.23 29.922 7.578 1 66.31 72 MET B N 1
ATOM 2861 C CA . MET B 1 72 ? -3.783 31.109 8.305 1 66.31 72 MET B CA 1
ATOM 2862 C C . MET B 1 72 ? -3.363 30.75 9.727 1 66.31 72 MET B C 1
ATOM 2864 O O . MET B 1 72 ? -2.359 31.25 10.227 1 66.31 72 MET B O 1
ATOM 2868 N N . LEU B 1 73 ? -4.152 29.969 10.344 1 64.62 73 LEU B N 1
ATOM 2869 C CA . LEU B 1 73 ? -3.797 29.531 11.688 1 64.62 73 LEU B CA 1
ATOM 2870 C C . LEU B 1 73 ? -2.482 28.766 11.68 1 64.62 73 LEU B C 1
ATOM 2872 O O . LEU B 1 73 ? -1.656 28.922 12.586 1 64.62 73 LEU B O 1
ATOM 2876 N N . GLN B 1 74 ? -2.398 28.141 10.672 1 59.75 74 GLN B N 1
ATOM 2877 C CA . GLN B 1 74 ? -1.179 27.359 10.477 1 59.75 74 GLN B CA 1
ATOM 2878 C C . GLN B 1 74 ? 0.033 28.281 10.305 1 59.75 74 GLN B C 1
ATOM 2880 O O . GLN B 1 74 ? 1.088 28.031 10.898 1 59.75 74 GLN B O 1
ATOM 2885 N N . LEU B 1 75 ? -0.116 29.188 9.469 1 59.34 75 LEU B N 1
ATOM 2886 C CA . LEU B 1 75 ? 0.956 30.141 9.242 1 59.34 75 LEU B CA 1
ATOM 2887 C C . LEU B 1 75 ? 1.334 30.859 10.539 1 59.34 75 LEU B C 1
ATOM 2889 O O . LEU B 1 75 ? 2.514 31.109 10.789 1 59.34 75 LEU B O 1
ATOM 2893 N N . SER B 1 76 ? 0.348 31.188 11.219 1 60.19 76 SER B N 1
ATOM 2894 C CA . SER B 1 76 ? 0.599 31.812 12.516 1 60.19 76 SER B CA 1
ATOM 2895 C C . SER B 1 76 ? 1.404 30.891 13.422 1 60.19 76 SER B C 1
ATOM 2897 O O . SER B 1 76 ? 2.352 31.344 14.078 1 60.19 76 SER B O 1
ATOM 2899 N N . SER B 1 77 ? 0.998 29.656 13.422 1 57.94 77 SER B N 1
ATOM 2900 C CA . SER B 1 77 ? 1.723 28.688 14.227 1 57.94 77 SER B CA 1
ATOM 2901 C C . SER B 1 77 ? 3.154 28.516 13.734 1 57.94 77 SER B C 1
ATOM 2903 O O . SER B 1 77 ? 4.086 28.422 14.539 1 57.94 77 SER B O 1
ATOM 2905 N N . GLN B 1 78 ? 3.221 28.469 12.469 1 56.22 78 GLN B N 1
ATOM 2906 C CA . GLN B 1 78 ? 4.539 28.359 11.852 1 56.22 78 GLN B CA 1
ATOM 2907 C C . GLN B 1 78 ? 5.438 29.516 12.258 1 56.22 78 GLN B C 1
ATOM 2909 O O . GLN B 1 78 ? 6.625 29.328 12.531 1 56.22 78 GLN B O 1
ATOM 2914 N N . ALA B 1 79 ? 4.883 30.672 12.117 1 56.06 79 ALA B N 1
ATOM 2915 C CA . ALA B 1 79 ? 5.629 31.859 12.5 1 56.06 79 ALA B CA 1
ATOM 2916 C C . ALA B 1 79 ? 6.145 31.75 13.93 1 56.06 79 ALA B C 1
ATOM 2918 O O . ALA B 1 79 ? 7.293 32.094 14.211 1 56.06 79 ALA B O 1
ATOM 2919 N N . ILE B 1 80 ? 5.297 31.25 14.688 1 52.25 80 ILE B N 1
ATOM 2920 C CA . ILE B 1 80 ? 5.664 31.094 16.094 1 52.25 80 ILE B CA 1
ATOM 2921 C C . ILE B 1 80 ? 6.746 30.031 16.219 1 52.25 80 ILE B C 1
ATOM 2923 O O . ILE B 1 80 ? 7.719 30.203 16.969 1 52.25 80 ILE B O 1
ATOM 2927 N N . ASP B 1 81 ? 6.438 28.953 15.547 1 51.38 81 ASP B N 1
ATOM 2928 C CA . ASP B 1 81 ? 7.395 27.859 15.602 1 51.38 81 ASP B CA 1
ATOM 2929 C C . ASP B 1 81 ? 8.758 28.281 15.07 1 51.38 81 ASP B C 1
ATOM 2931 O O . ASP B 1 81 ? 9.797 27.891 15.609 1 51.38 81 ASP B O 1
ATOM 2935 N N . GLU B 1 82 ? 8.688 28.891 13.977 1 51.78 82 GLU B N 1
ATOM 2936 C CA . GLU B 1 82 ? 9.945 29.391 13.422 1 51.78 82 GLU B CA 1
ATOM 2937 C C . GLU B 1 82 ? 10.672 30.297 14.414 1 51.78 82 GLU B C 1
ATOM 2939 O O . GLU B 1 82 ? 11.898 30.328 14.453 1 51.78 82 GLU B O 1
ATOM 2944 N N . LEU B 1 83 ? 9.797 31.047 14.914 1 52.16 83 LEU B N 1
ATOM 2945 C CA . LEU B 1 83 ? 10.391 31.938 15.914 1 52.16 83 LEU B CA 1
ATOM 2946 C C . LEU B 1 83 ? 10.82 31.141 17.141 1 52.16 83 LEU B C 1
ATOM 2948 O O . LEU B 1 83 ? 11.75 31.547 17.859 1 52.16 83 LEU B O 1
ATOM 2952 N N . LYS B 1 84 ? 10.031 30.062 17.375 1 48.84 84 LYS B N 1
ATOM 2953 C CA . LYS B 1 84 ? 10.438 29.188 18.469 1 48.84 84 LYS B CA 1
ATOM 2954 C C . LYS B 1 84 ? 11.477 28.172 18 1 48.84 84 LYS B C 1
ATOM 2956 O O . LYS B 1 84 ? 11.477 27.766 16.828 1 48.84 84 LYS B O 1
ATOM 2961 N N . ASP B 1 85 ? 12.578 28.156 18.406 1 49.84 85 ASP B N 1
ATOM 2962 C CA . ASP B 1 85 ? 13.586 27.125 18.141 1 49.84 85 ASP B CA 1
ATOM 2963 C C . ASP B 1 85 ? 12.945 25.734 18.078 1 49.84 85 ASP B C 1
ATOM 2965 O O . ASP B 1 85 ? 12.273 25.312 19.016 1 49.84 85 ASP B O 1
ATOM 2969 N N . CYS B 1 86 ? 12.398 25.297 16.922 1 54.28 86 CYS B N 1
ATOM 2970 C CA . CYS B 1 86 ? 11.844 23.969 16.703 1 54.28 86 CYS B CA 1
ATOM 2971 C C . CYS B 1 86 ? 12.594 22.922 17.531 1 54.28 86 CYS B C 1
ATOM 2973 O O . CYS B 1 86 ? 13.305 22.078 16.969 1 54.28 86 CYS B O 1
ATOM 2975 N N . GLN B 1 87 ? 13.062 23.266 18.703 1 52.31 87 GLN B N 1
ATOM 2976 C CA . GLN B 1 87 ? 13.914 22.359 19.469 1 52.31 87 GLN B CA 1
ATOM 2977 C C . GLN B 1 87 ? 13.25 21 19.656 1 52.31 87 GLN B C 1
ATOM 2979 O O . GLN B 1 87 ? 13.93 19.969 19.703 1 52.31 87 GLN B O 1
ATOM 2984 N N . ASN B 1 88 ? 11.836 21 19.844 1 55.5 88 ASN B N 1
ATOM 2985 C CA . ASN B 1 88 ? 11.219 19.703 20.062 1 55.5 88 ASN B CA 1
ATOM 2986 C C . ASN B 1 88 ? 10.234 19.344 18.953 1 55.5 88 ASN B C 1
ATOM 2988 O O . ASN B 1 88 ? 9.133 19.891 18.891 1 55.5 88 ASN B O 1
ATOM 2992 N N . ARG B 1 89 ? 10.695 18.609 18 1 68.56 89 ARG B N 1
ATOM 2993 C CA . ARG B 1 89 ? 9.859 18.203 16.875 1 68.56 89 ARG B CA 1
ATOM 2994 C C . ARG B 1 89 ? 8.781 17.219 17.312 1 68.56 89 ARG B C 1
ATOM 2996 O O . ARG B 1 89 ? 9.07 16.25 18.016 1 68.56 89 ARG B O 1
ATOM 3003 N N . GLU B 1 90 ? 7.523 17.703 17.125 1 85.06 90 GLU B N 1
ATOM 3004 C CA . GLU B 1 90 ? 6.371 16.859 17.406 1 85.06 90 GLU B CA 1
ATOM 3005 C C . GLU B 1 90 ? 6.137 15.852 16.281 1 85.06 90 GLU B C 1
ATOM 3007 O O . GLU B 1 90 ? 6.363 16.156 15.117 1 85.06 90 GLU B O 1
ATOM 3012 N N . VAL B 1 91 ? 5.875 14.633 16.703 1 91.25 91 VAL B N 1
ATOM 3013 C CA . VAL B 1 91 ? 5.562 13.57 15.75 1 91.25 91 VAL B CA 1
ATOM 3014 C C . VAL B 1 91 ? 4.074 13.234 15.82 1 91.25 91 VAL B C 1
ATOM 3016 O O . VAL B 1 91 ? 3.525 13.055 16.906 1 91.25 91 VAL B O 1
ATOM 3019 N N . ILE B 1 92 ? 3.434 13.336 14.719 1 93.81 92 ILE B N 1
ATOM 3020 C CA . ILE B 1 92 ? 2.049 12.883 14.625 1 93.81 92 ILE B CA 1
ATOM 3021 C C . ILE B 1 92 ? 1.979 11.602 13.805 1 93.81 92 ILE B C 1
ATOM 3023 O O . ILE B 1 92 ? 2.436 11.562 12.656 1 93.81 92 ILE B O 1
ATOM 3027 N N . ARG B 1 93 ? 1.402 10.516 14.406 1 95.25 93 ARG B N 1
ATOM 3028 C CA . ARG B 1 93 ? 1.232 9.234 13.742 1 95.25 93 ARG B CA 1
ATOM 3029 C C . ARG B 1 93 ? -0.202 9.055 13.258 1 95.25 93 ARG B C 1
ATOM 3031 O O . ARG B 1 93 ? -1.125 8.922 14.062 1 95.25 93 ARG B O 1
ATOM 3038 N N . LEU B 1 94 ? -0.284 9.008 11.898 1 94.69 94 LEU B N 1
ATOM 3039 C CA . LEU B 1 94 ? -1.582 8.906 11.242 1 94.69 94 LEU B CA 1
ATOM 3040 C C . LEU B 1 94 ? -1.723 7.562 10.531 1 94.69 94 LEU B C 1
ATOM 3042 O O . LEU B 1 94 ? -0.877 7.199 9.711 1 94.69 94 LEU B O 1
ATOM 3046 N N . GLY B 1 95 ? -2.754 6.801 10.844 1 95 95 GLY B N 1
ATOM 3047 C CA . GLY B 1 95 ? -3.086 5.57 10.141 1 95 95 GLY B CA 1
ATOM 3048 C C . GLY B 1 95 ? -4.246 5.73 9.18 1 95 95 GLY B C 1
ATOM 3049 O O . GLY B 1 95 ? -5.285 6.289 9.531 1 95 95 GLY B O 1
ATOM 3050 N N . VAL B 1 96 ? -4.016 5.273 7.961 1 92.31 96 VAL B N 1
ATOM 3051 C CA . VAL B 1 96 ? -5.09 5.363 6.977 1 92.31 96 VAL B CA 1
ATOM 3052 C C . VAL B 1 96 ? -5.18 4.059 6.191 1 92.31 96 VAL B C 1
ATOM 3054 O O . VAL B 1 96 ? -4.195 3.32 6.082 1 92.31 96 VAL B O 1
ATOM 3057 N N . PRO B 1 97 ? -6.414 3.789 5.695 1 89.19 97 PRO B N 1
ATOM 3058 C CA . PRO B 1 97 ? -6.492 2.639 4.793 1 89.19 97 PRO B CA 1
ATOM 3059 C C . PRO B 1 97 ? -5.656 2.824 3.525 1 89.19 97 PRO B C 1
ATOM 3061 O O . PRO B 1 97 ? -5.508 3.947 3.041 1 89.19 97 PRO B O 1
ATOM 3064 N N . THR B 1 98 ? -5.164 1.678 3.053 1 79.06 98 THR B N 1
ATOM 3065 C CA . THR B 1 98 ? -4.289 1.688 1.887 1 79.06 98 THR B CA 1
ATOM 3066 C C . THR B 1 98 ? -4.984 2.344 0.695 1 79.06 98 THR B C 1
ATOM 3068 O O . THR B 1 98 ? -4.344 3.043 -0.093 1 79.06 98 THR B O 1
ATOM 3071 N N . ASP B 1 99 ? -6.191 2.322 0.6 1 77.31 99 ASP B N 1
ATOM 3072 C CA . ASP B 1 99 ? -6.977 2.756 -0.552 1 77.31 99 ASP B CA 1
ATOM 3073 C C . ASP B 1 99 ? -7.055 4.281 -0.62 1 77.31 99 ASP B C 1
ATOM 3075 O O . ASP B 1 99 ? -7.379 4.844 -1.667 1 77.31 99 ASP B O 1
ATOM 3079 N N . TYR B 1 100 ? -6.695 4.961 0.417 1 77.81 100 TYR B N 1
ATOM 3080 C CA . TYR B 1 100 ? -7.023 6.383 0.42 1 77.81 100 TYR B CA 1
ATOM 3081 C C . TYR B 1 100 ? -5.773 7.23 0.61 1 77.81 100 TYR B C 1
ATOM 3083 O O . TYR B 1 100 ? -5.844 8.461 0.605 1 77.81 100 TYR B O 1
ATOM 3091 N N . ILE B 1 101 ? -4.688 6.617 0.765 1 79.94 101 ILE B N 1
ATOM 3092 C CA . ILE B 1 101 ? -3.51 7.402 1.117 1 79.94 101 ILE B CA 1
ATOM 3093 C C . ILE B 1 101 ? -3.246 8.445 0.038 1 79.94 101 ILE B C 1
ATOM 3095 O O . ILE B 1 101 ? -2.998 9.617 0.345 1 79.94 101 ILE B O 1
ATOM 3099 N N . ASN B 1 102 ? -3.361 8.094 -1.17 1 77.06 102 ASN B N 1
ATOM 3100 C CA . ASN B 1 102 ? -3.062 9.039 -2.242 1 77.06 102 ASN B CA 1
ATOM 3101 C C . ASN B 1 102 ? -4.098 10.156 -2.314 1 77.06 102 ASN B C 1
ATOM 3103 O O . ASN B 1 102 ? -3.76 11.305 -2.588 1 77.06 102 ASN B O 1
ATOM 3107 N N . ARG B 1 103 ? -5.227 9.805 -2.016 1 77.44 103 ARG B N 1
ATOM 3108 C CA . ARG B 1 103 ? -6.293 10.797 -2.033 1 77.44 103 ARG B CA 1
ATOM 3109 C C . ARG B 1 103 ? -6.141 11.789 -0.885 1 77.44 103 ARG B C 1
ATOM 3111 O O . ARG B 1 103 ? -6.309 13 -1.072 1 77.44 103 ARG B O 1
ATOM 3118 N N . TYR B 1 104 ? -5.82 11.266 0.169 1 80.25 104 TYR B N 1
ATOM 3119 C CA . TYR B 1 104 ? -5.621 12.125 1.327 1 80.25 104 TYR B CA 1
ATOM 3120 C C . TYR B 1 104 ? -4.422 13.047 1.122 1 80.25 104 TYR B C 1
ATOM 3122 O O . TYR B 1 104 ? -4.484 14.234 1.433 1 80.25 104 TYR B O 1
ATOM 3130 N N . LEU B 1 105 ? -3.457 12.484 0.616 1 76.5 105 LEU B N 1
ATOM 3131 C CA . LEU B 1 105 ? -2.248 13.266 0.366 1 76.5 105 LEU B CA 1
ATOM 3132 C C . LEU B 1 105 ? -2.512 14.367 -0.655 1 76.5 105 LEU B C 1
ATOM 3134 O O . LEU B 1 105 ? -2.131 15.516 -0.441 1 76.5 105 LEU B O 1
ATOM 3138 N N . GLY B 1 106 ? -3.168 13.992 -1.646 1 75.75 106 GLY B N 1
ATOM 3139 C CA . GLY B 1 106 ? -3.436 14.953 -2.703 1 75.75 106 GLY B CA 1
ATOM 3140 C C . GLY B 1 106 ? -4.418 16.031 -2.293 1 75.75 106 GLY B C 1
ATOM 3141 O O . GLY B 1 106 ? -4.496 17.094 -2.934 1 75.75 106 GLY B O 1
ATOM 3142 N N . SER B 1 107 ? -5.102 15.805 -1.323 1 73.38 107 SER B N 1
ATOM 3143 C CA . SER B 1 107 ? -6.148 16.734 -0.931 1 73.38 107 SER B CA 1
ATOM 3144 C C . SER B 1 107 ? -5.656 17.703 0.142 1 73.38 107 SER B C 1
ATOM 3146 O O . SER B 1 107 ? -5.609 18.922 -0.081 1 73.38 107 SER B O 1
ATOM 3148 N N . PHE B 1 108 ? -5.133 17.188 1.208 1 77 108 PHE B N 1
ATOM 3149 C CA . PHE B 1 108 ? -4.922 18.125 2.309 1 77 108 PHE B CA 1
ATOM 3150 C C . PHE B 1 108 ? -3.652 17.781 3.076 1 77 108 PHE B C 1
ATOM 3152 O O . PHE B 1 108 ? -3.111 18.625 3.797 1 77 108 PHE B O 1
ATOM 3159 N N . LEU B 1 109 ? -3.203 16.594 2.986 1 83.75 109 LEU B N 1
ATOM 3160 C CA . LEU B 1 109 ? -2.055 16.219 3.801 1 83.75 109 LEU B CA 1
ATOM 3161 C C . LEU B 1 109 ? -0.79 16.922 3.324 1 83.75 109 LEU B C 1
ATOM 3163 O O . LEU B 1 109 ? 0.079 17.266 4.129 1 83.75 109 LEU B O 1
ATOM 3167 N N . LEU B 1 110 ? -0.712 17.141 2.078 1 83.19 110 LEU B N 1
ATOM 3168 C CA . LEU B 1 110 ? 0.439 17.891 1.57 1 83.19 110 LEU B CA 1
ATOM 3169 C C . LEU B 1 110 ? 0.458 19.312 2.119 1 83.19 110 LEU B C 1
ATOM 3171 O O . LEU B 1 110 ? 1.521 19.844 2.451 1 83.19 110 LEU B O 1
ATOM 3175 N N . GLU B 1 111 ? -0.708 19.812 2.164 1 76.69 111 GLU B N 1
ATOM 3176 C CA . GLU B 1 111 ? -0.821 21.156 2.725 1 76.69 111 GLU B CA 1
ATOM 3177 C C . GLU B 1 111 ? -0.422 21.172 4.195 1 76.69 111 GLU B C 1
ATOM 3179 O O . GLU B 1 111 ? 0.236 22.109 4.656 1 76.69 111 GLU B O 1
ATOM 3184 N N . PHE B 1 112 ? -0.799 20.219 4.879 1 82.5 112 PHE B N 1
ATOM 3185 C CA . PHE B 1 112 ? -0.425 20.109 6.285 1 82.5 112 PHE B CA 1
ATOM 3186 C C . PHE B 1 112 ? 1.09 20.047 6.438 1 82.5 112 PHE B C 1
ATOM 3188 O O . PHE B 1 112 ? 1.659 20.75 7.277 1 82.5 112 PHE B O 1
ATOM 3195 N N . ILE B 1 113 ? 1.704 19.25 5.664 1 83.31 113 ILE B N 1
ATOM 3196 C CA . ILE B 1 113 ? 3.152 19.094 5.719 1 83.31 113 ILE B CA 1
ATOM 3197 C C . ILE B 1 113 ? 3.838 20.406 5.359 1 83.31 113 ILE B C 1
ATOM 3199 O O . ILE B 1 113 ? 4.852 20.766 5.957 1 83.31 113 ILE B O 1
ATOM 3203 N N . ARG B 1 114 ? 3.275 21.062 4.453 1 78.44 114 ARG B N 1
ATOM 3204 C CA . ARG B 1 114 ? 3.822 22.344 3.996 1 78.44 114 ARG B CA 1
ATOM 3205 C C . ARG B 1 114 ? 3.77 23.391 5.105 1 78.44 114 ARG B C 1
ATOM 3207 O O . ARG B 1 114 ? 4.719 24.156 5.285 1 78.44 114 ARG B O 1
ATOM 3214 N N . GLU B 1 115 ? 2.777 23.234 5.797 1 72.25 115 GLU B N 1
ATOM 3215 C CA . GLU B 1 115 ? 2.498 24.297 6.75 1 72.25 115 GLU B CA 1
ATOM 3216 C C . GLU B 1 115 ? 3.115 24 8.109 1 72.25 115 GLU B C 1
ATOM 3218 O O . GLU B 1 115 ? 3.479 24.922 8.852 1 72.25 115 GLU B O 1
ATOM 3223 N N . PHE B 1 116 ? 3.195 22.766 8.383 1 77.31 116 PHE B N 1
ATOM 3224 C CA . PHE B 1 116 ? 3.693 22.391 9.703 1 77.31 116 PHE B CA 1
ATOM 3225 C C . PHE B 1 116 ? 5.066 21.734 9.594 1 77.31 116 PHE B C 1
ATOM 3227 O O . PHE B 1 116 ? 5.199 20.531 9.766 1 77.31 116 PHE B O 1
ATOM 3234 N N . THR B 1 117 ? 6.043 22.547 9.578 1 76.88 117 THR B N 1
ATOM 3235 C CA . THR B 1 117 ? 7.383 22.047 9.273 1 76.88 117 THR B CA 1
ATOM 3236 C C . THR B 1 117 ? 8.094 21.594 10.539 1 76.88 117 THR B C 1
ATOM 3238 O O . THR B 1 117 ? 9.156 20.984 10.477 1 76.88 117 THR B O 1
ATOM 3241 N N . CYS B 1 118 ? 7.469 21.859 11.703 1 77.75 118 CYS B N 1
ATOM 3242 C CA . CYS B 1 118 ? 8.047 21.391 12.953 1 77.75 118 CYS B CA 1
ATOM 3243 C C . CYS B 1 118 ? 7.398 20.078 13.398 1 77.75 118 CYS B C 1
ATOM 3245 O O . CYS B 1 118 ? 7.562 19.656 14.547 1 77.75 118 CYS B O 1
ATOM 3247 N N . ILE B 1 119 ? 6.652 19.578 12.516 1 84.38 119 ILE B N 1
ATOM 3248 C CA . ILE B 1 119 ? 5.98 18.312 12.797 1 84.38 119 ILE B CA 1
ATOM 3249 C C . ILE B 1 119 ? 6.426 17.266 11.789 1 84.38 119 ILE B C 1
ATOM 3251 O O . ILE B 1 119 ? 6.527 17.531 10.594 1 84.38 119 ILE B O 1
ATOM 3255 N N . GLU B 1 120 ? 6.785 16.172 12.305 1 89.25 120 GLU B N 1
ATOM 3256 C CA . GLU B 1 120 ? 6.938 14.992 11.453 1 89.25 120 GLU B CA 1
ATOM 3257 C C . GLU B 1 120 ? 5.637 14.203 11.352 1 89.25 120 GLU B C 1
ATOM 3259 O O . GLU B 1 120 ? 5.105 13.742 12.367 1 89.25 120 GLU B O 1
ATOM 3264 N N . LEU B 1 121 ? 5.172 14.172 10.164 1 92.31 121 LEU B N 1
ATOM 3265 C CA . LEU B 1 121 ? 3.979 13.367 9.938 1 92.31 121 LEU B CA 1
ATOM 3266 C C . LEU B 1 121 ? 4.348 11.953 9.508 1 92.31 121 LEU B C 1
ATOM 3268 O O . LEU B 1 121 ? 4.973 11.758 8.461 1 92.31 121 LEU B O 1
ATOM 3272 N N . VAL B 1 122 ? 4 11.023 10.344 1 93.88 122 VAL B N 1
ATOM 3273 C CA . VAL B 1 122 ? 4.195 9.609 10.047 1 93.88 122 VAL B CA 1
ATOM 3274 C C . VAL B 1 122 ? 2.877 8.992 9.57 1 93.88 122 VAL B C 1
ATOM 3276 O O . VAL B 1 122 ? 1.918 8.898 10.344 1 93.88 122 VAL B O 1
ATOM 3279 N N . ILE B 1 123 ? 2.898 8.617 8.336 1 93 123 ILE B N 1
ATOM 3280 C CA . ILE B 1 123 ? 1.69 8.023 7.777 1 93 123 ILE B CA 1
ATOM 3281 C C . ILE B 1 123 ? 1.928 6.539 7.5 1 93 123 ILE B C 1
ATOM 3283 O O . ILE B 1 123 ? 2.883 6.176 6.805 1 93 123 ILE B O 1
ATOM 3287 N N . ASP B 1 124 ? 1.104 5.762 8.016 1 92.12 124 ASP B N 1
ATOM 3288 C CA . ASP B 1 124 ? 1.148 4.328 7.738 1 92.12 124 ASP B CA 1
ATOM 3289 C C . ASP B 1 124 ? -0.196 3.83 7.215 1 92.12 124 ASP B C 1
ATOM 3291 O O . ASP B 1 124 ? -1.225 4.48 7.406 1 92.12 124 ASP B O 1
ATOM 3295 N N . THR B 1 125 ? -0.056 2.738 6.477 1 89.25 125 THR B N 1
ATOM 3296 C CA . THR B 1 125 ? -1.267 2.166 5.898 1 89.25 125 THR B CA 1
ATOM 3297 C C . THR B 1 125 ? -1.438 0.712 6.332 1 89.25 125 THR B C 1
ATOM 3299 O O . THR B 1 125 ? -0.455 -0.01 6.504 1 89.25 125 THR B O 1
ATOM 3302 N N . ASP B 1 126 ? -2.734 0.35 6.547 1 88.56 126 ASP B N 1
ATOM 3303 C CA . ASP B 1 126 ? -3.109 -1.015 6.898 1 88.56 126 ASP B CA 1
ATOM 3304 C C . ASP B 1 126 ? -4.609 -1.237 6.711 1 88.56 126 ASP B C 1
ATOM 3306 O O . ASP B 1 126 ? -5.344 -0.304 6.383 1 88.56 126 ASP B O 1
ATOM 3310 N N . VAL B 1 127 ? -4.934 -2.451 6.793 1 88.19 127 VAL B N 1
ATOM 3311 C CA . VAL B 1 127 ? -6.367 -2.723 6.855 1 88.19 127 VAL B CA 1
ATOM 3312 C C . VAL B 1 127 ? -6.934 -2.188 8.164 1 88.19 127 VAL B C 1
ATOM 3314 O O . VAL B 1 127 ? -6.238 -2.148 9.188 1 88.19 127 VAL B O 1
ATOM 3317 N N . SER B 1 128 ? -8.156 -1.891 8.18 1 91.5 128 SER B N 1
ATOM 3318 C CA . SER B 1 128 ? -8.75 -1.121 9.266 1 91.5 128 SER B CA 1
ATOM 3319 C C . SER B 1 128 ? -8.75 -1.912 10.57 1 91.5 128 SER B C 1
ATOM 3321 O O . SER B 1 128 ? -8.586 -1.34 11.648 1 91.5 128 SER B O 1
ATOM 3323 N N . GLY B 1 129 ? -8.969 -3.189 10.477 1 89.88 129 GLY B N 1
ATOM 3324 C CA . GLY B 1 129 ? -8.883 -3.979 11.688 1 89.88 129 GLY B CA 1
ATOM 3325 C C . GLY B 1 129 ? -7.562 -3.822 12.414 1 89.88 129 GLY B C 1
ATOM 3326 O O . GLY B 1 129 ? -7.527 -3.721 13.641 1 89.88 129 GLY B O 1
ATOM 3327 N N . ASN B 1 130 ? -6.543 -3.842 11.68 1 90.19 130 ASN B N 1
ATOM 3328 C CA . ASN B 1 130 ? -5.215 -3.646 12.242 1 90.19 130 ASN B CA 1
ATOM 3329 C C . ASN B 1 130 ? -5.02 -2.217 12.742 1 90.19 130 ASN B C 1
ATOM 3331 O O . ASN B 1 130 ? -4.391 -1.994 13.773 1 90.19 130 ASN B O 1
ATOM 3335 N N . LEU B 1 131 ? -5.539 -1.311 12.016 1 93.19 131 LEU B N 1
ATOM 3336 C CA . LEU B 1 131 ? -5.414 0.089 12.406 1 93.19 131 LEU B CA 1
ATOM 3337 C C . LEU B 1 131 ? -6.043 0.326 13.781 1 93.19 131 LEU B C 1
ATOM 3339 O O . LEU B 1 131 ? -5.453 1.004 14.625 1 93.19 131 LEU B O 1
ATOM 3343 N N . TYR B 1 132 ? -7.18 -0.283 14.008 1 91.81 132 TYR B N 1
ATOM 3344 C CA . TYR B 1 132 ? -7.863 -0.147 15.289 1 91.81 132 TYR B CA 1
ATOM 3345 C C . TYR B 1 132 ? -7.016 -0.71 16.422 1 91.81 132 TYR B C 1
ATOM 3347 O O . TYR B 1 132 ? -6.832 -0.058 17.453 1 91.81 132 TYR B O 1
ATOM 3355 N N . LYS B 1 133 ? -6.582 -1.853 16.156 1 91.19 133 LYS B N 1
ATOM 3356 C CA . LYS B 1 133 ? -5.762 -2.521 17.156 1 91.19 133 LYS B CA 1
ATOM 3357 C C . LYS B 1 133 ? -4.516 -1.699 17.484 1 91.19 133 LYS B C 1
ATOM 3359 O O . LYS B 1 133 ? -4.188 -1.503 18.656 1 91.19 133 LYS B O 1
ATOM 3364 N N . ARG B 1 134 ? -3.887 -1.217 16.531 1 93.38 134 ARG B N 1
ATOM 3365 C CA . ARG B 1 134 ? -2.652 -0.455 16.703 1 93.38 134 ARG B CA 1
ATOM 3366 C C . ARG B 1 134 ? -2.926 0.892 17.359 1 93.38 134 ARG B C 1
ATOM 3368 O O . ARG B 1 134 ? -2.084 1.407 18.109 1 93.38 134 ARG B O 1
ATOM 3375 N N . LEU B 1 135 ? -4.094 1.478 17.078 1 94.25 135 LEU B N 1
ATOM 3376 C CA . LEU B 1 135 ? -4.492 2.697 17.766 1 94.25 135 LEU B CA 1
ATOM 3377 C C . LEU B 1 135 ? -4.641 2.445 19.266 1 94.25 135 LEU B C 1
ATOM 3379 O O . LEU B 1 135 ? -4.141 3.221 20.078 1 94.25 135 LEU B O 1
ATOM 3383 N N . HIS B 1 136 ? -5.285 1.382 19.562 1 90.88 136 HIS B N 1
ATOM 3384 C CA . HIS B 1 136 ? -5.516 1.026 20.969 1 90.88 136 HIS B CA 1
ATOM 3385 C C . HIS B 1 136 ? -4.203 0.741 21.688 1 90.88 136 HIS B C 1
ATOM 3387 O O . HIS B 1 136 ? -4.07 1.028 22.875 1 90.88 136 HIS B O 1
ATOM 3393 N N . ASN B 1 137 ? -3.271 0.237 20.953 1 92.44 137 ASN B N 1
ATOM 3394 C CA . ASN B 1 137 ? -1.954 -0.052 21.516 1 92.44 137 ASN B CA 1
ATOM 3395 C C . ASN B 1 137 ? -1.105 1.211 21.625 1 92.44 137 ASN B C 1
ATOM 3397 O O . ASN B 1 137 ? 0.048 1.151 22.062 1 92.44 137 ASN B O 1
ATOM 3401 N N . GLY B 1 138 ? -1.618 2.273 21.141 1 93.12 138 GLY B N 1
ATOM 3402 C CA . GLY B 1 138 ? -0.92 3.545 21.25 1 93.12 138 GLY B CA 1
ATOM 3403 C C . GLY B 1 138 ? 0.056 3.785 20.109 1 93.12 138 GLY B C 1
ATOM 3404 O O . GLY B 1 138 ? 0.916 4.664 20.203 1 93.12 138 GLY B O 1
ATOM 3405 N N . GLU B 1 139 ? -0.099 3.057 19.078 1 93.62 139 GLU B N 1
ATOM 3406 C CA . GLU B 1 139 ? 0.854 3.15 17.969 1 93.62 139 GLU B CA 1
ATOM 3407 C C . GLU B 1 139 ? 0.491 4.289 17.031 1 93.62 139 GLU B C 1
ATOM 3409 O O . GLU B 1 139 ? 1.309 4.699 16.203 1 93.62 139 GLU B O 1
ATOM 3414 N N . PHE B 1 140 ? -0.746 4.734 17.125 1 95.88 140 PHE B N 1
ATOM 3415 C CA . PHE B 1 140 ? -1.214 5.859 16.312 1 95.88 140 PHE B CA 1
ATOM 3416 C C . PHE B 1 140 ? -1.788 6.957 17.203 1 95.88 140 PHE B C 1
ATOM 3418 O O . PHE B 1 140 ? -2.271 6.684 18.312 1 95.88 140 PHE B O 1
ATOM 3425 N N . ASP B 1 141 ? -1.685 8.188 16.734 1 95.56 141 ASP B N 1
ATOM 3426 C CA . ASP B 1 141 ? -2.355 9.32 17.375 1 95.56 141 ASP B CA 1
ATOM 3427 C C . ASP B 1 141 ? -3.754 9.523 16.797 1 95.56 141 ASP B C 1
ATOM 3429 O O . ASP B 1 141 ? -4.672 9.938 17.5 1 95.56 141 ASP B O 1
ATOM 3433 N N . VAL B 1 142 ? -3.854 9.305 15.516 1 94.75 142 VAL B N 1
ATOM 3434 C CA . VAL B 1 142 ? -5.098 9.43 14.773 1 94.75 142 VAL B CA 1
ATOM 3435 C C . VAL B 1 142 ? -5.172 8.344 13.703 1 94.75 142 VAL B C 1
ATOM 3437 O O . VAL B 1 142 ? -4.168 8.023 13.062 1 94.75 142 VAL B O 1
ATOM 3440 N N . ILE B 1 143 ? -6.363 7.77 13.523 1 94.81 143 ILE B N 1
ATOM 3441 C CA . ILE B 1 143 ? -6.539 6.879 12.383 1 94.81 143 ILE B CA 1
ATOM 3442 C C . ILE B 1 143 ? -7.848 7.207 11.664 1 94.81 143 ILE B C 1
ATOM 3444 O O . ILE B 1 143 ? -8.781 7.727 12.273 1 94.81 143 ILE B O 1
ATOM 3448 N N . VAL B 1 144 ? -7.832 7.043 10.422 1 92.88 144 VAL B N 1
ATOM 3449 C CA . VAL B 1 144 ? -9.047 6.918 9.617 1 92.88 144 VAL B CA 1
ATOM 3450 C C . VAL B 1 144 ? -9.258 5.457 9.227 1 92.88 144 VAL B C 1
ATOM 3452 O O . VAL B 1 144 ? -8.359 4.812 8.688 1 92.88 144 VAL B O 1
ATOM 3455 N N . ALA B 1 145 ? -10.398 4.969 9.523 1 92.94 145 ALA B N 1
ATOM 3456 C CA . ALA B 1 145 ? -10.617 3.541 9.297 1 92.94 145 ALA B CA 1
ATOM 3457 C C . ALA B 1 145 ? -12.008 3.283 8.719 1 92.94 145 ALA B C 1
ATOM 3459 O O . ALA B 1 145 ? -12.938 4.062 8.945 1 92.94 145 ALA B O 1
ATOM 3460 N N . THR B 1 146 ? -12.094 2.174 8.039 1 91.25 146 THR B N 1
ATOM 3461 C CA . THR B 1 146 ? -13.336 1.723 7.418 1 91.25 146 THR B CA 1
ATOM 3462 C C . THR B 1 146 ? -14.125 0.839 8.375 1 91.25 146 THR B C 1
ATOM 3464 O O . THR B 1 146 ? -13.562 -0.022 9.047 1 91.25 146 THR B O 1
ATOM 3467 N N . HIS B 1 147 ? -15.406 1.129 8.438 1 89.31 147 HIS B N 1
ATOM 3468 C CA . HIS B 1 147 ? -16.312 0.319 9.25 1 89.31 147 HIS B CA 1
ATOM 3469 C C . HIS B 1 147 ? -17.672 0.178 8.578 1 89.31 147 HIS B C 1
ATOM 3471 O O . HIS B 1 147 ? -18.062 1.031 7.777 1 89.31 147 HIS B O 1
ATOM 3477 N N . TRP B 1 148 ? -18.281 -0.971 8.906 1 87.5 148 TRP B N 1
ATOM 3478 C CA . TRP B 1 148 ? -19.609 -1.183 8.312 1 87.5 148 TRP B CA 1
ATOM 3479 C C . TRP B 1 148 ? -20.703 -0.614 9.203 1 87.5 148 TRP B C 1
ATOM 3481 O O . TRP B 1 148 ? -21.875 -0.562 8.812 1 87.5 148 TRP B O 1
ATOM 3491 N N . GLN B 1 149 ? -20.344 -0.294 10.367 1 86 149 GLN B N 1
ATOM 3492 C CA . GLN B 1 149 ? -21.25 0.375 11.281 1 86 149 GLN B CA 1
ATOM 3493 C C . GLN B 1 149 ? -20.797 1.801 11.578 1 86 149 GLN B C 1
ATOM 3495 O O . GLN B 1 149 ? -19.594 2.078 11.625 1 86 149 GLN B O 1
ATOM 3500 N N . THR B 1 150 ? -21.734 2.674 11.773 1 84.38 150 THR B N 1
ATOM 3501 C CA . THR B 1 150 ? -21.391 4.02 12.234 1 84.38 150 THR B CA 1
ATOM 3502 C C . THR B 1 150 ? -20.844 3.988 13.656 1 84.38 150 THR B C 1
ATOM 3504 O O . THR B 1 150 ? -21.375 3.271 14.508 1 84.38 150 THR B O 1
ATOM 3507 N N . PRO B 1 151 ? -19.75 4.676 13.742 1 83.81 151 PRO B N 1
ATOM 3508 C CA . PRO B 1 151 ? -19.219 4.684 15.109 1 83.81 151 PRO B CA 1
ATOM 3509 C C . PRO B 1 151 ? -20.219 5.246 16.125 1 83.81 151 PRO B C 1
ATOM 3511 O O . PRO B 1 151 ? -20.984 6.152 15.805 1 83.81 151 PRO B O 1
ATOM 3514 N N . ALA B 1 152 ? -20.109 4.582 17.312 1 77.31 152 ALA B N 1
ATOM 3515 C CA . ALA B 1 152 ? -20.906 5.125 18.406 1 77.31 152 ALA B CA 1
ATOM 3516 C C . ALA B 1 152 ? -20.438 6.531 18.781 1 77.31 152 ALA B C 1
ATOM 3518 O O . ALA B 1 152 ? -19.297 6.898 18.531 1 77.31 152 ALA B O 1
ATOM 3519 N N . ALA B 1 153 ? -21.422 7.27 19.344 1 70.44 153 ALA B N 1
ATOM 3520 C CA . ALA B 1 153 ? -21.078 8.625 19.781 1 70.44 153 ALA B CA 1
ATOM 3521 C C . ALA B 1 153 ? -19.906 8.609 20.75 1 70.44 153 ALA B C 1
ATOM 3523 O O . ALA B 1 153 ? -19.875 7.809 21.688 1 70.44 153 ALA B O 1
ATOM 3524 N N . GLY B 1 154 ? -18.922 9.398 20.484 1 73.88 154 GLY B N 1
ATOM 3525 C CA . GLY B 1 154 ? -17.766 9.523 21.359 1 73.88 154 GLY B CA 1
ATOM 3526 C C . GLY B 1 154 ? -16.625 8.586 21 1 73.88 154 GLY B C 1
ATOM 3527 O O . GLY B 1 154 ? -15.523 8.711 21.531 1 73.88 154 GLY B O 1
ATOM 3528 N N . HIS B 1 155 ? -16.812 7.645 20.188 1 80.44 155 HIS B N 1
ATOM 3529 C CA . HIS B 1 155 ? -15.781 6.656 19.891 1 80.44 155 HIS B CA 1
ATOM 3530 C C . HIS B 1 155 ? -15.125 6.926 18.547 1 80.44 155 HIS B C 1
ATOM 3532 O O . HIS B 1 155 ? -13.984 6.516 18.297 1 80.44 155 HIS B O 1
ATOM 3538 N N . GLY B 1 156 ? -15.836 7.773 17.75 1 87.88 156 GLY B N 1
ATOM 3539 C CA . GLY B 1 156 ? -15.359 8.117 16.422 1 87.88 156 GLY B CA 1
ATOM 3540 C C . GLY B 1 156 ? -16.234 9.133 15.727 1 87.88 156 GLY B C 1
ATOM 3541 O O . GLY B 1 156 ? -17.312 9.477 16.219 1 87.88 156 GLY B O 1
ATOM 3542 N N . GLU B 1 157 ? -15.688 9.672 14.703 1 88.81 157 GLU B N 1
ATOM 3543 C CA . GLU B 1 157 ? -16.422 10.656 13.922 1 88.81 157 GLU B CA 1
ATOM 3544 C C . GLU B 1 157 ? -16.578 10.211 12.469 1 88.81 157 GLU B C 1
ATOM 3546 O O . GLU B 1 157 ? -15.586 9.898 11.805 1 88.81 157 GLU B O 1
ATOM 3551 N N . LEU B 1 158 ? -17.812 10.211 12.008 1 90 158 LEU B N 1
ATOM 3552 C CA . LEU B 1 158 ? -18.109 9.836 10.625 1 90 158 LEU B CA 1
ATOM 3553 C C . LEU B 1 158 ? -17.594 10.898 9.656 1 90 158 LEU B C 1
ATOM 3555 O O . LEU B 1 158 ? -17.891 12.086 9.82 1 90 158 LEU B O 1
ATOM 3559 N N . LEU B 1 159 ? -16.75 10.43 8.758 1 88.31 159 LEU B N 1
ATOM 3560 C CA . LEU B 1 159 ? -16.25 11.352 7.746 1 88.31 159 LEU B CA 1
ATOM 3561 C C . LEU B 1 159 ? -17.094 11.281 6.477 1 88.31 159 LEU B C 1
ATOM 3563 O O . LEU B 1 159 ? -17.641 12.297 6.031 1 88.31 159 LEU B O 1
ATOM 3567 N N . PHE B 1 160 ? -17.234 10.117 5.859 1 86.25 160 PHE B N 1
ATOM 3568 C CA . PHE B 1 160 ? -18.047 9.922 4.664 1 86.25 160 PHE B CA 1
ATOM 3569 C C . PHE B 1 160 ? -18.406 8.453 4.484 1 86.25 160 PHE B C 1
ATOM 3571 O O . PHE B 1 160 ? -17.828 7.582 5.137 1 86.25 160 PHE B O 1
ATOM 3578 N N . GLU B 1 161 ? -19.391 8.266 3.604 1 88.5 161 GLU B N 1
ATOM 3579 C CA . GLU B 1 161 ? -19.844 6.91 3.303 1 88.5 161 GLU B CA 1
ATOM 3580 C C . GLU B 1 161 ? -19.125 6.348 2.08 1 88.5 161 GLU B C 1
ATOM 3582 O O . GLU B 1 161 ? -18.703 7.102 1.198 1 88.5 161 GLU B O 1
ATOM 3587 N N . ARG B 1 162 ? -18.969 5.031 2.191 1 87.06 162 ARG B N 1
ATOM 3588 C CA . ARG B 1 162 ? -18.312 4.312 1.101 1 87.06 162 ARG B CA 1
ATOM 3589 C C . ARG B 1 162 ? -19.172 3.156 0.616 1 87.06 162 ARG B C 1
ATOM 3591 O O . ARG B 1 162 ? -19.781 2.445 1.422 1 87.06 162 ARG B O 1
ATOM 3598 N N . ARG B 1 163 ? -19.188 3.086 -0.704 1 91.5 163 ARG B N 1
ATOM 3599 C CA . ARG B 1 163 ? -19.922 1.971 -1.287 1 91.5 163 ARG B CA 1
ATOM 3600 C C . ARG B 1 163 ? -19 1.057 -2.082 1 91.5 163 ARG B C 1
ATOM 3602 O O . ARG B 1 163 ? -18.109 1.53 -2.797 1 91.5 163 ARG B O 1
ATOM 3609 N N . PHE B 1 164 ? -19.188 -0.21 -1.831 1 94.62 164 PHE B N 1
ATOM 3610 C CA . PHE B 1 164 ? -18.5 -1.24 -2.6 1 94.62 164 PHE B CA 1
ATOM 3611 C C . PHE B 1 164 ? -19.484 -2.041 -3.439 1 94.62 164 PHE B C 1
ATOM 3613 O O . PHE B 1 164 ? -20.641 -2.211 -3.053 1 94.62 164 PHE B O 1
ATOM 3620 N N . HIS B 1 165 ? -19 -2.467 -4.582 1 97.06 165 HIS B N 1
ATOM 3621 C CA . HIS B 1 165 ? -19.797 -3.314 -5.469 1 97.06 165 HIS B CA 1
ATOM 3622 C C . HIS B 1 165 ? -19.016 -4.57 -5.863 1 97.06 165 HIS B C 1
ATOM 3624 O O . HIS B 1 165 ? -17.797 -4.543 -5.949 1 97.06 165 HIS B O 1
ATOM 3630 N N . TRP B 1 166 ? -19.828 -5.629 -6.016 1 98.31 166 TRP B N 1
ATOM 3631 C CA . TRP B 1 166 ? -19.219 -6.754 -6.723 1 98.31 166 TRP B CA 1
ATOM 3632 C C . TRP B 1 166 ? -18.953 -6.395 -8.18 1 98.31 166 TRP B C 1
ATOM 3634 O O . TRP B 1 166 ? -19.844 -5.91 -8.883 1 98.31 166 TRP B O 1
ATOM 3644 N N . VAL B 1 167 ? -17.734 -6.637 -8.555 1 98.62 167 VAL B N 1
ATOM 3645 C CA . VAL B 1 167 ? -17.344 -6.211 -9.891 1 98.62 167 VAL B CA 1
ATOM 3646 C C . VAL B 1 167 ? -16.656 -7.363 -10.617 1 98.62 167 VAL B C 1
ATOM 3648 O O . VAL B 1 167 ? -15.859 -8.094 -10.031 1 98.62 167 VAL B O 1
ATOM 3651 N N . ALA B 1 168 ? -17.016 -7.551 -11.852 1 98.31 168 ALA B N 1
ATOM 3652 C CA . ALA B 1 168 ? -16.391 -8.469 -12.789 1 98.31 168 ALA B CA 1
ATOM 3653 C C . ALA B 1 168 ? -15.812 -7.727 -13.992 1 98.31 168 ALA B C 1
ATOM 3655 O O . ALA B 1 168 ? -16.047 -6.523 -14.148 1 98.31 168 ALA B O 1
ATOM 3656 N N . ALA B 1 169 ? -15 -8.453 -14.773 1 97.62 169 ALA B N 1
ATOM 3657 C CA . ALA B 1 169 ? -14.531 -7.871 -16.031 1 97.62 169 ALA B CA 1
ATOM 3658 C C . ALA B 1 169 ? -15.688 -7.645 -17 1 97.62 169 ALA B C 1
ATOM 3660 O O . ALA B 1 169 ? -16.578 -8.484 -17.109 1 97.62 169 ALA B O 1
ATOM 3661 N N . LYS B 1 170 ? -15.578 -6.484 -17.578 1 97.56 170 LYS B N 1
ATOM 3662 C CA . LYS B 1 170 ? -16.578 -6.242 -18.609 1 97.56 170 LYS B CA 1
ATOM 3663 C C . LYS B 1 170 ? -16.531 -7.32 -19.688 1 97.56 170 LYS B C 1
ATOM 3665 O O . LYS B 1 170 ? -15.469 -7.555 -20.281 1 97.56 170 LYS B O 1
ATOM 3670 N N . GLY B 1 171 ? -17.656 -7.949 -19.922 1 95.25 171 GLY B N 1
ATOM 3671 C CA . GLY B 1 171 ? -17.703 -9.008 -20.922 1 95.25 171 GLY B CA 1
ATOM 3672 C C . GLY B 1 171 ? -17.031 -10.289 -20.453 1 95.25 171 GLY B C 1
ATOM 3673 O O . GLY B 1 171 ? -16.859 -11.219 -21.25 1 95.25 171 GLY B O 1
ATOM 3674 N N . GLY B 1 172 ? -16.641 -10.336 -19.219 1 95.44 172 GLY B N 1
ATOM 3675 C CA . GLY B 1 172 ? -15.922 -11.5 -18.703 1 95.44 172 GLY B CA 1
ATOM 3676 C C . GLY B 1 172 ? -16.844 -12.633 -18.312 1 95.44 172 GLY B C 1
ATOM 3677 O O . GLY B 1 172 ? -18.047 -12.578 -18.547 1 95.44 172 GLY B O 1
ATOM 3678 N N . SER B 1 173 ? -16.172 -13.703 -17.734 1 93.69 173 SER B N 1
ATOM 3679 C CA . SER B 1 173 ? -16.953 -14.898 -17.422 1 93.69 173 SER B CA 1
ATOM 3680 C C . SER B 1 173 ? -16.672 -15.391 -16.016 1 93.69 173 SER B C 1
ATOM 3682 O O . SER B 1 173 ? -17.281 -16.344 -15.547 1 93.69 173 SER B O 1
ATOM 3684 N N . ALA B 1 174 ? -15.789 -14.766 -15.328 1 94 174 ALA B N 1
ATOM 3685 C CA . ALA B 1 174 ? -15.453 -15.211 -13.977 1 94 174 ALA B CA 1
ATOM 3686 C C . ALA B 1 174 ? -16.703 -15.344 -13.117 1 94 174 ALA B C 1
ATOM 3688 O O . ALA B 1 174 ? -16.844 -16.297 -12.344 1 94 174 ALA B O 1
ATOM 3689 N N . HIS B 1 175 ? -17.656 -14.406 -13.273 1 95.12 175 HIS B N 1
ATOM 3690 C CA . HIS B 1 175 ? -18.859 -14.359 -12.461 1 95.12 175 HIS B CA 1
ATOM 3691 C C . HIS B 1 175 ? -19.844 -15.445 -12.867 1 95.12 175 HIS B C 1
ATOM 3693 O O . HIS B 1 175 ? -20.844 -15.68 -12.18 1 95.12 175 HIS B O 1
ATOM 3699 N N . LYS B 1 176 ? -19.562 -16.141 -13.938 1 93.31 176 LYS B N 1
ATOM 3700 C CA . LYS B 1 176 ? -20.484 -17.141 -14.461 1 93.31 176 LYS B CA 1
ATOM 3701 C C . LYS B 1 176 ? -20.094 -18.547 -13.984 1 93.31 176 LYS B C 1
ATOM 3703 O O . LYS B 1 176 ? -20.859 -19.5 -14.148 1 93.31 176 LYS B O 1
ATOM 3708 N N . ARG B 1 177 ? -18.969 -18.672 -13.445 1 90.31 177 ARG B N 1
ATOM 3709 C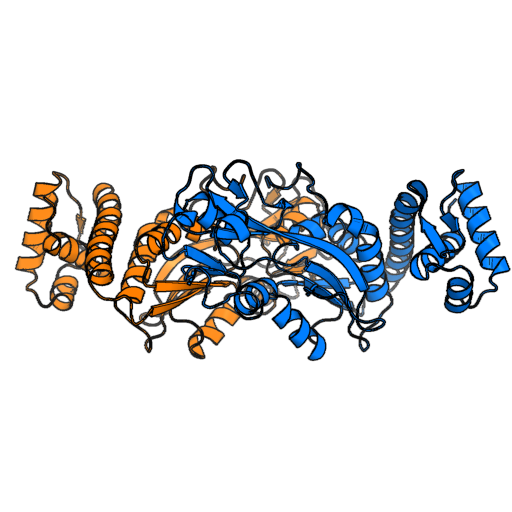 CA . ARG B 1 177 ? -18.5 -19.969 -13 1 90.31 177 ARG B CA 1
ATOM 3710 C C . ARG B 1 177 ? -19.328 -20.484 -11.828 1 90.31 177 ARG B C 1
ATOM 3712 O O . ARG B 1 177 ? -19.875 -19.703 -11.055 1 90.31 177 ARG B O 1
ATOM 3719 N N . GLU B 1 178 ? -19.406 -21.812 -11.734 1 87.81 178 GLU B N 1
ATOM 3720 C CA . GLU B 1 178 ? -20.188 -22.422 -10.664 1 87.81 178 GLU B CA 1
ATOM 3721 C C . GLU B 1 178 ? -19.625 -22.047 -9.297 1 87.81 178 GLU B C 1
ATOM 3723 O O . GLU B 1 178 ? -20.375 -21.594 -8.422 1 87.81 178 GLU B O 1
ATOM 3728 N N . THR B 1 179 ? -18.391 -22.359 -9.117 1 90.06 179 THR B N 1
ATOM 3729 C CA . THR B 1 179 ? -17.688 -21.797 -7.977 1 90.06 179 THR B CA 1
ATOM 3730 C C . THR B 1 179 ? -17.062 -20.453 -8.336 1 90.06 179 THR B C 1
ATOM 3732 O O . THR B 1 179 ? -16.203 -20.359 -9.219 1 90.06 179 THR B O 1
ATOM 3735 N N . VAL B 1 180 ? -17.5 -19.422 -7.664 1 93.88 180 VAL B N 1
ATOM 3736 C CA . VAL B 1 180 ? -17.125 -18.062 -8.062 1 93.88 180 VAL B CA 1
ATOM 3737 C C . VAL B 1 180 ? -15.734 -17.75 -7.539 1 93.88 180 VAL B C 1
ATOM 3739 O O . VAL B 1 180 ? -15.5 -17.734 -6.328 1 93.88 180 VAL B O 1
ATOM 3742 N N . PRO B 1 181 ? -14.789 -17.516 -8.445 1 94.5 181 PRO B N 1
ATOM 3743 C CA . PRO B 1 181 ? -13.469 -17.062 -8.008 1 94.5 181 PRO B CA 1
ATOM 3744 C C . PRO B 1 181 ? -13.469 -15.625 -7.492 1 94.5 181 PRO B C 1
ATOM 3746 O O . PRO B 1 181 ? -14.023 -14.734 -8.141 1 94.5 181 PRO B O 1
ATOM 3749 N N . MET B 1 182 ? -12.758 -15.43 -6.32 1 95.94 182 MET B N 1
ATOM 3750 C CA . MET B 1 182 ? -12.82 -14.109 -5.691 1 95.94 182 MET B CA 1
ATOM 3751 C C . MET B 1 182 ? -11.422 -13.625 -5.309 1 95.94 182 MET B C 1
ATOM 3753 O O . MET B 1 182 ? -10.531 -14.43 -5.035 1 95.94 182 MET B O 1
ATOM 3757 N N . ALA B 1 183 ? -11.297 -12.367 -5.445 1 96.62 183 ALA B N 1
ATOM 3758 C CA . ALA B 1 183 ? -10.219 -11.672 -4.746 1 96.62 183 ALA B CA 1
ATOM 3759 C C . ALA B 1 183 ? -10.758 -10.875 -3.561 1 96.62 183 ALA B C 1
ATOM 3761 O O . ALA B 1 183 ? -11.766 -10.18 -3.68 1 96.62 183 ALA B O 1
ATOM 3762 N N . LEU B 1 184 ? -10.086 -11.031 -2.426 1 96.25 184 LEU B N 1
ATOM 3763 C CA . LEU B 1 184 ? -10.539 -10.352 -1.218 1 96.25 184 LEU B CA 1
ATOM 3764 C C . LEU B 1 184 ? -9.375 -9.672 -0.502 1 96.25 184 LEU B C 1
ATOM 3766 O O . LEU B 1 184 ? -8.219 -10.023 -0.728 1 96.25 184 LEU B O 1
ATOM 3770 N N . TYR B 1 185 ? -9.742 -8.719 0.27 1 94.06 185 TYR B N 1
ATOM 3771 C CA . TYR B 1 185 ? -8.789 -8.141 1.209 1 94.06 185 TYR B CA 1
ATOM 3772 C C . TYR B 1 185 ? -8.414 -9.148 2.289 1 94.06 185 TYR B C 1
ATOM 3774 O O . TYR B 1 185 ? -9.055 -10.188 2.43 1 94.06 185 TYR B O 1
ATOM 3782 N N . PRO B 1 186 ? -7.379 -8.789 3.051 1 91.94 186 PRO B N 1
ATOM 3783 C CA . PRO B 1 186 ? -6.953 -9.719 4.098 1 91.94 186 PRO B CA 1
ATOM 3784 C C . PRO B 1 186 ? -7.992 -9.875 5.207 1 91.94 186 PRO B C 1
ATOM 3786 O O . PRO B 1 186 ? -8.977 -9.133 5.242 1 91.94 186 PRO B O 1
ATOM 3789 N N . GLU B 1 187 ? -7.801 -10.875 6.086 1 86.56 187 GLU B N 1
ATOM 3790 C CA . GLU B 1 187 ? -8.766 -11.32 7.09 1 86.56 187 GLU B CA 1
ATOM 3791 C C . GLU B 1 187 ? -9.148 -10.172 8.023 1 86.56 187 GLU B C 1
ATOM 3793 O O . GLU B 1 187 ? -10.289 -10.102 8.492 1 86.56 187 GLU B O 1
ATOM 3798 N N . ASN B 1 188 ? -8.352 -9.227 8.289 1 87.5 188 ASN B N 1
ATOM 3799 C CA . ASN B 1 188 ? -8.664 -8.164 9.242 1 87.5 188 ASN B CA 1
ATOM 3800 C C . ASN B 1 188 ? -9.281 -6.953 8.539 1 87.5 188 ASN B C 1
ATOM 3802 O O . ASN B 1 188 ? -9.453 -5.902 9.156 1 87.5 188 ASN B O 1
ATOM 3806 N N . CYS B 1 189 ? -9.688 -7.184 7.391 1 92.12 189 CYS B N 1
ATOM 3807 C CA . CYS B 1 189 ? -10.383 -6.137 6.645 1 92.12 189 CYS B CA 1
ATOM 3808 C C . CYS B 1 189 ? -11.891 -6.25 6.824 1 92.12 189 CYS B C 1
ATOM 3810 O O . CYS B 1 189 ? -12.461 -7.324 6.641 1 92.12 189 CYS B O 1
ATOM 3812 N N . PRO B 1 190 ? -12.586 -5.145 7.148 1 92.19 190 PRO B N 1
ATOM 3813 C CA . PRO B 1 190 ? -14.031 -5.18 7.355 1 92.19 190 PRO B CA 1
ATOM 3814 C C . PRO B 1 190 ? -14.797 -5.617 6.109 1 92.19 190 PRO B C 1
ATOM 3816 O O . PRO B 1 190 ? -15.844 -6.266 6.215 1 92.19 190 PRO B O 1
ATOM 3819 N N . ILE B 1 191 ? -14.352 -5.32 4.988 1 93.56 191 ILE B N 1
ATOM 3820 C CA . ILE B 1 191 ? -15.023 -5.691 3.75 1 93.56 191 ILE B CA 1
ATOM 3821 C C . ILE B 1 191 ? -15.031 -7.211 3.605 1 93.56 191 ILE B C 1
ATOM 3823 O O . ILE B 1 191 ? -16.078 -7.809 3.334 1 93.56 191 ILE B O 1
ATOM 3827 N N . ARG B 1 192 ? -13.852 -7.785 3.773 1 94.25 19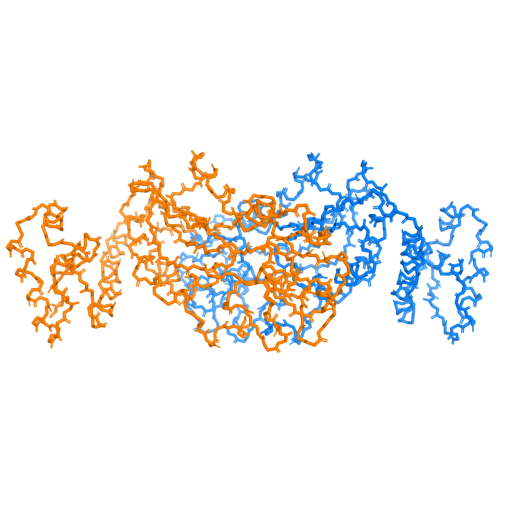2 ARG B N 1
ATOM 3828 C CA . ARG B 1 192 ? -13.773 -9.242 3.734 1 94.25 192 ARG B CA 1
ATOM 3829 C C . ARG B 1 192 ? -14.68 -9.867 4.781 1 94.25 192 ARG B C 1
ATOM 3831 O O . ARG B 1 192 ? -15.391 -10.836 4.496 1 94.25 192 ARG B O 1
ATOM 3838 N N . ALA B 1 193 ? -14.625 -9.305 5.984 1 91.81 193 ALA B N 1
ATOM 3839 C CA . ALA B 1 193 ? -15.43 -9.828 7.082 1 91.81 193 ALA B CA 1
ATOM 3840 C C . ALA B 1 193 ? -16.906 -9.852 6.711 1 91.81 193 ALA B C 1
ATOM 3842 O O . ALA B 1 193 ? -17.609 -10.828 6.996 1 91.81 193 ALA B O 1
ATOM 3843 N N . GLN B 1 194 ? -17.375 -8.883 6.078 1 93.25 194 GLN B N 1
ATOM 3844 C CA . GLN B 1 194 ? -18.781 -8.773 5.738 1 93.25 194 GLN B CA 1
ATOM 3845 C C . GLN B 1 194 ? -19.156 -9.719 4.594 1 93.25 194 GLN B C 1
ATOM 3847 O O . GLN B 1 194 ? -20.281 -10.211 4.527 1 93.25 194 GLN B O 1
ATOM 3852 N N . VAL B 1 195 ? -18.203 -9.977 3.674 1 94.56 195 VAL B N 1
ATOM 3853 C CA . VAL B 1 195 ? -18.438 -10.953 2.619 1 94.56 195 VAL B CA 1
ATOM 3854 C C . VAL B 1 195 ? -18.766 -12.312 3.238 1 94.56 195 VAL B C 1
ATOM 3856 O O . VAL B 1 195 ? -19.766 -12.938 2.883 1 94.56 195 VAL B O 1
ATOM 3859 N N . PHE B 1 196 ? -17.969 -12.688 4.184 1 92.88 196 PHE B N 1
ATOM 3860 C CA . PHE B 1 196 ? -18.156 -14.008 4.77 1 92.88 196 PHE B CA 1
ATOM 3861 C C . PHE B 1 196 ? -19.328 -14.016 5.742 1 92.88 196 PHE B C 1
ATOM 3863 O O . PHE B 1 196 ? -20.047 -15.016 5.859 1 92.88 196 PHE B O 1
ATOM 3870 N N . ALA B 1 197 ? -19.484 -12.938 6.441 1 91.62 197 ALA B N 1
ATOM 3871 C CA . ALA B 1 197 ? -20.609 -12.836 7.371 1 91.62 197 ALA B CA 1
ATOM 3872 C C . ALA B 1 197 ? -21.953 -12.938 6.637 1 91.62 197 ALA B C 1
ATOM 3874 O O . ALA B 1 197 ? -22.922 -13.445 7.188 1 91.62 197 ALA B O 1
ATOM 3875 N N . ASN B 1 198 ? -21.969 -12.539 5.402 1 93.69 198 ASN B N 1
ATOM 3876 C CA . ASN B 1 198 ? -23.219 -12.484 4.645 1 93.69 198 ASN B CA 1
ATOM 3877 C C . ASN B 1 198 ? -23.344 -13.664 3.68 1 93.69 198 ASN B C 1
ATOM 3879 O O . ASN B 1 198 ? -24.312 -13.75 2.922 1 93.69 198 ASN B O 1
ATOM 3883 N N . HIS B 1 199 ? -22.344 -14.5 3.715 1 93.38 199 HIS B N 1
ATOM 3884 C CA . HIS B 1 199 ? -22.406 -15.695 2.877 1 93.38 199 HIS B CA 1
ATOM 3885 C C . HIS B 1 199 ? -23.203 -16.797 3.555 1 93.38 199 HIS B C 1
ATOM 3887 O O . HIS B 1 199 ? -23 -17.094 4.734 1 93.38 199 HIS B O 1
ATOM 3893 N N . GLN B 1 200 ? -24.125 -17.344 2.785 1 89.25 200 GLN B N 1
ATOM 3894 C CA . GLN B 1 200 ? -24.969 -18.438 3.27 1 89.25 200 GLN B CA 1
ATOM 3895 C C . GLN B 1 200 ? -24.719 -19.719 2.469 1 89.25 200 GLN B C 1
ATOM 3897 O O . GLN B 1 200 ? -24.297 -19.656 1.314 1 89.25 200 GLN B O 1
ATOM 3902 N N . ILE B 1 201 ? -25.094 -20.797 3.014 1 88.31 201 ILE B N 1
ATOM 3903 C CA . ILE B 1 201 ? -24.859 -22.109 2.418 1 88.31 201 ILE B CA 1
ATOM 3904 C C . ILE B 1 201 ? -25.641 -22.219 1.108 1 88.31 201 ILE B C 1
ATOM 3906 O O . ILE B 1 201 ? -25.188 -22.891 0.172 1 88.31 201 ILE B O 1
ATOM 3910 N N . SER B 1 202 ? -26.734 -21.547 1.068 1 90 202 SER B N 1
ATOM 3911 C CA . SER B 1 202 ? -27.594 -21.625 -0.105 1 90 202 SER B CA 1
ATOM 3912 C C . SER B 1 202 ? -27.016 -20.828 -1.267 1 90 202 SER B C 1
ATOM 3914 O O . SER B 1 202 ? -27.469 -20.953 -2.406 1 90 202 SER B O 1
ATOM 3916 N N . MET B 1 203 ? -26.031 -20.109 -0.925 1 93.56 203 MET B N 1
ATOM 3917 C CA . MET B 1 203 ? -25.422 -19.281 -1.956 1 93.56 203 MET B CA 1
ATOM 3918 C C . MET B 1 203 ? -24.359 -20.047 -2.725 1 93.56 203 MET B C 1
ATOM 3920 O O . MET B 1 203 ? -23.953 -21.141 -2.32 1 93.56 203 MET B O 1
ATOM 3924 N N . ARG B 1 204 ? -23.953 -19.469 -3.855 1 94.25 204 ARG B N 1
ATOM 3925 C CA . ARG B 1 204 ? -22.906 -20.078 -4.668 1 94.25 204 ARG B CA 1
ATOM 3926 C C . ARG B 1 204 ? -21.625 -20.25 -3.873 1 94.25 204 ARG B C 1
ATOM 3928 O O . ARG B 1 204 ? -21.25 -19.359 -3.1 1 94.25 204 ARG B O 1
ATOM 3935 N N . PRO B 1 205 ? -20.984 -21.391 -4.105 1 92.5 205 PRO B N 1
ATOM 3936 C CA . PRO B 1 205 ? -19.672 -21.531 -3.469 1 92.5 205 PRO B CA 1
ATOM 3937 C C . PRO B 1 205 ? -18.656 -20.516 -3.984 1 92.5 205 PRO B C 1
ATOM 3939 O O . PRO B 1 205 ? -18.688 -20.156 -5.164 1 92.5 205 PRO B O 1
ATOM 3942 N N . MET B 1 206 ? -17.812 -20.094 -3.076 1 91.19 206 MET B N 1
ATOM 3943 C CA . MET B 1 206 ? -16.797 -19.094 -3.393 1 91.19 206 MET B CA 1
ATOM 3944 C C . MET B 1 206 ? -15.398 -19.688 -3.248 1 91.19 206 MET B C 1
ATOM 3946 O O . MET B 1 206 ? -15.148 -20.5 -2.355 1 91.19 206 MET B O 1
ATOM 3950 N N . SER B 1 207 ? -14.562 -19.297 -4.16 1 91 207 SER B N 1
ATOM 3951 C CA . SER B 1 207 ? -13.156 -19.688 -4.094 1 91 207 SER B CA 1
ATOM 3952 C C . SER B 1 207 ? -12.242 -18.469 -4.113 1 91 207 SER B C 1
ATOM 3954 O O . SER B 1 207 ? -12.164 -17.766 -5.121 1 91 207 SER B O 1
ATOM 3956 N N . VAL B 1 208 ? -11.539 -18.281 -2.99 1 93.31 208 VAL B N 1
ATOM 3957 C CA . VAL B 1 208 ? -10.625 -17.156 -2.926 1 93.31 208 VAL B CA 1
ATOM 3958 C C . VAL B 1 208 ? -9.32 -17.5 -3.629 1 93.31 208 VAL B C 1
ATOM 3960 O O . VAL B 1 208 ? -8.57 -18.359 -3.174 1 93.31 208 VAL B O 1
ATOM 3963 N N . LEU B 1 209 ? -9.039 -16.781 -4.68 1 92.44 209 LEU B N 1
ATOM 3964 C CA . LEU B 1 209 ? -7.82 -17.047 -5.441 1 92.44 209 LEU B CA 1
ATOM 3965 C C . LEU B 1 209 ? -6.719 -16.062 -5.062 1 92.44 209 LEU B C 1
ATOM 3967 O O . LEU B 1 209 ? -5.531 -16.359 -5.199 1 92.44 209 LEU B O 1
ATOM 3971 N N . LEU B 1 210 ? -7.164 -14.898 -4.621 1 93.56 210 LEU B N 1
ATOM 3972 C CA . LEU B 1 210 ? -6.219 -13.836 -4.285 1 93.56 210 LEU B CA 1
ATOM 3973 C C . LEU B 1 210 ? -6.66 -13.094 -3.023 1 93.56 210 LEU B C 1
ATOM 3975 O O . LEU B 1 210 ? -7.824 -12.711 -2.902 1 93.56 210 LEU B O 1
ATOM 3979 N N . SER B 1 211 ? -5.812 -12.984 -2.074 1 94.38 211 SER B N 1
ATOM 3980 C CA . SER B 1 211 ? -5.961 -12.133 -0.901 1 94.38 211 SER B CA 1
ATOM 3981 C C . SER B 1 211 ? -4.848 -11.094 -0.828 1 94.38 211 SER B C 1
ATOM 3983 O O . SER B 1 211 ? -3.664 -11.438 -0.833 1 94.38 211 SER B O 1
ATOM 3985 N N . THR B 1 212 ? -5.242 -9.805 -0.796 1 92.69 212 THR B N 1
ATOM 3986 C CA . THR B 1 212 ? -4.238 -8.75 -0.845 1 92.69 212 THR B CA 1
ATOM 3987 C C . THR B 1 212 ? -4.789 -7.453 -0.252 1 92.69 212 THR B C 1
ATOM 3989 O O . THR B 1 212 ? -5.977 -7.152 -0.397 1 92.69 212 THR B O 1
ATOM 3992 N N . PRO B 1 213 ? -3.893 -6.691 0.388 1 89.81 213 PRO B N 1
ATOM 3993 C CA . PRO B 1 213 ? -4.332 -5.375 0.852 1 89.81 213 PRO B CA 1
ATOM 3994 C C . PRO B 1 213 ? -4.324 -4.324 -0.257 1 89.81 213 PRO B C 1
ATOM 3996 O O . PRO B 1 213 ? -4.762 -3.191 -0.043 1 89.81 213 PRO B O 1
ATOM 3999 N N . SER B 1 214 ? -3.916 -4.625 -1.425 1 87.44 214 SER B N 1
ATOM 4000 C CA . SER B 1 214 ? -3.768 -3.676 -2.523 1 87.44 214 SER B CA 1
ATOM 4001 C C . SER B 1 214 ? -5.035 -3.6 -3.363 1 87.44 214 SER B C 1
ATOM 4003 O O . SER B 1 214 ? -5.344 -4.523 -4.121 1 87.44 214 SER B O 1
ATOM 4005 N N . PRO B 1 215 ? -5.691 -2.461 -3.301 1 90.06 215 PRO B N 1
ATOM 4006 C CA . PRO B 1 215 ? -6.859 -2.305 -4.168 1 90.06 215 PRO B CA 1
ATOM 4007 C C . PRO B 1 215 ? -6.508 -2.396 -5.652 1 90.06 215 PRO B C 1
ATOM 4009 O O . PRO B 1 215 ? -7.289 -2.93 -6.445 1 90.06 215 PRO B O 1
ATOM 4012 N N . THR B 1 216 ? -5.379 -1.927 -5.973 1 88.06 216 THR B N 1
ATOM 4013 C CA . THR B 1 216 ? -4.953 -1.97 -7.367 1 88.06 216 THR B CA 1
ATOM 4014 C C . THR B 1 216 ? -4.801 -3.412 -7.844 1 88.06 216 THR B C 1
ATOM 4016 O O . THR B 1 216 ? -5.195 -3.75 -8.961 1 88.06 216 THR B O 1
ATOM 4019 N N . ALA B 1 217 ? -4.219 -4.191 -6.98 1 89.62 217 ALA B N 1
ATOM 4020 C CA . ALA B 1 217 ? -4.059 -5.602 -7.32 1 89.62 217 ALA B CA 1
ATOM 4021 C C . ALA B 1 217 ? -5.414 -6.273 -7.531 1 89.62 217 ALA B C 1
ATOM 4023 O O . ALA B 1 217 ? -5.586 -7.062 -8.461 1 89.62 217 ALA B O 1
ATOM 4024 N N . MET B 1 218 ? -6.336 -5.969 -6.711 1 93.38 218 MET B N 1
ATOM 4025 C CA . MET B 1 218 ? -7.688 -6.512 -6.84 1 93.38 218 MET B CA 1
ATOM 4026 C C . MET B 1 218 ? -8.305 -6.109 -8.172 1 93.38 218 MET B C 1
ATOM 4028 O O . MET B 1 218 ? -8.867 -6.949 -8.883 1 93.38 218 MET B O 1
ATOM 4032 N N . CYS B 1 219 ? -8.133 -4.871 -8.5 1 94.5 219 CYS B N 1
ATOM 4033 C CA . CYS B 1 219 ? -8.688 -4.363 -9.75 1 94.5 219 CYS B CA 1
ATOM 4034 C C . CYS B 1 219 ? -8.055 -5.062 -10.945 1 94.5 219 CYS B C 1
ATOM 4036 O O . CYS B 1 219 ? -8.75 -5.438 -11.891 1 94.5 219 CYS B O 1
ATOM 4038 N N . MET B 1 220 ? -6.781 -5.23 -10.867 1 92.31 220 MET B N 1
ATOM 4039 C CA . MET B 1 220 ? -6.078 -5.879 -11.969 1 92.31 220 MET B CA 1
ATOM 4040 C C . MET B 1 220 ? -6.586 -7.301 -12.18 1 92.31 220 MET B C 1
ATOM 4042 O O . MET B 1 220 ? -6.781 -7.738 -13.312 1 92.31 220 MET B O 1
ATOM 4046 N N . ALA B 1 221 ? -6.773 -8 -11.133 1 94.38 221 ALA B N 1
ATOM 4047 C CA . ALA B 1 221 ? -7.27 -9.375 -11.219 1 94.38 221 ALA B CA 1
ATOM 4048 C C . ALA B 1 221 ? -8.664 -9.414 -11.836 1 94.38 221 ALA B C 1
ATOM 4050 O O . ALA B 1 221 ? -8.969 -10.297 -12.641 1 94.38 221 ALA B O 1
ATOM 4051 N N . VAL B 1 222 ? -9.484 -8.43 -11.461 1 97.12 222 VAL B N 1
ATOM 4052 C CA . VAL B 1 222 ? -10.844 -8.328 -12 1 97.12 222 VAL B CA 1
ATOM 4053 C C . VAL B 1 222 ? -10.789 -8.008 -13.492 1 97.12 222 VAL B C 1
ATOM 4055 O O . VAL B 1 222 ? -11.43 -8.688 -14.297 1 97.12 222 VAL B O 1
ATOM 4058 N N . GLU B 1 223 ? -9.992 -7.027 -13.812 1 95.56 223 GLU B N 1
ATOM 4059 C CA . GLU B 1 223 ? -9.883 -6.562 -15.195 1 95.56 223 GLU B CA 1
ATOM 4060 C C . GLU B 1 223 ? -9.414 -7.684 -16.125 1 95.56 223 GLU B C 1
ATOM 4062 O O . GLU B 1 223 ? -9.758 -7.703 -17.297 1 95.56 223 GLU B O 1
ATOM 4067 N N . ASN B 1 224 ? -8.711 -8.586 -15.57 1 90.94 224 ASN B N 1
ATOM 4068 C CA . ASN B 1 224 ? -8.172 -9.68 -16.359 1 90.94 224 ASN B CA 1
ATOM 4069 C C . ASN B 1 224 ? -9.07 -10.914 -16.297 1 90.94 224 ASN B C 1
ATOM 4071 O O . ASN B 1 224 ? -8.641 -12.016 -16.641 1 90.94 224 ASN B O 1
ATOM 4075 N N . ASP B 1 225 ? -10.195 -10.789 -15.789 1 94.31 225 ASP B N 1
ATOM 4076 C CA . ASP B 1 225 ? -11.266 -11.781 -15.766 1 94.31 225 ASP B CA 1
ATOM 4077 C C . ASP B 1 225 ? -10.844 -13.023 -14.977 1 94.31 225 ASP B C 1
ATOM 4079 O O . ASP B 1 225 ? -11.18 -14.148 -15.352 1 94.31 225 ASP B O 1
ATOM 4083 N N . LEU B 1 226 ? -10.062 -12.812 -13.969 1 92 226 LEU B N 1
ATOM 4084 C CA . LEU B 1 226 ? -9.625 -13.922 -13.133 1 92 226 LEU B CA 1
ATOM 4085 C C . LEU B 1 226 ? -10.602 -14.156 -11.984 1 92 226 LEU B C 1
ATOM 4087 O O . LEU B 1 226 ? -10.805 -15.297 -11.562 1 92 226 LEU B O 1
ATOM 4091 N N . VAL B 1 227 ? -11.102 -13.07 -11.461 1 96.88 227 VAL B N 1
ATOM 4092 C CA . VAL B 1 227 ? -11.906 -13.102 -10.242 1 96.88 227 VAL B CA 1
ATOM 4093 C C . VAL B 1 227 ? -12.992 -12.023 -10.312 1 96.88 227 VAL B C 1
ATOM 4095 O O . VAL B 1 227 ? -12.953 -11.156 -11.18 1 96.88 227 VAL B O 1
ATOM 4098 N N . ILE B 1 228 ? -13.992 -12.156 -9.438 1 98 228 ILE B N 1
ATOM 4099 C CA . ILE B 1 228 ? -14.789 -11.008 -9.023 1 98 228 ILE B CA 1
ATOM 4100 C C . ILE B 1 228 ? -14.297 -10.492 -7.676 1 98 228 ILE B C 1
ATOM 4102 O O . ILE B 1 228 ? -13.57 -11.188 -6.965 1 98 228 ILE B O 1
ATOM 4106 N N . ALA B 1 229 ? -14.586 -9.266 -7.344 1 98.38 229 ALA B N 1
ATOM 4107 C CA . ALA B 1 229 ? -14.102 -8.688 -6.094 1 98.38 229 ALA B CA 1
ATOM 4108 C C . ALA B 1 229 ? -14.977 -7.52 -5.652 1 98.38 229 ALA B C 1
ATOM 4110 O O . ALA B 1 229 ? -15.68 -6.918 -6.473 1 98.38 229 ALA B O 1
ATOM 4111 N N . PRO B 1 230 ? -15.078 -7.289 -4.316 1 97.62 230 PRO B N 1
ATOM 4112 C CA . PRO B 1 230 ? -15.648 -6.016 -3.871 1 97.62 230 PRO B CA 1
ATOM 4113 C C . PRO B 1 230 ? -14.758 -4.82 -4.207 1 97.62 230 PRO B C 1
ATOM 4115 O O . PRO B 1 230 ? -13.672 -4.68 -3.648 1 97.62 230 PRO B O 1
ATOM 4118 N N . ILE B 1 231 ? -15.25 -4.012 -5.07 1 96.56 231 ILE B N 1
ATOM 4119 C CA . ILE B 1 231 ? -14.477 -2.859 -5.527 1 96.56 231 ILE B CA 1
ATOM 4120 C C . ILE B 1 231 ? -15.188 -1.569 -5.121 1 96.56 231 ILE B C 1
ATOM 4122 O O . ILE B 1 231 ? -16.406 -1.462 -5.246 1 96.56 231 ILE B O 1
ATOM 4126 N N . ALA B 1 232 ? -14.352 -0.667 -4.566 1 92.31 232 ALA B N 1
ATOM 4127 C CA . ALA B 1 232 ? -14.914 0.639 -4.238 1 92.31 232 ALA B CA 1
ATOM 4128 C C . ALA B 1 232 ? -15.492 1.313 -5.48 1 92.31 232 ALA B C 1
ATOM 4130 O O . ALA B 1 232 ? -14.906 1.244 -6.562 1 92.31 232 ALA B O 1
ATOM 4131 N N . GLU B 1 233 ? -16.531 2.059 -5.32 1 91.38 233 GLU B N 1
ATOM 4132 C CA . GLU B 1 233 ? -17.281 2.668 -6.418 1 91.38 233 GLU B CA 1
ATOM 4133 C C . GLU B 1 233 ? -16.375 3.57 -7.258 1 91.38 233 GLU B C 1
ATOM 4135 O O . GLU B 1 233 ? -16.438 3.543 -8.492 1 91.38 233 GLU B O 1
ATOM 4140 N N . PHE B 1 234 ? -15.531 4.262 -6.672 1 83.88 234 PHE B N 1
ATOM 4141 C CA . PHE B 1 234 ? -14.734 5.266 -7.367 1 83.88 234 PHE B CA 1
ATOM 4142 C C . PHE B 1 234 ? -13.617 4.605 -8.172 1 83.88 234 PHE B C 1
ATOM 4144 O O . PHE B 1 234 ? -12.953 5.262 -8.977 1 83.88 234 PHE B O 1
ATOM 4151 N N . ARG B 1 235 ? -13.43 3.309 -7.996 1 90.12 235 ARG B N 1
ATOM 4152 C CA . ARG B 1 235 ? -12.367 2.607 -8.711 1 90.12 235 ARG B CA 1
ATOM 4153 C C . ARG B 1 235 ? -12.93 1.873 -9.93 1 90.12 235 ARG B C 1
ATOM 4155 O O . ARG B 1 235 ? -12.164 1.336 -10.742 1 90.12 235 ARG B O 1
ATOM 4162 N N . ILE B 1 236 ? -14.188 1.822 -10.008 1 94.81 236 ILE B N 1
ATOM 4163 C CA . ILE B 1 236 ? -14.812 1.096 -11.109 1 94.81 236 ILE B CA 1
ATOM 4164 C C . ILE B 1 236 ? -14.578 1.848 -12.422 1 94.81 236 ILE B C 1
ATOM 4166 O O . ILE B 1 236 ? -14.828 3.053 -12.5 1 94.81 236 ILE B O 1
ATOM 4170 N N . ASN B 1 237 ? -14.016 1.141 -13.344 1 95.06 237 ASN B N 1
ATOM 4171 C CA . ASN B 1 237 ? -13.688 1.751 -14.625 1 95.06 237 ASN B CA 1
ATOM 4172 C C . ASN B 1 237 ? -14.398 1.043 -15.781 1 95.06 237 ASN B C 1
ATOM 4174 O O . ASN B 1 237 ? -15.273 0.208 -15.555 1 95.06 237 ASN B O 1
ATOM 4178 N N . ASP B 1 238 ? -14 1.414 -17.016 1 95.75 238 ASP B N 1
ATOM 4179 C CA . ASP B 1 238 ? -14.742 0.982 -18.203 1 95.75 238 ASP B CA 1
ATOM 4180 C C . ASP B 1 238 ? -14.422 -0.471 -18.547 1 95.75 238 ASP B C 1
ATOM 4182 O O . ASP B 1 238 ? -15.109 -1.079 -19.375 1 95.75 238 ASP B O 1
ATOM 4186 N N . LYS B 1 239 ? -13.484 -1.025 -17.906 1 97.31 239 LYS B N 1
ATOM 4187 C CA . LYS B 1 239 ? -13.141 -2.422 -18.156 1 97.31 239 LYS B CA 1
ATOM 4188 C C . LYS B 1 239 ? -13.883 -3.348 -17.188 1 97.31 239 LYS B C 1
ATOM 4190 O O . LYS B 1 239 ? -13.703 -4.566 -17.234 1 97.31 239 LYS B O 1
ATOM 4195 N N . MET B 1 240 ? -14.742 -2.732 -16.438 1 97.94 240 MET B N 1
ATOM 4196 C CA . MET B 1 240 ? -15.398 -3.465 -15.352 1 97.94 240 MET B CA 1
ATOM 4197 C C . MET B 1 240 ? -16.922 -3.404 -15.5 1 97.94 240 MET B C 1
ATOM 4199 O O . MET B 1 240 ? -17.453 -2.529 -16.188 1 97.94 240 MET B O 1
ATOM 4203 N N . GLN B 1 241 ? -17.578 -4.309 -14.922 1 98.06 241 GLN B N 1
ATOM 4204 C CA . GLN B 1 241 ? -19.031 -4.293 -14.82 1 98.06 241 GLN B CA 1
ATOM 4205 C C . GLN B 1 241 ? -19.5 -4.664 -13.414 1 98.06 241 GLN B C 1
ATOM 4207 O O . GLN B 1 241 ? -18.906 -5.535 -12.773 1 98.06 241 GLN B O 1
ATOM 4212 N N . ILE B 1 242 ? -20.516 -4.012 -12.961 1 98.12 242 ILE B N 1
ATOM 4213 C CA . ILE B 1 242 ? -21.094 -4.285 -11.656 1 98.12 242 ILE B CA 1
ATOM 4214 C C . ILE B 1 242 ? -22 -5.512 -11.734 1 98.12 242 ILE B C 1
ATOM 4216 O O . ILE B 1 242 ? -22.797 -5.648 -12.672 1 98.12 242 ILE B O 1
ATOM 4220 N N . ILE B 1 243 ? -21.828 -6.383 -10.734 1 97 243 ILE B N 1
ATOM 4221 C CA . ILE B 1 243 ? -22.641 -7.594 -10.656 1 97 243 ILE B CA 1
ATOM 4222 C C . ILE B 1 243 ? -23.641 -7.477 -9.5 1 97 243 ILE B C 1
ATOM 4224 O O . ILE B 1 243 ? -23.266 -7.105 -8.383 1 97 243 ILE B O 1
ATOM 4228 N N . ASP B 1 244 ? -24.875 -7.801 -9.836 1 96.62 244 ASP B N 1
ATOM 4229 C CA . ASP B 1 244 ? -25.891 -7.789 -8.797 1 96.62 244 ASP B CA 1
ATOM 4230 C C . ASP B 1 244 ? -25.797 -9.023 -7.906 1 96.62 244 ASP B C 1
ATOM 4232 O O . ASP B 1 244 ? -25.875 -10.156 -8.383 1 96.62 244 ASP B O 1
ATOM 4236 N N . PRO B 1 245 ? -25.609 -8.766 -6.652 1 96.44 245 PRO B N 1
ATOM 4237 C CA . PRO B 1 245 ? -25.406 -9.906 -5.758 1 96.44 245 PRO B CA 1
ATOM 4238 C C . PRO B 1 245 ? -26.609 -10.852 -5.727 1 96.44 245 PRO B C 1
ATOM 4240 O O . PRO B 1 245 ? -26.438 -12.07 -5.609 1 96.44 245 PRO B O 1
ATOM 4243 N N . ILE B 1 246 ? -27.797 -10.391 -5.82 1 94.75 246 ILE B N 1
ATOM 4244 C CA . ILE B 1 246 ? -29 -11.203 -5.777 1 94.75 246 ILE B CA 1
ATOM 4245 C C . ILE B 1 246 ? -29.094 -12.055 -7.043 1 94.75 246 ILE B C 1
ATOM 4247 O O . ILE B 1 246 ? -29.297 -13.273 -6.969 1 94.75 246 ILE B O 1
ATOM 4251 N N . GLU B 1 247 ? -28.891 -11.414 -8.133 1 94.69 247 GLU B N 1
ATOM 4252 C CA . GLU B 1 247 ? -28.969 -12.109 -9.414 1 94.69 247 GLU B CA 1
ATOM 4253 C C . GLU B 1 247 ? -27.938 -13.234 -9.492 1 94.69 247 GLU B C 1
ATOM 4255 O O . GLU B 1 247 ? -28.188 -14.273 -10.102 1 94.69 247 GLU B O 1
ATOM 4260 N N . HIS B 1 248 ? -26.859 -13.07 -8.883 1 95.5 248 HIS B N 1
ATOM 4261 C CA . HIS B 1 248 ? -25.766 -14.023 -9.023 1 95.5 248 HIS B CA 1
ATOM 4262 C C . HIS B 1 248 ? -25.641 -14.891 -7.773 1 95.5 248 HIS B C 1
ATOM 4264 O O . HIS B 1 248 ? -24.703 -15.68 -7.652 1 95.5 248 HIS B O 1
ATOM 4270 N N . ASN B 1 249 ? -26.516 -14.695 -6.84 1 96.38 249 ASN B N 1
ATOM 4271 C CA . ASN B 1 249 ? -26.594 -15.523 -5.637 1 96.38 249 ASN B CA 1
ATOM 4272 C C . ASN B 1 249 ? -25.297 -15.516 -4.852 1 96.38 249 ASN B C 1
ATOM 4274 O O . ASN B 1 249 ? -24.766 -16.578 -4.504 1 96.38 249 ASN B O 1
ATOM 4278 N N . ILE B 1 250 ? -24.703 -14.344 -4.707 1 96.38 250 ILE B N 1
ATOM 4279 C CA . ILE B 1 250 ? -23.516 -14.117 -3.885 1 96.38 250 ILE B CA 1
ATOM 4280 C C . ILE B 1 250 ? -23.844 -13.133 -2.762 1 96.38 250 ILE B C 1
ATOM 4282 O O . ILE B 1 250 ? -24.891 -12.484 -2.785 1 96.38 250 ILE B O 1
ATOM 4286 N N . PRO B 1 251 ? -23 -13.039 -1.726 1 96.62 251 PRO B N 1
ATOM 4287 C CA . PRO B 1 251 ? -23.328 -12.227 -0.556 1 96.62 251 PRO B CA 1
ATOM 4288 C C . PRO B 1 251 ? -23.484 -10.742 -0.895 1 96.62 251 PRO B C 1
ATOM 4290 O O . PRO B 1 251 ? -22.719 -10.203 -1.684 1 96.62 251 PRO B O 1
ATOM 4293 N N . PRO B 1 252 ? -24.531 -10.102 -0.342 1 96.31 252 PRO B N 1
ATOM 4294 C CA . PRO B 1 252 ? -24.625 -8.648 -0.49 1 96.31 252 PRO B CA 1
ATOM 4295 C C . PRO B 1 252 ? -23.516 -7.918 0.263 1 96.31 252 PRO B C 1
ATOM 4297 O O . PRO B 1 252 ? -22.984 -8.438 1.25 1 96.31 252 PRO B O 1
ATOM 4300 N N . LEU B 1 253 ? -23.156 -6.828 -0.252 1 95.62 253 LEU B N 1
ATOM 4301 C CA . LEU B 1 253 ? -22.188 -5.953 0.411 1 95.62 253 LEU B CA 1
ATOM 4302 C C . LEU B 1 253 ? -22.891 -4.781 1.087 1 95.62 253 LEU B C 1
ATOM 4304 O O . LEU B 1 253 ? -23.672 -4.062 0.447 1 95.62 253 LEU B O 1
ATOM 4308 N N . PRO B 1 254 ? -22.656 -4.629 2.354 1 93.5 254 PRO B N 1
ATOM 4309 C CA . PRO B 1 254 ? -23.266 -3.469 3.016 1 93.5 254 PRO B CA 1
ATOM 4310 C C . PRO B 1 254 ? -22.578 -2.156 2.637 1 93.5 254 PRO B C 1
ATOM 4312 O O . PRO B 1 254 ? -21.594 -2.16 1.887 1 93.5 254 PRO B O 1
ATOM 4315 N N . SER B 1 255 ? -23.203 -1.08 3.1 1 92.62 255 SER B N 1
ATOM 4316 C CA . SER B 1 255 ? -22.516 0.206 3.051 1 92.62 255 SER B CA 1
ATOM 4317 C C . SER B 1 255 ? -21.422 0.294 4.117 1 92.62 255 SER B C 1
ATOM 4319 O O . SER B 1 255 ? -21.562 -0.297 5.191 1 92.62 255 SER B O 1
ATOM 4321 N N . PHE B 1 256 ? -20.391 0.933 3.682 1 93.12 256 PHE B N 1
ATOM 4322 C CA . PHE B 1 256 ? -19.312 1.172 4.625 1 93.12 256 PHE B CA 1
ATOM 4323 C C . PHE B 1 256 ? -19.125 2.664 4.871 1 93.12 256 PHE B C 1
ATOM 4325 O O . PHE B 1 256 ? -19.781 3.49 4.238 1 93.12 256 PHE B O 1
ATOM 4332 N N . ASN B 1 257 ? -18.359 2.963 5.879 1 90.94 257 ASN B N 1
ATOM 4333 C CA . ASN B 1 257 ? -18.016 4.355 6.156 1 90.94 257 ASN B CA 1
ATOM 4334 C C . ASN B 1 257 ? -16.547 4.5 6.531 1 90.94 257 ASN B C 1
ATOM 4336 O O . ASN B 1 257 ? -15.914 3.537 6.965 1 90.94 257 ASN B O 1
ATOM 4340 N N . GLU B 1 258 ? -16.047 5.656 6.254 1 91 258 GLU B N 1
ATOM 4341 C CA . GLU B 1 258 ? -14.766 6.082 6.801 1 91 258 GLU B CA 1
ATOM 4342 C C . GLU B 1 258 ? -14.953 6.992 8.008 1 91 258 GLU B C 1
ATOM 4344 O O . GLU B 1 258 ? -15.711 7.965 7.945 1 91 258 GLU B O 1
ATOM 4349 N N . SER B 1 259 ? -14.281 6.57 9.062 1 92.81 259 SER B N 1
ATOM 4350 C CA . SER B 1 259 ? -14.445 7.336 10.297 1 92.81 259 SER B CA 1
ATOM 4351 C C . SER B 1 259 ? -13.094 7.648 10.93 1 92.81 259 SER B C 1
ATOM 4353 O O . SER B 1 259 ? -12.117 6.922 10.719 1 92.81 259 SER B O 1
ATOM 4355 N N . LEU B 1 260 ? -13.156 8.734 11.609 1 93.25 260 LEU B N 1
ATOM 4356 C CA . LEU B 1 260 ? -11.961 9.219 12.297 1 93.25 260 LEU B CA 1
ATOM 4357 C C . LEU B 1 260 ? -11.953 8.758 13.75 1 93.25 260 LEU B C 1
ATOM 4359 O O . LEU B 1 260 ? -12.977 8.844 14.438 1 93.25 260 LEU B O 1
ATOM 4363 N N . TYR B 1 261 ? -10.82 8.211 14.172 1 94.06 261 TYR B N 1
ATOM 4364 C CA . TYR B 1 261 ? -10.609 7.797 15.555 1 94.06 261 TYR B CA 1
ATOM 4365 C C . TYR B 1 261 ? -9.344 8.43 16.125 1 94.06 261 TYR B C 1
ATOM 4367 O O . TYR B 1 261 ? -8.328 8.531 15.43 1 94.06 261 TYR B O 1
ATOM 4375 N N . ILE B 1 262 ? -9.445 8.805 17.375 1 93.44 262 ILE B N 1
ATOM 4376 C CA . ILE B 1 262 ? -8.328 9.531 17.969 1 93.44 262 ILE B CA 1
ATOM 4377 C C . ILE B 1 262 ? -7.832 8.789 19.203 1 93.44 262 ILE B C 1
ATOM 4379 O O . ILE B 1 262 ? -8.609 8.133 19.906 1 93.44 262 ILE B O 1
ATOM 4383 N N . ASN B 1 263 ? -6.516 8.828 19.359 1 92.94 263 ASN B N 1
ATOM 4384 C CA . ASN B 1 263 ? -5.918 8.43 20.625 1 92.94 263 ASN B CA 1
ATOM 4385 C C . ASN B 1 263 ? -6.074 9.508 21.688 1 92.94 263 ASN B C 1
ATOM 4387 O O . ASN B 1 263 ? -5.473 10.578 21.578 1 92.94 263 ASN B O 1
ATOM 4391 N N . PRO B 1 264 ? -6.879 9.273 22.672 1 86.75 264 PRO B N 1
ATOM 4392 C CA . PRO B 1 264 ? -7.148 10.32 23.672 1 86.75 264 PRO B CA 1
ATOM 4393 C C . PRO B 1 264 ? -5.902 10.734 24.438 1 86.75 264 PRO B C 1
ATOM 4395 O O . PRO B 1 264 ? -5.855 11.836 25 1 86.75 264 PRO B O 1
ATOM 4398 N N . GLU B 1 265 ? -4.84 9.977 24.453 1 86.06 265 GLU B N 1
ATOM 4399 C CA . GLU B 1 265 ? -3.646 10.227 25.25 1 86.06 265 GLU B CA 1
ATOM 4400 C C . GLU B 1 265 ? -2.682 11.156 24.516 1 86.06 265 GLU B C 1
ATOM 4402 O O . GLU B 1 265 ? -1.729 11.664 25.109 1 86.06 265 GLU B O 1
ATOM 4407 N N . THR B 1 266 ? -2.934 11.414 23.297 1 82.12 266 THR B N 1
ATOM 4408 C CA . THR B 1 266 ? -1.931 12.148 22.531 1 82.12 266 THR B CA 1
ATOM 4409 C C . THR B 1 266 ? -2.562 13.328 21.812 1 82.12 266 THR B C 1
ATOM 4411 O O . THR B 1 266 ? -2.127 13.695 20.719 1 82.12 266 THR B O 1
ATOM 4414 N N . GLN B 1 267 ? -3.482 13.93 22.359 1 81.56 267 GLN B N 1
ATOM 4415 C CA . GLN B 1 267 ? -4.129 15.07 21.719 1 81.56 267 GLN B CA 1
ATOM 4416 C C . GLN B 1 267 ? -3.355 16.359 21.984 1 81.56 267 GLN B C 1
ATOM 4418 O O . GLN B 1 267 ? -3.236 16.797 23.141 1 81.56 267 GLN B O 1
ATOM 4423 N N . THR B 1 268 ? -2.711 16.797 20.938 1 82.25 268 THR B N 1
ATOM 4424 C CA . THR B 1 268 ? -1.982 18.047 20.969 1 82.25 268 THR B CA 1
ATOM 4425 C C . THR B 1 268 ? -2.639 19.078 20.031 1 82.25 268 THR B C 1
ATOM 4427 O O . THR B 1 268 ? -3.6 18.75 19.328 1 82.25 268 THR B O 1
ATOM 4430 N N . ALA B 1 269 ? -2.193 20.281 20.109 1 77.81 269 ALA B N 1
ATOM 4431 C CA . ALA B 1 269 ? -2.697 21.312 19.203 1 77.81 269 ALA B CA 1
ATOM 4432 C C . ALA B 1 269 ? -2.482 20.922 17.75 1 77.81 269 ALA B C 1
ATOM 4434 O O . ALA B 1 269 ? -3.367 21.109 16.906 1 77.81 269 ALA B O 1
ATOM 4435 N N . ALA B 1 270 ? -1.354 20.312 17.531 1 78.19 270 ALA B N 1
ATOM 4436 C CA . ALA B 1 270 ? -1.021 19.906 16.156 1 78.19 270 ALA B CA 1
ATOM 4437 C C . ALA B 1 270 ? -1.941 18.797 15.68 1 78.19 270 ALA B C 1
ATOM 4439 O O . ALA B 1 270 ? -2.424 18.812 14.547 1 78.19 270 ALA B O 1
ATOM 4440 N N . THR B 1 271 ? -2.193 17.859 16.531 1 86.88 271 THR B N 1
ATOM 4441 C CA . THR B 1 271 ? -3.084 16.766 16.172 1 86.88 271 THR B CA 1
ATOM 4442 C C . THR B 1 271 ? -4.496 17.281 15.914 1 86.88 271 THR B C 1
ATOM 4444 O O . THR B 1 271 ? -5.164 16.828 14.977 1 86.88 271 THR B O 1
ATOM 4447 N N . ASN B 1 272 ? -4.883 18.219 16.75 1 82.88 272 ASN B N 1
ATOM 4448 C CA . ASN B 1 272 ? -6.207 18.812 16.578 1 82.88 272 ASN B CA 1
ATOM 4449 C C . ASN B 1 272 ? -6.312 19.562 15.25 1 82.88 272 ASN B C 1
ATOM 4451 O O . ASN B 1 272 ? -7.352 19.516 14.586 1 82.88 272 ASN B O 1
ATOM 4455 N N . GLN B 1 273 ? -5.305 20.172 14.914 1 76.44 273 GLN B N 1
ATOM 4456 C CA . GLN B 1 273 ? -5.281 20.875 13.633 1 76.44 273 GLN B CA 1
ATOM 4457 C C . GLN B 1 273 ? -5.375 19.891 12.469 1 76.44 273 GLN B C 1
ATOM 4459 O O . GLN B 1 273 ? -6.074 20.156 11.484 1 76.44 273 GLN B O 1
ATOM 4464 N N . LEU B 1 274 ? -4.625 18.812 12.578 1 85.31 274 LEU B N 1
ATOM 4465 C CA . LEU B 1 274 ? -4.699 17.781 11.555 1 85.31 274 LEU B CA 1
ATOM 4466 C C . LEU B 1 274 ? -6.121 17.25 11.422 1 85.31 274 LEU B C 1
ATOM 4468 O O . LEU B 1 274 ? -6.641 17.109 10.312 1 85.31 274 LEU B O 1
ATOM 4472 N N . ILE B 1 275 ? -6.738 17.016 12.539 1 85.06 275 ILE B N 1
ATOM 4473 C CA . ILE B 1 275 ? -8.094 16.484 12.586 1 85.06 275 ILE B CA 1
ATOM 4474 C C . ILE B 1 275 ? -9.055 17.469 11.906 1 85.06 275 ILE B C 1
ATOM 4476 O O . ILE B 1 275 ? -9.891 17.062 11.094 1 85.06 275 ILE B O 1
ATOM 4480 N N . ASN B 1 276 ? -8.875 18.641 12.18 1 76.88 276 ASN B N 1
ATOM 4481 C CA . ASN B 1 276 ? -9.734 19.672 11.602 1 76.88 276 ASN B CA 1
ATOM 4482 C C . ASN B 1 276 ? -9.547 19.766 10.094 1 76.88 276 ASN B C 1
ATOM 4484 O O . ASN B 1 276 ? -10.516 19.953 9.352 1 76.88 276 ASN B O 1
ATOM 4488 N N . LEU B 1 277 ? -8.375 19.656 9.688 1 76.5 277 LEU B N 1
ATOM 4489 C CA . LEU B 1 277 ? -8.086 19.688 8.258 1 76.5 277 LEU B CA 1
ATOM 4490 C C . LEU B 1 277 ? -8.719 18.5 7.547 1 76.5 277 LEU B C 1
ATOM 4492 O O . LEU B 1 277 ? -9.258 18.641 6.445 1 76.5 277 LEU B O 1
ATOM 4496 N N . ILE B 1 278 ? -8.609 17.359 8.18 1 83 278 ILE B N 1
ATOM 4497 C CA . ILE B 1 278 ? -9.203 16.156 7.613 1 83 278 ILE B CA 1
ATOM 4498 C C . ILE B 1 278 ? -10.703 16.344 7.445 1 83 278 ILE B C 1
ATOM 4500 O O . ILE B 1 278 ? -11.258 16.109 6.367 1 83 278 ILE B O 1
ATOM 4504 N N . LYS B 1 279 ? -11.289 16.875 8.414 1 78.94 279 LYS B N 1
ATOM 4505 C CA . LYS B 1 279 ? -12.742 17.047 8.422 1 78.94 279 LYS B CA 1
ATOM 4506 C C . LYS B 1 279 ? -13.18 18.062 7.383 1 78.94 279 LYS B C 1
ATOM 4508 O O . LYS B 1 279 ? -14.227 17.906 6.754 1 78.94 279 LYS B O 1
ATOM 4513 N N . ALA B 1 280 ? -12.352 19.016 7.164 1 71.12 280 ALA B N 1
ATOM 4514 C CA . ALA B 1 280 ? -12.695 20.094 6.246 1 71.12 280 ALA B CA 1
ATOM 4515 C C . ALA B 1 280 ? -12.578 19.641 4.793 1 71.12 280 ALA B C 1
ATOM 4517 O O . ALA B 1 280 ? -13.172 20.25 3.9 1 71.12 280 ALA B O 1
ATOM 4518 N N . ASN B 1 281 ? -11.812 18.594 4.551 1 71.38 281 ASN B N 1
ATOM 4519 C CA . ASN B 1 281 ? -11.516 18.219 3.17 1 71.38 281 ASN B CA 1
ATOM 4520 C C . ASN B 1 281 ? -12.133 16.875 2.801 1 71.38 281 ASN B C 1
ATOM 4522 O O . ASN B 1 281 ? -11.773 16.281 1.784 1 71.38 281 ASN B O 1
ATOM 4526 N N . VAL B 1 282 ? -13.031 16.406 3.582 1 71.12 282 VAL B N 1
ATOM 4527 C CA . VAL B 1 282 ? -13.578 15.062 3.379 1 71.12 282 VAL B CA 1
ATOM 4528 C C . VAL B 1 282 ? -14.555 15.078 2.209 1 71.12 282 VAL B C 1
ATOM 4530 O O . VAL B 1 282 ? -14.758 14.055 1.547 1 71.12 282 VAL B O 1
ATOM 4533 N N . GLN B 1 283 ? -15.305 16.109 2.039 1 60.16 283 GLN B N 1
ATOM 4534 C CA . GLN B 1 283 ? -16.359 16.125 1.031 1 60.16 283 GLN B CA 1
ATOM 4535 C C . GLN B 1 283 ? -15.828 15.672 -0.326 1 60.16 283 GLN B C 1
ATOM 4537 O O . GLN B 1 283 ? -16.516 14.953 -1.061 1 60.16 283 GLN B O 1
ATOM 4542 N N . GLY B 1 284 ? -14.625 15.969 -0.715 1 59.75 284 GLY B N 1
ATOM 4543 C CA . GLY B 1 284 ? -14.125 15.555 -2.02 1 59.75 284 GLY B CA 1
ATOM 4544 C C . GLY B 1 284 ? -13.555 14.156 -2.025 1 59.75 284 GLY B C 1
ATOM 4545 O O . GLY B 1 284 ? -13.266 13.602 -3.088 1 59.75 284 GLY B O 1
ATOM 4546 N N . LEU B 1 285 ? -13.5 13.547 -0.862 1 61.03 285 LEU B N 1
ATOM 4547 C CA . LEU B 1 285 ? -12.805 12.273 -0.771 1 61.03 285 LEU B CA 1
ATOM 4548 C C . LEU B 1 285 ? -13.727 11.117 -1.146 1 61.03 285 LEU B C 1
ATOM 4550 O O . LEU B 1 285 ? -13.266 10.078 -1.634 1 61.03 285 LEU B O 1
ATOM 4554 N N . GLY B 1 286 ? -15.031 11.305 -0.826 1 58.28 286 GLY B N 1
ATOM 4555 C CA . GLY B 1 286 ? -15.969 10.25 -1.19 1 58.28 286 GLY B CA 1
ATOM 4556 C C . GLY B 1 286 ? -16.312 10.242 -2.668 1 58.28 286 GLY B C 1
ATOM 4557 O O . GLY B 1 286 ? -16.859 9.266 -3.178 1 58.28 286 GLY B O 1
ATOM 4558 N N . GLU B 1 287 ? -16.062 11.477 -3.373 1 53.62 287 GLU B N 1
ATOM 4559 C CA . GLU B 1 287 ? -16.531 11.633 -4.746 1 53.62 287 GLU B CA 1
ATOM 4560 C C . GLU B 1 287 ? -15.414 11.359 -5.75 1 53.62 287 GLU B C 1
ATOM 4562 O O . GLU B 1 287 ? -14.234 11.484 -5.418 1 53.62 287 GLU B O 1
ATOM 4567 N N . VAL B 1 288 ? -15.734 10.57 -6.855 1 47.53 288 VAL B N 1
ATOM 4568 C CA . VAL B 1 288 ? -14.922 10.234 -8.023 1 47.53 288 VAL B CA 1
ATOM 4569 C C . VAL B 1 288 ? -14.289 11.508 -8.594 1 47.53 288 VAL B C 1
ATOM 4571 O O . VAL B 1 288 ? -15 12.438 -8.977 1 47.53 288 VAL B O 1
ATOM 4574 N N . ASN B 1 289 ? -13.32 12.023 -8.078 1 39.84 289 ASN B N 1
ATOM 4575 C CA . ASN B 1 289 ? -12.805 13.016 -9 1 39.84 289 ASN B CA 1
ATOM 4576 C C . ASN B 1 289 ? -12.094 12.367 -10.188 1 39.84 289 ASN B C 1
ATOM 4578 O O . ASN B 1 289 ? -11.172 11.57 -10 1 39.84 289 ASN B O 1
ATOM 4582 N N . LYS B 1 290 ? -12.664 12.375 -11.43 1 36.66 290 LYS B N 1
ATOM 4583 C CA . LYS B 1 290 ? -12.18 11.906 -12.727 1 36.66 290 LYS B CA 1
ATOM 4584 C C . LYS B 1 290 ? -10.711 12.242 -12.93 1 36.66 290 LYS B C 1
ATOM 4586 O O . LYS B 1 290 ? -10.078 11.766 -13.875 1 36.66 290 LYS B O 1
ATOM 4591 N N . ALA B 1 291 ? -10.227 13.289 -12.477 1 34.97 291 ALA B N 1
ATOM 4592 C CA . ALA B 1 291 ? -8.93 13.797 -12.906 1 34.97 291 ALA B CA 1
ATOM 4593 C C . ALA B 1 291 ? -7.797 12.938 -12.344 1 34.97 291 ALA B C 1
ATOM 4595 O O . ALA B 1 291 ? -6.688 12.93 -12.891 1 34.97 291 ALA B O 1
ATOM 4596 N N . GLN B 1 292 ? -7.723 12.453 -11.195 1 36.34 292 GLN B N 1
ATOM 4597 C CA . GLN B 1 292 ? -6.531 12.008 -10.477 1 36.34 292 GLN B CA 1
ATOM 4598 C C . GLN B 1 292 ? -6.289 10.516 -10.688 1 36.34 292 GLN B C 1
ATOM 4600 O O . GLN B 1 292 ? -5.359 9.945 -10.117 1 36.34 292 GLN B O 1
ATOM 4605 N N . MET B 1 293 ? -7.082 9.734 -11.234 1 34.16 293 MET B N 1
ATOM 4606 C CA . MET B 1 293 ? -6.941 8.305 -11.508 1 34.16 293 MET B CA 1
ATOM 4607 C C . MET B 1 293 ? -5.734 8.039 -12.406 1 34.16 293 MET B C 1
ATOM 4609 O O . MET B 1 293 ? -5.383 6.887 -12.664 1 34.16 293 MET B O 1
ATOM 4613 N N . LEU B 1 294 ? -5.32 8.922 -13.258 1 30.95 294 LEU B N 1
ATOM 4614 C CA . LEU B 1 294 ? -4.348 8.688 -14.32 1 30.95 294 LEU B CA 1
ATOM 4615 C C . LEU B 1 294 ? -2.926 8.719 -13.766 1 30.95 294 LEU B C 1
ATOM 4617 O O . LEU B 1 294 ? -1.965 8.484 -14.5 1 30.95 294 LEU B O 1
ATOM 4621 N N . GLY B 1 295 ? -2.682 9.406 -12.648 1 27.53 295 GLY B N 1
ATOM 4622 C CA . GLY B 1 295 ? -1.261 9.5 -12.359 1 27.53 295 GLY B CA 1
ATOM 4623 C C . GLY B 1 295 ? -0.733 8.32 -11.562 1 27.53 295 GLY B C 1
ATOM 4624 O O . GLY B 1 295 ? -1.483 7.672 -10.836 1 27.53 295 GLY B O 1
#

Organism: Shewanella halifaxensis (strain HAW-EB4) (NCBI:txid458817)

Foldseek 3Di:
DDDLVLLLLLLLQAVVLALCRSCVVVVHHSVVSVVSQVVNCVVVVHRQWDQDPVGIDGDPVVLVVNLVSLLVVLQVVQVVVVVVVLPDQAEAEEEEAPVCPVVVCVFFVVVLCVRCVSYHYHYDHDAQLVVVVCVVVVNHFKYKHKDLDDDDPPFWAFQWKWDWFWKAFDVACQLVDQAREEEEEDPSHNQRVQQVVQDDPPAGHYDYPHYHSDLVVRVVCRLVRNHIYTHIPLPDDPRMDTDDCVVSRGGDTGMMTIIMGGNPVDDDPSVVSVVSSCNSRRVCRRDNPVPPNPD/DDDLVLLLLLLLQAVVLALCRSCVVVVHHSVVSVVSQVVNCVVVVHRQWDQDPVGIDGDPVVLVVNLVSLLVVLQVVVVVVVVPVLVDQAEAEEEEAPVCPVVVCVFFVVVLCVRCVSYHYHYDHDAQLVVVVCVVVVNHFKYKHKDLDDDDPPFWAFQWKWDWFWKAFDVACQLVDQAREEEEEDPSHNQVVQQVVQDDPPAGHYDYPHYHSDLVVRVVCRLVRNHIYTHIPLPDDPRMDTDDCVVSRGGDTGMMTIIMGGNPVDDDPSVVSVVSSCNSRRVCRRDNPVPPPPD

Secondary structure (DSSP, 8-state):
---HHHHHHHHHHHHHSSHHHHHHHTT--HHHHHHHHHHHHHHHTS--EEEETTEEEE-HHHHHHHHHHHHHHHHHHHHHHHHS-TTS-EEEEEEE-GGGHHHHIIIIIHHHHHH-TTEEEEEEE--HHHHHHHHHTTS-SEEEEEESSPPPTTT-EEEEEE-EEEEEETT--GGGSSSEEEEE--TT-HHHHHHHHT--TTSPPEEEEEE-S-HHHHHHHHHTTS-BEEEEGGG--TTEEEE-TTTTT-PPPPPEEEEEEE-GGG--HHHHHHHHHHHHT-TTTSS--TTSTT-/---HHHHHHHHHHHHHSSHHHHHHHTT--HHHHHHHHHHHHHHHTS--EEEETTEEEE-HHHHHHHHHHHHHHHHHHHHHHHHS-TTS-EEEEEEE-GGGHHHHIIIIIHHHHHH-TTEEEEEEE--HHHHHHHHHTTS-SEEEEEESSPPPTTT-EEEEEE-EEEEEETT--GGGSSSEEEEE--TT-HHHHHHHHT--TTSPPEEEEEE-S-HHHHHHHHHTTS-BEEEEGGG--TTEEEE-TTTTT-PPPPPEEEEEEE-GGG--HHHHHHHHHHHHT-TTTSS--TTGGG-

InterPro domains:
  IPR000847 LysR, HTH, N-terminal domain [PF00126] (5-63)
  IPR000847 LysR, HTH, N-terminal domain [PR00039] (19-30)
  IPR000847 LysR, HTH, N-terminal domain [PR00039] (30-40)
  IPR000847 LysR, HTH, N-terminal domain [PR00039] (40-51)
  IPR000847 LysR, HTH, N-terminal domain [PS50931] (2-59)
  IPR005119 LysR, substrate-binding [PF03466] (88-281)
  IPR036388 Winged helix-like DNA-binding domain superfamily [G3DSA:1.10.10.10] (1-91)
  IPR036390 Winged helix DNA-binding domain superfamily [SSF46785] (2-109)
  IPR050176 LysR-type transcriptional regulator [PTHR30579] (1-283)